Protein AF-A0A519CM28-F1 (afdb_monomer_lite)

Foldseek 3Di:
DPFDWDWDWDADPPQQWIKIKIWTPDDDPPDHTDIDIDTDPPDGAPDDWDWDADPQRKTWTWGQDPVVRDIDIDIDADQQCPQPDGPVQAPQSNFHPARDQQCNQNAGCRPVGPSHAQPSNAADCAAPPHHRAHQQCNLRHHPVQAPCSNAADPADDPGHRAHQQCNQRWHDPPVVDNPTAPPSNDQQARDQQQPLPFGQGDGPCVDCDPVHVPPDHGAPCSNDSQFRDQACPQSAGCGPSDPDGHALQRHAADPADPAHHRAHQQQRLRFHAFDPGSDPDTDDQVNQGAPDSNFSQARHQQCPLPAGCRPDPPRDRHAPPSNQSQARDQQPPQSAGQHTGPPDDPPRRVPGDHAPCRNAADAAQPPGGRAHQPCNLRDHPVQAPCSNFSQARDDQPPPSAGCRPVGDRHDPPSDDDPD

Structure (mmCIF, N/CA/C/O backbone):
data_AF-A0A519CM28-F1
#
_entry.id   AF-A0A519CM28-F1
#
loop_
_atom_site.group_PDB
_atom_site.id
_atom_site.type_symbol
_atom_site.label_atom_id
_atom_site.label_alt_id
_atom_site.label_comp_id
_atom_site.label_asym_id
_atom_site.label_entity_id
_atom_site.label_seq_id
_atom_site.pdbx_PDB_ins_code
_atom_site.Cartn_x
_atom_site.Cartn_y
_atom_site.Cartn_z
_atom_site.occupancy
_atom_site.B_iso_or_equiv
_atom_site.auth_seq_id
_atom_site.auth_comp_id
_atom_site.auth_asym_id
_atom_site.auth_atom_id
_atom_site.pdbx_PDB_model_num
ATOM 1 N N . GLU A 1 1 ? -38.975 4.989 37.866 1.00 41.09 1 GLU A N 1
ATOM 2 C CA . GLU A 1 1 ? -40.031 5.074 38.896 1.00 41.09 1 GLU A CA 1
ATOM 3 C C . GLU A 1 1 ? -40.814 3.779 38.844 1.00 41.09 1 GLU A C 1
ATOM 5 O O . GLU A 1 1 ? -41.139 3.351 37.743 1.00 41.09 1 GLU A O 1
ATOM 10 N N . LEU A 1 2 ? -41.037 3.129 39.986 1.00 51.06 2 LEU A N 1
ATOM 11 C CA . LEU A 1 2 ? -41.948 1.986 40.064 1.00 51.06 2 LEU A CA 1
ATOM 12 C C . LEU A 1 2 ? -43.342 2.479 39.654 1.00 51.06 2 LEU A C 1
ATOM 14 O O . LEU A 1 2 ? -43.827 3.467 40.204 1.00 51.06 2 LEU A O 1
ATOM 18 N N . ASP A 1 3 ? -43.931 1.855 38.636 1.00 62.19 3 ASP A N 1
ATOM 19 C CA . ASP A 1 3 ? -45.248 2.231 38.125 1.00 62.19 3 ASP A CA 1
ATOM 20 C C . ASP A 1 3 ? -46.304 1.746 39.127 1.00 62.19 3 ASP A C 1
ATOM 22 O O . ASP A 1 3 ? -46.400 0.559 39.437 1.00 62.19 3 ASP A O 1
ATOM 26 N N . ASP A 1 4 ? -47.071 2.674 39.684 1.00 75.06 4 ASP A N 1
ATOM 27 C CA . ASP A 1 4 ? -48.129 2.382 40.641 1.00 75.06 4 ASP A CA 1
ATOM 28 C C . ASP A 1 4 ? -49.391 1.937 39.884 1.00 75.06 4 ASP A C 1
ATOM 30 O O . ASP A 1 4 ? -49.889 2.673 39.032 1.00 75.06 4 ASP A O 1
ATOM 34 N N . HIS A 1 5 ? -49.983 0.788 40.223 1.00 79.81 5 HIS A N 1
ATOM 35 C CA . HIS A 1 5 ?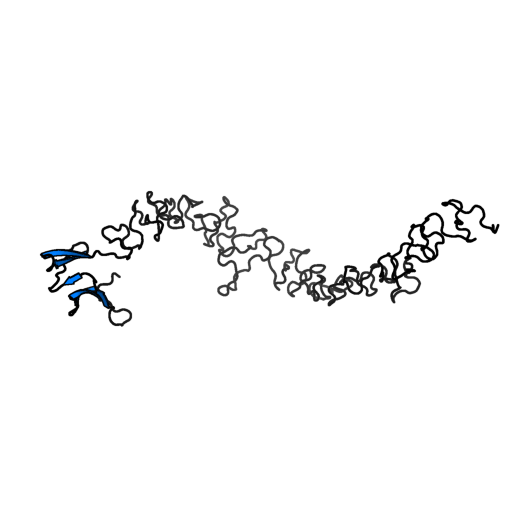 -51.199 0.285 39.560 1.00 79.81 5 HIS A CA 1
ATOM 36 C C . HIS A 1 5 ? -52.388 0.149 40.519 1.00 79.81 5 HIS A C 1
ATOM 38 O O . HIS A 1 5 ? -52.236 -0.111 41.713 1.00 79.81 5 HIS A O 1
ATOM 44 N N . TYR A 1 6 ? -53.601 0.322 39.991 1.00 84.25 6 TYR A N 1
ATOM 45 C CA . TYR A 1 6 ? -54.824 -0.213 40.583 1.00 84.25 6 TYR A CA 1
ATOM 46 C C . TYR A 1 6 ? -55.097 -1.589 39.987 1.00 84.25 6 TYR A C 1
ATOM 48 O O . TYR A 1 6 ? -55.244 -1.717 38.772 1.00 84.25 6 TYR A O 1
ATOM 56 N N . VAL A 1 7 ? -55.226 -2.596 40.846 1.00 80.75 7 VAL A N 1
ATOM 57 C CA . VAL A 1 7 ? -55.595 -3.955 40.445 1.00 80.75 7 VAL A CA 1
ATOM 58 C C . VAL A 1 7 ? -57.065 -4.202 40.775 1.00 80.75 7 VAL A C 1
ATOM 60 O O . VAL A 1 7 ? -57.519 -3.920 41.885 1.00 80.75 7 VAL A O 1
ATOM 63 N N . LEU A 1 8 ? -57.813 -4.734 39.809 1.00 83.38 8 LEU A N 1
ATOM 64 C CA . LEU A 1 8 ? -59.204 -5.151 39.964 1.00 83.38 8 LEU A CA 1
ATOM 65 C C . LEU A 1 8 ? -59.402 -6.556 39.391 1.00 83.38 8 LEU A C 1
ATOM 67 O O . LEU A 1 8 ? -59.179 -6.800 38.205 1.00 83.38 8 LEU A O 1
ATOM 71 N N . LEU A 1 9 ? -59.913 -7.463 40.217 1.00 80.19 9 LEU A N 1
ATOM 72 C CA . LEU A 1 9 ? -60.304 -8.806 39.800 1.00 80.19 9 LEU A CA 1
ATOM 73 C C . LEU A 1 9 ? -61.807 -8.845 39.523 1.00 80.19 9 LEU A C 1
ATOM 75 O O . LEU A 1 9 ? -62.615 -8.469 40.372 1.00 80.19 9 LEU A O 1
ATOM 79 N N . THR A 1 10 ? -62.188 -9.304 38.336 1.00 82.19 10 THR A N 1
ATOM 80 C CA . THR A 1 10 ? -63.593 -9.453 37.929 1.00 82.19 10 THR A CA 1
ATOM 81 C C . THR A 1 10 ? -63.840 -10.842 37.364 1.00 82.19 10 THR A C 1
ATOM 83 O O . THR A 1 10 ? -62.896 -11.499 36.945 1.00 82.19 10 THR A O 1
ATOM 86 N N . SER A 1 11 ? -65.095 -11.280 37.285 1.00 80.50 11 SER A N 1
ATOM 87 C CA . SER A 1 11 ? -65.467 -12.469 36.516 1.00 80.50 11 SER A CA 1
ATOM 88 C C . SER A 1 11 ? -66.302 -12.098 35.296 1.00 80.50 11 SER A C 1
ATOM 90 O O . SER A 1 11 ? -67.126 -11.178 35.347 1.00 80.50 11 SER A O 1
ATOM 92 N N . GLU A 1 12 ? -66.086 -12.791 34.179 1.00 79.75 12 GLU A N 1
ATOM 93 C CA . GLU A 1 12 ? -66.896 -12.579 32.980 1.00 79.75 12 GLU A CA 1
ATOM 94 C C . GLU A 1 12 ? -68.328 -13.118 33.203 1.00 79.75 12 GLU A C 1
ATOM 96 O O . GLU A 1 12 ? -68.486 -14.289 33.550 1.00 79.75 12 GLU A O 1
ATOM 101 N N . PRO A 1 13 ? -69.398 -12.329 32.960 1.00 76.06 13 PRO A N 1
ATOM 102 C CA . PRO A 1 13 ? -70.767 -12.712 33.333 1.00 76.06 13 PRO A CA 1
ATOM 103 C C . PRO A 1 13 ? -71.309 -13.988 32.674 1.00 76.06 13 PRO A C 1
ATOM 105 O O . PRO A 1 13 ? -72.281 -14.563 33.160 1.00 76.06 13 PRO A O 1
ATOM 108 N N . THR A 1 14 ? -70.755 -14.391 31.529 1.00 81.88 14 THR A N 1
ATOM 109 C CA . THR A 1 14 ? -71.229 -15.546 30.751 1.00 81.88 14 THR A CA 1
ATOM 110 C C . THR A 1 14 ? -70.421 -16.811 30.996 1.00 81.88 14 THR A C 1
ATOM 112 O O . THR A 1 14 ? -70.994 -17.897 30.992 1.00 81.88 14 THR A O 1
ATOM 115 N N . SER A 1 15 ? -69.106 -16.686 31.177 1.00 81.94 15 SER A N 1
ATOM 116 C CA . SER A 1 15 ? -68.185 -17.818 31.336 1.00 81.94 15 SER A CA 1
ATOM 117 C C . SER A 1 15 ? -67.760 -18.043 32.792 1.00 81.94 15 SER A C 1
ATOM 119 O O . SER A 1 15 ? -67.231 -19.104 33.110 1.00 81.94 15 SER A O 1
ATOM 121 N N . ASN A 1 16 ? -68.007 -17.067 33.676 1.00 82.12 16 ASN A N 1
ATOM 122 C CA . ASN A 1 16 ? -67.491 -16.982 35.044 1.00 82.12 16 ASN A CA 1
ATOM 123 C C . ASN A 1 16 ? -65.958 -17.021 35.147 1.00 82.12 16 ASN A C 1
ATOM 125 O O . ASN A 1 16 ? -65.443 -17.199 36.250 1.00 82.12 16 ASN A O 1
ATOM 129 N N . LEU A 1 17 ? -65.225 -16.851 34.043 1.00 84.19 17 LEU A N 1
ATOM 130 C CA . LEU A 1 17 ? -63.765 -16.866 34.061 1.00 84.19 17 LEU A CA 1
ATOM 131 C C . LEU A 1 17 ? -63.223 -15.685 34.861 1.00 84.19 17 LEU A C 1
ATOM 133 O O . LEU A 1 17 ? -63.723 -14.565 34.735 1.00 84.19 17 LEU A O 1
ATOM 137 N N . LEU A 1 18 ? -62.204 -15.946 35.677 1.00 83.31 18 LEU A N 1
ATOM 138 C CA . LEU A 1 18 ? -61.506 -14.918 36.438 1.00 83.31 18 LEU A CA 1
ATOM 139 C C . LEU A 1 18 ? -60.660 -14.052 35.496 1.00 83.31 18 LEU A C 1
ATOM 141 O O . LEU A 1 18 ? -59.829 -14.559 34.746 1.00 83.31 18 LEU A O 1
ATOM 145 N N . THR A 1 19 ? -60.829 -12.737 35.578 1.00 85.31 19 THR A N 1
ATOM 146 C CA . THR A 1 19 ? -60.072 -11.741 34.818 1.00 85.31 19 THR A CA 1
ATOM 147 C C . THR A 1 19 ? -59.323 -10.815 35.771 1.00 85.31 19 THR A C 1
ATOM 149 O O . THR A 1 19 ? -59.924 -10.145 36.614 1.00 85.31 19 THR A O 1
ATOM 152 N N . TRP A 1 20 ? -58.005 -10.749 35.604 1.00 86.69 20 TRP A N 1
ATOM 153 C CA . TRP A 1 20 ? -57.130 -9.735 36.176 1.00 86.69 20 TRP A CA 1
ATOM 154 C C . TRP A 1 20 ? -57.198 -8.463 35.349 1.00 86.69 20 TRP A C 1
ATOM 156 O O . TRP A 1 20 ? -56.973 -8.516 34.144 1.00 86.69 20 TRP A O 1
ATOM 166 N N . ASN A 1 21 ? -57.455 -7.323 35.982 1.00 86.69 21 ASN A N 1
ATOM 167 C CA . ASN A 1 21 ? -57.373 -6.015 35.348 1.00 86.69 21 ASN A CA 1
ATOM 168 C C . ASN A 1 21 ? -56.374 -5.146 36.109 1.00 86.69 21 ASN A C 1
ATOM 170 O O . ASN A 1 21 ? -56.475 -5.030 37.329 1.00 86.69 21 ASN A O 1
ATOM 174 N N . SER A 1 22 ? -55.445 -4.517 35.393 1.00 86.25 22 SER A N 1
ATOM 175 C CA . SER A 1 22 ? -54.510 -3.541 35.955 1.00 86.25 22 SER A CA 1
ATOM 176 C C . SER A 1 22 ? -54.647 -2.213 35.228 1.00 86.25 22 SER A C 1
ATOM 178 O O . SER A 1 22 ? -54.724 -2.179 33.998 1.00 86.25 22 SER A O 1
ATOM 180 N N . LEU A 1 23 ? -54.676 -1.126 35.990 1.00 86.62 23 LEU A N 1
ATOM 181 C CA . LEU A 1 23 ? -54.732 0.246 35.498 1.00 86.62 23 LEU A CA 1
ATOM 182 C C . LEU A 1 23 ? -53.586 1.038 36.124 1.00 86.62 23 LEU A C 1
ATOM 184 O O . LEU A 1 23 ? -53.573 1.211 37.344 1.00 86.62 23 LEU A O 1
ATOM 188 N N . SER A 1 24 ? -52.674 1.566 35.307 1.00 83.00 24 SER A N 1
ATOM 189 C CA . SER A 1 24 ? -51.611 2.441 35.819 1.00 83.00 24 SER A CA 1
ATOM 190 C C . SER A 1 24 ? -52.220 3.708 36.432 1.00 83.00 24 SER A C 1
ATOM 192 O O . SER A 1 24 ? -53.206 4.262 35.937 1.00 83.00 24 SER A O 1
ATOM 194 N N . LYS A 1 25 ? -51.642 4.189 37.533 1.00 83.00 25 LYS A N 1
ATOM 195 C CA . LYS A 1 25 ? -51.991 5.486 38.129 1.00 83.00 25 LYS A CA 1
ATOM 196 C C . LYS A 1 25 ? -51.383 6.649 37.348 1.00 83.00 25 LYS A C 1
ATOM 198 O O . LYS A 1 25 ? -51.817 7.789 37.527 1.00 83.00 25 LYS A O 1
ATOM 203 N N . HIS A 1 26 ? -50.410 6.376 36.483 1.00 78.44 26 HIS A N 1
ATOM 204 C CA . HIS A 1 26 ? -49.680 7.380 35.731 1.00 78.44 26 HIS A CA 1
ATOM 205 C C . HIS A 1 26 ? -50.209 7.497 34.297 1.00 78.44 26 HIS A C 1
ATOM 207 O O . HIS A 1 26 ? -50.505 6.521 33.607 1.00 78.44 26 HIS A O 1
ATOM 213 N N . GLN A 1 27 ? -50.350 8.738 33.832 1.00 73.06 27 GLN A N 1
ATOM 214 C CA . GLN A 1 27 ? -50.647 9.019 32.431 1.00 73.06 27 GLN A CA 1
ATOM 215 C C . GLN A 1 27 ? -49.345 9.040 31.637 1.00 73.06 27 GLN A C 1
ATOM 217 O O . GLN A 1 27 ? -48.414 9.759 31.992 1.00 73.06 27 GLN A O 1
ATOM 222 N N . ILE A 1 28 ? -49.305 8.320 30.519 1.00 65.81 28 ILE A N 1
ATOM 223 C CA . ILE A 1 28 ? -48.181 8.383 29.585 1.00 65.81 28 ILE A CA 1
ATOM 224 C C . ILE A 1 28 ? -48.510 9.448 28.533 1.00 65.81 28 ILE A C 1
ATOM 226 O O . ILE A 1 28 ? -49.507 9.339 27.820 1.00 65.81 28 ILE A O 1
ATOM 230 N N . ASN A 1 29 ? -47.695 10.504 28.440 1.00 72.06 29 ASN A N 1
ATOM 231 C CA . ASN A 1 29 ? -47.790 11.550 27.407 1.00 72.06 29 ASN A CA 1
ATOM 232 C C . ASN A 1 29 ? -49.176 12.223 27.273 1.00 72.06 29 ASN A C 1
ATOM 234 O O . ASN A 1 29 ? -49.627 12.537 26.170 1.00 72.06 29 ASN A O 1
ATOM 238 N N . GLY A 1 30 ? -49.881 12.430 28.392 1.00 73.25 30 GLY A N 1
ATOM 239 C CA . GLY A 1 30 ? -51.209 13.060 28.406 1.00 73.25 30 GLY A CA 1
ATOM 240 C C . GLY A 1 30 ? -52.331 12.211 27.791 1.00 73.25 30 GLY A C 1
ATOM 241 O O . GLY A 1 30 ? -53.418 12.732 27.541 1.00 73.25 30 GLY A O 1
ATOM 242 N N . GLN A 1 31 ? -52.081 10.924 27.533 1.00 75.25 31 GLN A N 1
ATOM 243 C CA . GLN A 1 31 ? -53.095 9.954 27.118 1.00 75.25 31 GLN A CA 1
ATOM 244 C C . GLN A 1 31 ? -53.777 9.308 28.332 1.00 75.25 31 GLN A C 1
ATOM 246 O O . GLN A 1 31 ? -53.344 9.459 29.478 1.00 75.25 31 GLN A O 1
ATOM 251 N N . ALA A 1 32 ? -54.879 8.595 28.076 1.00 75.50 32 ALA A N 1
ATOM 252 C CA . ALA A 1 32 ? -55.534 7.782 29.096 1.00 75.50 32 ALA A CA 1
ATOM 253 C C . ALA A 1 32 ? -54.534 6.790 29.709 1.00 75.50 32 ALA A C 1
ATOM 255 O O . ALA A 1 32 ? -53.673 6.261 29.005 1.00 75.50 32 ALA A O 1
ATOM 256 N N . ALA A 1 33 ? -54.652 6.559 31.017 1.00 79.50 33 ALA A N 1
ATOM 257 C CA . ALA A 1 33 ? -53.784 5.623 31.711 1.00 79.50 33 ALA A CA 1
ATOM 258 C C . ALA A 1 33 ? -53.899 4.219 31.085 1.00 79.50 33 ALA A C 1
ATOM 260 O O . ALA A 1 33 ? -55.019 3.778 30.798 1.00 79.50 33 ALA A O 1
ATOM 261 N N . PRO A 1 34 ? -52.771 3.531 30.838 1.00 80.88 34 PRO A N 1
ATOM 262 C CA . PRO A 1 34 ? -52.784 2.209 30.234 1.00 80.88 34 PRO A CA 1
ATOM 263 C C . PRO A 1 34 ? -53.547 1.213 31.115 1.00 80.88 34 PRO A C 1
ATOM 265 O O . PRO A 1 34 ? -53.342 1.138 32.327 1.00 80.88 34 PRO A O 1
ATOM 268 N N . TRP A 1 35 ? -54.439 0.459 30.471 1.00 85.44 35 TRP A N 1
ATOM 269 C CA . TRP A 1 35 ? -55.249 -0.603 31.063 1.00 85.44 35 TRP A CA 1
ATOM 270 C C . TRP A 1 35 ? -54.865 -1.935 30.421 1.00 85.44 35 TRP A C 1
ATOM 272 O O . TRP A 1 35 ? -54.827 -2.040 29.193 1.00 85.44 35 TRP A O 1
ATOM 282 N N . MET A 1 36 ? -54.646 -2.963 31.235 1.00 83.75 36 MET A N 1
ATOM 283 C CA . MET A 1 36 ? -54.408 -4.335 30.786 1.00 83.75 36 MET A CA 1
ATOM 284 C C . MET A 1 36 ? -55.392 -5.297 31.450 1.00 83.75 36 MET A C 1
ATOM 286 O O . MET A 1 36 ? -55.682 -5.167 32.638 1.00 83.75 36 MET A O 1
ATOM 290 N N . SER A 1 37 ? -55.877 -6.279 30.688 1.00 87.38 37 SER A N 1
ATOM 291 C CA . SER A 1 37 ? -56.728 -7.360 31.191 1.00 87.38 37 SER A CA 1
ATOM 292 C C . SER A 1 37 ? -56.157 -8.716 30.790 1.00 87.38 37 SER A C 1
ATOM 294 O O . SER A 1 37 ? -55.820 -8.917 29.626 1.00 87.38 37 SER A O 1
ATOM 296 N N . MET A 1 38 ? -56.104 -9.661 31.724 1.00 85.31 38 MET A N 1
ATOM 297 C CA . MET A 1 38 ? -55.706 -11.049 31.490 1.00 85.31 38 MET A CA 1
ATOM 298 C C . MET A 1 38 ? -56.765 -11.978 32.076 1.00 85.31 38 MET A C 1
ATOM 300 O O . MET A 1 38 ? -57.150 -11.820 33.227 1.00 85.31 38 MET A O 1
ATOM 304 N N . THR A 1 39 ? -57.253 -12.939 31.294 1.00 85.62 39 THR A N 1
ATOM 305 C CA . THR A 1 39 ? -58.264 -13.906 31.754 1.00 85.62 39 THR A CA 1
ATOM 306 C C . THR A 1 39 ? -57.608 -15.258 31.996 1.00 85.62 39 THR A C 1
ATOM 308 O O . THR A 1 39 ? -56.910 -15.767 31.121 1.00 85.62 39 THR A O 1
ATOM 311 N N . PHE A 1 40 ? -57.835 -15.838 33.170 1.00 80.25 40 PHE A N 1
ATOM 312 C CA . PHE A 1 40 ? -57.360 -17.171 33.521 1.00 80.25 40 PHE A CA 1
ATOM 313 C C . PHE A 1 40 ? -58.299 -18.207 32.897 1.00 80.25 40 PHE A C 1
ATOM 315 O O . PHE A 1 40 ? -59.471 -18.270 33.255 1.00 80.25 40 PHE A O 1
ATOM 322 N N . GLY A 1 41 ? -57.797 -18.999 31.946 1.00 76.56 41 GLY A N 1
ATOM 323 C CA . GLY A 1 41 ? -58.627 -19.897 31.130 1.00 76.56 41 GLY A CA 1
ATOM 324 C C . GLY A 1 41 ? -59.302 -21.039 31.897 1.00 76.56 41 GLY A C 1
ATOM 325 O O . GLY A 1 41 ? -60.397 -21.447 31.521 1.00 76.56 41 GLY A O 1
ATOM 326 N N . ASP A 1 42 ? -58.687 -21.504 32.986 1.00 76.56 42 ASP A N 1
ATOM 327 C CA . ASP A 1 42 ? -59.145 -22.683 33.737 1.00 76.56 42 ASP A CA 1
ATOM 328 C C . ASP A 1 42 ? -59.745 -22.338 35.112 1.00 76.56 42 ASP A C 1
ATOM 330 O O . ASP A 1 42 ? -60.182 -23.226 35.841 1.00 76.56 42 ASP A O 1
ATOM 334 N N . ILE A 1 43 ? -59.785 -21.052 35.484 1.00 76.56 43 ILE A N 1
ATOM 335 C CA . ILE A 1 43 ? -60.263 -20.605 36.799 1.00 76.56 43 ILE A CA 1
ATOM 336 C C . ILE A 1 43 ? -61.598 -19.890 36.624 1.00 76.56 43 ILE A C 1
ATOM 338 O O . ILE A 1 43 ? -61.667 -18.819 36.019 1.00 76.56 43 ILE A O 1
ATOM 342 N N . SER A 1 44 ? -62.658 -20.461 37.200 1.00 77.19 44 SER A N 1
ATOM 343 C CA . SER A 1 44 ? -63.990 -19.852 37.216 1.00 77.19 44 SER A CA 1
ATOM 344 C C . SER A 1 44 ? -64.454 -19.555 38.639 1.00 77.19 44 SER A C 1
ATOM 346 O O . SER A 1 44 ? -64.207 -20.335 39.555 1.00 77.19 44 SER A O 1
ATOM 348 N N . THR A 1 45 ? -65.134 -18.426 38.839 1.00 74.25 45 THR A N 1
ATOM 349 C CA . THR A 1 45 ? -65.699 -18.044 40.139 1.00 74.25 45 THR A CA 1
ATOM 350 C C . THR A 1 45 ? -67.157 -17.607 40.012 1.00 74.25 45 THR A C 1
ATOM 352 O O . THR A 1 45 ? -67.516 -16.785 39.169 1.00 74.25 45 THR A O 1
ATOM 355 N N . GLY A 1 46 ? -68.015 -18.149 40.879 1.00 72.12 46 GLY A N 1
ATOM 356 C CA . GLY A 1 46 ? -69.411 -17.717 41.028 1.00 72.12 46 GLY A CA 1
ATOM 357 C C . GLY A 1 46 ? -69.639 -16.732 42.180 1.00 72.12 46 GLY A C 1
ATOM 358 O O . GLY A 1 46 ? -70.764 -16.274 42.368 1.00 72.12 46 GLY A O 1
ATOM 359 N N . ASN A 1 47 ? -68.599 -16.433 42.965 1.00 72.19 47 ASN A N 1
ATOM 360 C CA . ASN A 1 47 ? -68.670 -15.633 44.189 1.00 72.19 47 ASN A CA 1
ATOM 361 C C . ASN A 1 47 ? -67.609 -14.520 44.193 1.00 72.19 47 ASN A C 1
ATOM 363 O O . ASN A 1 47 ? -66.706 -14.488 43.358 1.00 72.19 47 ASN A O 1
ATOM 367 N N . TYR A 1 48 ? -67.714 -13.606 45.161 1.00 72.44 48 TYR A N 1
ATOM 368 C CA . TYR A 1 48 ? -66.675 -12.606 45.411 1.00 72.44 48 TYR A CA 1
ATOM 369 C C . TYR A 1 48 ? -65.354 -13.288 45.782 1.00 72.44 48 TYR A C 1
ATOM 371 O O . TYR A 1 48 ? -65.341 -14.177 46.633 1.00 72.44 48 TYR A O 1
ATOM 379 N N . ILE A 1 49 ? -64.267 -12.851 45.149 1.00 75.44 49 ILE A N 1
ATOM 380 C CA . ILE A 1 49 ? -62.901 -13.239 45.503 1.00 75.44 49 ILE A CA 1
ATOM 381 C C . ILE A 1 49 ? -62.331 -12.134 46.381 1.00 75.44 49 ILE A C 1
ATOM 383 O O . ILE A 1 49 ? -62.390 -10.962 46.008 1.00 75.44 49 ILE A O 1
ATOM 387 N N . ASP A 1 50 ? -61.801 -12.524 47.533 1.00 77.44 50 ASP A N 1
ATOM 388 C CA . ASP A 1 50 ? -61.023 -11.640 48.392 1.00 77.44 50 ASP A CA 1
ATOM 389 C C . ASP A 1 50 ? -59.533 -11.867 48.127 1.00 77.44 50 ASP A C 1
ATOM 391 O O . ASP A 1 50 ? -59.105 -13.005 47.895 1.00 77.44 50 ASP A O 1
ATOM 395 N N . ALA A 1 51 ? -58.769 -10.781 48.124 1.00 80.94 51 ALA A N 1
ATOM 396 C CA . ALA A 1 51 ? -57.333 -10.798 47.892 1.00 80.94 51 ALA A CA 1
ATOM 397 C C . ALA A 1 51 ? -56.635 -10.255 49.133 1.00 80.94 51 ALA A C 1
ATOM 399 O O . ALA A 1 51 ? -56.881 -9.116 49.529 1.00 80.94 51 ALA A O 1
ATOM 400 N N . ASP A 1 52 ? -55.760 -11.064 49.720 1.00 86.75 52 ASP A N 1
ATOM 401 C CA . ASP A 1 52 ? -54.857 -10.616 50.775 1.00 86.75 52 ASP A CA 1
ATOM 402 C C . ASP A 1 52 ? -53.476 -10.359 50.171 1.00 86.75 52 ASP A C 1
ATOM 404 O O . ASP A 1 52 ? -53.059 -11.062 49.247 1.00 86.75 52 ASP A O 1
ATOM 408 N N . ILE A 1 53 ? -52.778 -9.340 50.663 1.00 86.06 53 ILE A N 1
ATOM 409 C CA . ILE A 1 53 ? -51.417 -9.019 50.224 1.00 86.06 53 ILE A CA 1
ATOM 410 C C . ILE A 1 53 ? -50.517 -9.133 51.442 1.00 86.06 53 ILE A C 1
ATOM 412 O O . ILE A 1 53 ? -50.715 -8.431 52.437 1.00 86.06 53 ILE A O 1
ATOM 416 N N . ASP A 1 54 ? -49.540 -10.033 51.372 1.00 87.12 54 ASP A N 1
ATOM 417 C CA . ASP A 1 54 ? -48.598 -10.220 52.469 1.00 87.12 54 ASP A CA 1
ATOM 418 C C . ASP A 1 54 ? -47.527 -9.112 52.516 1.00 87.12 54 ASP A C 1
ATOM 420 O O . ASP A 1 54 ? -47.468 -8.212 51.676 1.00 87.12 54 ASP A O 1
ATOM 424 N N . SER A 1 55 ? -46.656 -9.160 53.528 1.00 87.75 55 SER A N 1
ATOM 425 C CA . SER A 1 55 ? -45.565 -8.187 53.684 1.00 87.75 55 SER A CA 1
ATOM 426 C C . SER A 1 55 ? -44.545 -8.204 52.544 1.00 87.75 55 SER A C 1
ATOM 428 O O . SER A 1 55 ? -43.765 -7.262 52.438 1.00 87.75 55 SER A O 1
ATOM 430 N N . ASN A 1 56 ? -44.533 -9.264 51.733 1.00 82.00 56 ASN A N 1
ATOM 431 C CA . ASN A 1 56 ? -43.615 -9.455 50.616 1.00 82.00 56 ASN A CA 1
ATOM 432 C C . ASN A 1 56 ? -44.261 -9.047 49.280 1.00 82.00 56 ASN A C 1
ATOM 434 O O . ASN A 1 56 ? -43.655 -9.235 48.233 1.00 82.00 56 ASN A O 1
ATOM 438 N N . GLY A 1 57 ? -45.488 -8.512 49.298 1.00 81.62 57 GLY A N 1
ATOM 439 C CA . GLY A 1 57 ? -46.206 -8.110 48.089 1.00 81.62 57 GLY A CA 1
ATOM 440 C C . GLY A 1 57 ? -46.846 -9.269 47.321 1.00 81.62 57 GLY A C 1
ATOM 441 O O . GLY A 1 57 ? -47.405 -9.036 46.250 1.00 81.62 57 GLY A O 1
ATOM 442 N N . THR A 1 58 ? -46.821 -10.497 47.854 1.00 87.06 58 THR A N 1
ATOM 443 C CA . THR A 1 58 ? -47.504 -11.641 47.234 1.00 87.06 58 THR A CA 1
ATOM 444 C C . THR A 1 58 ? -49.007 -11.423 47.316 1.00 87.06 58 THR A C 1
ATOM 446 O O . THR A 1 58 ? -49.550 -11.233 48.408 1.00 87.06 58 THR A O 1
ATOM 449 N N . VAL A 1 59 ? -49.700 -11.510 46.182 1.00 86.94 59 VAL A N 1
ATOM 450 C CA . VAL A 1 59 ? -51.166 -11.468 46.155 1.00 86.94 59 VAL A CA 1
ATOM 451 C C . VAL A 1 59 ? -51.696 -12.883 46.349 1.00 86.94 59 VAL A C 1
ATOM 453 O O . VAL A 1 59 ? -51.419 -13.782 45.552 1.00 86.94 59 VAL A O 1
ATOM 456 N N . ILE A 1 60 ? -52.462 -13.088 47.415 1.00 88.31 60 ILE A N 1
ATOM 457 C CA . ILE A 1 60 ? -53.006 -14.382 47.820 1.00 88.31 60 ILE A CA 1
ATOM 458 C C . ILE A 1 60 ? -54.522 -14.361 47.640 1.00 88.31 60 ILE A C 1
ATOM 460 O O . ILE A 1 60 ? -55.231 -13.548 48.230 1.00 88.31 60 ILE A O 1
ATOM 464 N N . LEU A 1 61 ? -55.022 -15.301 46.846 1.00 85.00 61 LEU A N 1
ATOM 465 C CA . LEU A 1 61 ? -56.431 -15.452 46.511 1.00 85.00 61 LEU A CA 1
ATOM 466 C C . LEU A 1 61 ? -56.910 -16.809 47.009 1.00 85.00 61 LEU A C 1
ATOM 468 O O . LEU A 1 61 ? -56.336 -17.840 46.662 1.00 85.00 61 LEU A O 1
ATOM 472 N N . SER A 1 62 ? -57.973 -16.807 47.811 1.00 84.31 62 SER A N 1
ATOM 473 C CA . SER A 1 62 ? -58.637 -18.035 48.261 1.00 84.31 62 SER A CA 1
ATOM 474 C C . SER A 1 62 ? -59.951 -18.200 47.510 1.00 84.31 62 SER A C 1
ATOM 476 O O . SER A 1 62 ? -60.833 -17.344 47.600 1.00 84.31 62 SER A O 1
ATOM 478 N N . ILE A 1 63 ? -60.087 -19.294 46.769 1.00 79.94 63 ILE A N 1
ATOM 479 C CA . ILE A 1 63 ? -61.239 -19.577 45.913 1.00 79.94 63 ILE A CA 1
ATOM 480 C C . ILE A 1 63 ? -61.914 -20.842 46.434 1.00 79.94 63 ILE A C 1
ATOM 482 O O . ILE A 1 63 ? -61.262 -21.839 46.711 1.00 79.94 63 ILE A O 1
ATOM 486 N N . TRP A 1 64 ? -63.234 -20.801 46.595 1.00 77.44 64 TRP A N 1
ATOM 487 C CA . TRP A 1 64 ? -64.007 -21.990 46.942 1.00 77.44 64 TRP A CA 1
ATOM 488 C C . TRP A 1 64 ? -64.415 -22.729 45.668 1.00 77.44 64 TRP A C 1
ATOM 490 O O . TRP A 1 64 ? -65.249 -22.217 44.910 1.00 77.44 64 TRP A O 1
ATOM 500 N N . ASP A 1 65 ? -63.888 -23.934 45.454 1.00 74.69 65 ASP A N 1
ATOM 501 C CA . ASP A 1 65 ? -64.316 -24.790 44.352 1.00 74.69 65 ASP A CA 1
ATOM 502 C C . ASP A 1 65 ? -65.617 -25.509 44.734 1.00 74.69 65 ASP A C 1
ATOM 504 O O . ASP A 1 65 ? -65.692 -26.376 45.608 1.00 74.69 65 ASP A O 1
ATOM 508 N N . THR A 1 66 ? -66.697 -25.133 44.054 1.00 72.25 66 THR A N 1
ATOM 509 C CA . THR A 1 66 ? -68.028 -25.711 44.283 1.00 72.25 66 THR A CA 1
ATOM 510 C C . THR A 1 66 ? -68.224 -27.107 43.689 1.00 72.25 66 THR A C 1
ATOM 512 O O . THR A 1 66 ? -69.160 -27.796 44.096 1.00 72.25 66 THR A O 1
ATOM 515 N N . ILE A 1 67 ? -67.388 -27.523 42.735 1.00 75.88 67 ILE A N 1
ATOM 516 C CA . ILE A 1 67 ? -67.457 -28.845 42.098 1.00 75.88 67 ILE A CA 1
ATOM 517 C C . ILE A 1 67 ? -66.821 -29.881 43.026 1.00 75.88 67 ILE A C 1
ATOM 519 O O . ILE A 1 67 ? -67.399 -30.947 43.259 1.00 75.88 67 ILE A O 1
ATOM 523 N N . ASN A 1 68 ? -65.668 -29.532 43.590 1.00 79.44 68 ASN A N 1
ATOM 524 C CA . ASN A 1 68 ? -64.825 -30.441 44.364 1.00 79.44 68 ASN A CA 1
ATOM 525 C C . ASN A 1 68 ? -65.061 -30.288 45.876 1.00 79.44 68 ASN A C 1
ATOM 527 O O . ASN A 1 68 ? -64.785 -31.210 46.647 1.00 79.44 68 ASN A O 1
ATOM 531 N N . ASN A 1 69 ? -65.673 -29.169 46.283 1.00 82.50 69 ASN A N 1
ATOM 532 C CA . ASN A 1 69 ? -65.972 -28.798 47.664 1.00 82.50 69 ASN A CA 1
ATOM 533 C C . ASN A 1 69 ? -64.708 -28.662 48.534 1.00 82.50 69 ASN A C 1
ATOM 535 O O . ASN A 1 69 ? -64.667 -29.127 49.679 1.00 82.50 69 ASN A O 1
ATOM 539 N N . ASP A 1 70 ? -63.691 -28.008 47.984 1.00 83.19 70 ASP A N 1
ATOM 540 C CA . ASP A 1 70 ? -62.443 -27.622 48.635 1.00 83.19 70 ASP A CA 1
ATOM 541 C C . ASP A 1 70 ? -62.105 -26.140 48.375 1.00 83.19 70 ASP A C 1
ATOM 543 O O . ASP A 1 70 ? -62.903 -25.371 47.831 1.00 83.19 70 ASP A O 1
ATOM 547 N N . VAL A 1 71 ? -60.962 -25.708 48.913 1.00 82.81 71 VAL A N 1
ATOM 548 C CA . VAL A 1 71 ? -60.456 -24.339 48.784 1.00 82.81 71 VAL A CA 1
ATOM 549 C C . VAL A 1 71 ? -59.174 -24.388 47.972 1.00 82.81 71 VAL A C 1
ATOM 551 O O . VAL A 1 71 ? -58.185 -24.969 48.423 1.00 82.81 71 VAL A O 1
ATOM 554 N N . ASP A 1 72 ? -59.188 -23.718 46.828 1.00 81.44 72 ASP A N 1
ATOM 555 C CA . ASP A 1 72 ? -58.013 -23.467 46.011 1.00 81.44 72 ASP A CA 1
ATOM 556 C C . ASP A 1 72 ? -57.330 -22.174 46.448 1.00 81.44 72 ASP A C 1
ATOM 558 O O . ASP A 1 72 ? -57.976 -21.179 46.793 1.00 81.44 72 ASP A O 1
ATOM 562 N N . LEU A 1 73 ? -56.000 -22.182 46.416 1.00 85.56 73 LEU A N 1
ATOM 563 C CA . LEU A 1 73 ? -55.185 -21.015 46.716 1.00 85.56 73 LEU A CA 1
ATOM 564 C C . LEU A 1 73 ? -54.388 -20.623 45.475 1.00 85.56 73 LEU A C 1
ATOM 566 O O . LEU A 1 73 ? -53.509 -21.369 45.043 1.00 85.56 73 LEU A O 1
ATOM 570 N N . LEU A 1 74 ? -54.656 -19.436 44.941 1.00 84.19 74 LEU A N 1
ATOM 571 C CA . LEU A 1 74 ? -53.848 -18.836 43.887 1.00 84.19 74 LEU A CA 1
ATOM 572 C C . LEU A 1 74 ? -52.925 -17.791 44.517 1.00 84.19 74 LEU A C 1
ATOM 574 O O . LEU A 1 74 ? -53.385 -16.867 45.185 1.00 84.19 74 LEU A O 1
ATOM 578 N N . ARG A 1 75 ? -51.616 -17.955 44.321 1.00 86.75 75 ARG A N 1
ATOM 579 C CA . ARG A 1 75 ? -50.597 -16.993 44.746 1.00 86.75 75 ARG A CA 1
ATOM 580 C C . ARG A 1 75 ? -49.953 -16.381 43.519 1.00 86.75 75 ARG A C 1
ATOM 582 O O . ARG A 1 75 ? -49.535 -17.113 42.625 1.00 86.75 75 ARG A O 1
ATOM 589 N N . LEU A 1 76 ? -49.884 -15.061 43.497 1.00 85.50 76 LEU A N 1
ATOM 590 C CA . LEU A 1 76 ? -49.221 -14.300 42.452 1.00 85.50 76 LEU A CA 1
ATOM 591 C C . LEU A 1 76 ? -48.026 -13.612 43.093 1.00 85.50 76 LEU A C 1
ATOM 593 O O . LEU A 1 76 ? -48.187 -12.822 44.027 1.00 85.50 76 LEU A O 1
ATOM 597 N N . TYR A 1 77 ? -46.846 -13.978 42.618 1.00 88.69 77 TYR A N 1
ATOM 598 C CA . TYR A 1 77 ? -45.584 -13.458 43.109 1.00 88.69 77 TYR A CA 1
ATOM 599 C C . TYR A 1 77 ? -45.136 -12.287 42.228 1.00 88.69 77 TYR A C 1
ATOM 601 O O . TYR A 1 77 ? -45.397 -12.326 41.022 1.00 88.69 77 TYR A O 1
ATOM 609 N N . PRO A 1 78 ? -44.518 -11.248 42.811 1.00 87.69 78 PRO A N 1
ATOM 610 C CA . PRO A 1 78 ? -43.861 -10.218 42.023 1.00 87.69 78 PRO A CA 1
ATOM 611 C C . PRO A 1 78 ? -42.648 -10.814 41.291 1.00 87.69 78 PRO A C 1
ATOM 613 O O . PRO A 1 78 ? -41.980 -11.706 41.811 1.00 87.69 78 PRO A O 1
ATOM 616 N N . ASP A 1 79 ? -42.452 -10.349 40.065 1.00 89.88 79 ASP A N 1
ATOM 617 C CA . ASP A 1 79 ? -41.357 -10.691 39.155 1.00 89.88 79 ASP A CA 1
ATOM 618 C C . ASP A 1 79 ? -41.076 -9.400 38.375 1.00 89.88 79 ASP A C 1
ATOM 620 O O . ASP A 1 79 ? -41.839 -9.009 37.476 1.00 89.88 79 ASP A O 1
ATOM 624 N N . GLN A 1 80 ? -40.104 -8.631 38.864 1.00 89.12 80 GLN A N 1
ATOM 625 C CA . GLN A 1 80 ? -39.899 -7.248 38.444 1.00 89.12 80 GLN A CA 1
ATOM 626 C C . GLN A 1 80 ? -39.226 -7.137 37.065 1.00 89.12 80 GLN A C 1
ATOM 628 O O . GLN A 1 80 ? -39.549 -6.209 36.309 1.00 89.12 80 GLN A O 1
ATOM 633 N N . ASP A 1 81 ? -38.343 -8.062 36.704 1.00 90.56 81 ASP A N 1
ATOM 634 C CA . ASP A 1 81 ? -37.634 -8.064 35.420 1.00 90.56 81 ASP A CA 1
ATOM 635 C C . ASP A 1 81 ? -38.216 -9.034 34.378 1.00 90.56 81 ASP A C 1
ATOM 637 O O . ASP A 1 81 ? -37.960 -8.868 33.176 1.00 90.56 81 ASP A O 1
ATOM 641 N N . ARG A 1 82 ? -39.150 -9.891 34.803 1.00 90.94 82 ARG A N 1
ATOM 642 C CA . ARG A 1 82 ? -39.963 -10.794 33.979 1.00 90.94 82 ARG A CA 1
ATOM 643 C C . ARG A 1 82 ? -39.171 -11.960 33.414 1.00 90.94 82 ARG A C 1
ATOM 645 O O . ARG A 1 82 ? -39.409 -12.354 32.264 1.00 90.94 82 ARG A O 1
ATOM 652 N N . ASP A 1 83 ? -38.257 -12.512 34.198 1.00 90.62 83 ASP A N 1
ATOM 653 C CA . ASP A 1 83 ? -37.476 -13.685 33.815 1.00 90.62 83 ASP A CA 1
ATOM 654 C C . ASP A 1 83 ? -38.056 -15.027 34.299 1.00 90.62 83 ASP A C 1
ATOM 656 O O . ASP A 1 83 ? -37.533 -16.093 33.960 1.00 90.62 83 ASP A O 1
ATOM 660 N N . LEU A 1 84 ? -39.224 -14.975 34.956 1.00 91.12 84 LEU A N 1
ATOM 661 C CA . LEU A 1 84 ? -39.980 -16.096 35.523 1.00 91.12 84 LEU A CA 1
ATOM 662 C C . LEU A 1 84 ? -39.421 -16.652 36.837 1.00 91.12 84 LEU A C 1
ATOM 664 O O . LEU A 1 84 ? -39.988 -17.621 37.366 1.00 91.12 84 LEU A O 1
ATOM 668 N N . ILE A 1 85 ? -38.373 -16.046 37.389 1.00 93.44 85 ILE A N 1
ATOM 669 C CA . ILE A 1 85 ? -37.977 -16.217 38.778 1.00 93.44 85 ILE A CA 1
ATOM 670 C C . ILE A 1 85 ? -38.544 -15.034 39.557 1.00 93.44 85 ILE A C 1
ATOM 672 O O . ILE A 1 85 ? -38.396 -13.877 39.212 1.00 93.44 85 ILE A O 1
ATOM 676 N N . PHE A 1 86 ? -39.315 -15.332 40.594 1.00 92.62 86 PHE A N 1
ATOM 677 C CA . PHE A 1 86 ? -39.967 -14.283 41.366 1.00 92.62 86 PHE A CA 1
ATOM 678 C C . PHE A 1 86 ? -39.004 -13.684 42.390 1.00 92.62 86 PHE A C 1
ATOM 680 O O . PHE A 1 86 ? -38.236 -14.431 42.999 1.00 92.62 86 PHE A O 1
ATOM 687 N N . ASP A 1 87 ? -39.157 -12.389 42.684 1.00 90.81 87 ASP A N 1
ATOM 688 C CA . ASP A 1 87 ? -38.222 -11.565 43.470 1.00 90.81 87 ASP A CA 1
ATOM 689 C C . ASP A 1 87 ? -37.790 -12.188 44.816 1.00 90.81 87 ASP A C 1
ATOM 691 O O . ASP A 1 87 ? -36.729 -11.896 45.353 1.00 90.81 87 ASP A O 1
ATOM 695 N N . LEU A 1 88 ? -38.626 -13.047 45.415 1.00 89.81 88 LEU A N 1
ATOM 696 C CA . LEU A 1 88 ? -38.319 -13.727 46.682 1.00 89.81 88 LEU A CA 1
ATOM 697 C C . LEU A 1 88 ? -37.229 -14.809 46.556 1.00 89.81 88 LEU A C 1
ATOM 699 O O . LEU A 1 88 ? -36.613 -15.166 47.562 1.00 89.81 88 LEU A O 1
ATOM 703 N N . LEU A 1 89 ? -37.060 -15.393 45.371 1.00 91.56 89 LEU A N 1
ATOM 704 C CA . LEU A 1 89 ? -36.044 -16.405 45.061 1.00 91.56 89 LEU A CA 1
ATOM 705 C C . LEU A 1 89 ? -34.957 -15.884 44.124 1.00 91.56 89 LEU A C 1
ATOM 707 O O . LEU A 1 89 ? -34.062 -16.649 43.779 1.00 91.56 89 LEU A O 1
ATOM 711 N N . ASP A 1 90 ? -35.067 -14.629 43.718 1.00 94.06 90 ASP A N 1
ATOM 712 C CA . ASP A 1 90 ? -34.172 -13.989 42.781 1.00 94.06 90 ASP A CA 1
ATOM 713 C C . ASP A 1 90 ? -33.125 -13.169 43.543 1.00 94.06 90 ASP A C 1
ATOM 715 O O . ASP A 1 90 ? -33.461 -12.266 44.316 1.00 94.06 90 ASP A O 1
ATOM 719 N N . SER A 1 91 ? -31.848 -13.511 43.368 1.00 95.06 91 SER A N 1
ATOM 720 C CA . SER A 1 91 ? -30.742 -12.738 43.942 1.00 95.06 91 SER A CA 1
ATOM 721 C C . SER A 1 91 ? -30.517 -11.399 43.225 1.00 95.06 91 SER A C 1
ATOM 723 O O . SER A 1 91 ? -29.969 -10.477 43.829 1.00 95.06 91 SER A O 1
ATOM 725 N N . LEU A 1 92 ? -30.963 -11.272 41.973 1.00 95.31 92 LEU A N 1
ATOM 726 C CA . LEU A 1 92 ? -30.808 -10.116 41.091 1.00 95.31 92 LEU A CA 1
ATOM 727 C C . LEU A 1 92 ? -32.169 -9.689 40.485 1.00 95.31 92 LEU A C 1
ATOM 729 O O . LEU A 1 92 ? -32.268 -9.535 39.272 1.00 95.31 92 LEU A O 1
ATOM 733 N N . PRO A 1 93 ? -33.179 -9.329 41.311 1.00 93.81 93 PRO A N 1
ATOM 734 C CA . PRO A 1 93 ? -34.600 -9.171 40.929 1.00 93.81 93 PRO A CA 1
ATOM 735 C C . PRO A 1 93 ? -34.919 -8.025 39.949 1.00 93.81 93 PRO A C 1
ATOM 737 O O . PRO A 1 93 ? -36.071 -7.651 39.743 1.00 93.81 93 PRO A O 1
ATOM 740 N N . THR A 1 94 ? -33.905 -7.359 39.407 1.00 93.44 94 THR A N 1
ATOM 741 C CA . THR A 1 94 ? -34.067 -6.281 38.421 1.00 93.44 94 THR A CA 1
ATOM 742 C C . THR A 1 94 ? -33.316 -6.550 37.123 1.00 93.44 94 THR A C 1
ATOM 744 O O . THR A 1 94 ? -33.391 -5.728 36.202 1.00 93.44 94 THR A O 1
ATOM 747 N N . LEU A 1 95 ? -32.583 -7.660 37.050 1.00 94.06 95 LEU A N 1
ATOM 748 C CA . LEU A 1 95 ? -31.720 -8.020 35.945 1.00 94.06 95 LEU A CA 1
ATOM 749 C C . LEU A 1 95 ? -32.240 -9.299 35.294 1.00 94.06 95 LEU A C 1
ATOM 751 O O . LEU A 1 95 ? -31.831 -10.405 35.621 1.00 94.06 95 LEU A O 1
ATOM 755 N N . GLY A 1 96 ? -33.097 -9.117 34.292 1.00 94.50 96 GLY A N 1
ATOM 756 C CA . GLY A 1 96 ? -33.776 -10.250 33.683 1.00 94.50 96 GLY A CA 1
ATOM 757 C C . GLY A 1 96 ? -32.810 -11.302 33.141 1.00 94.50 96 GLY A C 1
ATOM 758 O O . GLY A 1 96 ? -31.835 -10.980 32.454 1.00 94.50 96 GLY A O 1
ATOM 759 N N . ASN A 1 97 ? -33.158 -12.565 33.381 1.00 93.12 97 ASN A N 1
ATOM 760 C CA . ASN A 1 97 ? -32.393 -13.758 33.043 1.00 93.12 97 ASN A CA 1
ATOM 761 C C . ASN A 1 97 ? -31.136 -13.927 33.916 1.00 93.12 97 ASN A C 1
ATOM 763 O O . ASN A 1 97 ? -30.228 -14.653 33.512 1.00 93.12 97 ASN A O 1
ATOM 767 N N . GLN A 1 98 ? -31.079 -13.290 35.087 1.00 95.56 98 GLN A N 1
ATOM 768 C CA . GLN A 1 98 ? -30.091 -13.525 36.138 1.00 95.56 98 GLN A CA 1
ATOM 769 C C . GLN A 1 98 ? -30.821 -13.690 37.468 1.00 95.56 98 GLN A C 1
ATOM 771 O O . GLN A 1 98 ? -31.422 -12.748 37.947 1.00 95.56 98 GLN A O 1
ATOM 776 N N . TRP A 1 99 ? -30.724 -14.868 38.085 1.00 94.44 99 TRP A N 1
ATOM 777 C CA . TRP A 1 99 ? -31.459 -15.174 39.322 1.00 94.44 99 TRP A CA 1
ATOM 778 C C . TRP A 1 99 ? -30.580 -15.641 40.484 1.00 94.44 99 TRP A C 1
ATOM 780 O O . TRP A 1 99 ? -31.074 -15.908 41.581 1.00 94.44 99 TRP A O 1
ATOM 790 N N . ASN A 1 100 ? -29.280 -15.815 40.243 1.00 95.31 100 ASN A N 1
ATOM 791 C CA . ASN A 1 100 ? -28.318 -16.283 41.232 1.00 95.31 100 ASN A CA 1
ATOM 792 C C . ASN A 1 100 ? -27.050 -15.435 41.155 1.00 95.31 100 ASN A C 1
ATOM 794 O O . ASN A 1 100 ? -26.588 -15.139 40.059 1.00 95.31 100 ASN A O 1
ATOM 798 N N . ASP A 1 101 ? -26.513 -15.108 42.320 1.00 95.81 101 ASP A N 1
ATOM 799 C CA . ASP A 1 101 ? -25.262 -14.381 42.532 1.00 95.81 101 ASP A CA 1
ATOM 800 C C . ASP A 1 101 ? -24.575 -15.113 43.693 1.00 95.81 101 ASP A C 1
ATOM 802 O O . ASP A 1 101 ? -25.002 -15.018 44.853 1.00 95.81 101 ASP A O 1
ATOM 806 N N . SER A 1 102 ? -23.648 -16.011 43.356 1.00 96.25 102 SER A N 1
ATOM 807 C CA . SER A 1 102 ? -23.109 -16.980 44.318 1.00 96.25 102 SER A CA 1
ATOM 808 C C . SER A 1 102 ? -22.098 -16.377 45.289 1.00 96.25 102 SER A C 1
ATOM 810 O O . SER A 1 102 ? -21.942 -16.904 46.400 1.00 96.25 102 SER A O 1
ATOM 812 N N . ASP A 1 103 ? -21.414 -15.304 44.906 1.00 96.56 103 ASP A N 1
ATOM 813 C CA . ASP A 1 103 ? -20.383 -14.653 45.715 1.00 96.56 103 ASP A CA 1
ATOM 814 C C . ASP A 1 103 ? -20.738 -13.226 46.166 1.00 96.56 103 ASP A C 1
ATOM 816 O O . ASP A 1 103 ? -20.082 -12.704 47.077 1.00 96.56 103 ASP A O 1
ATOM 820 N N . GLY A 1 104 ? -21.850 -12.675 45.684 1.00 95.19 104 GLY A N 1
ATOM 821 C CA . GLY A 1 104 ? -22.475 -11.452 46.174 1.00 95.19 104 GLY A CA 1
ATOM 822 C C . GLY A 1 104 ? -21.897 -10.176 45.572 1.00 95.19 104 GLY A C 1
ATOM 823 O O . GLY A 1 104 ? -21.915 -9.140 46.251 1.00 95.19 104 GLY A O 1
ATOM 824 N N . ASP A 1 105 ? -21.333 -10.240 44.368 1.00 94.75 105 ASP A N 1
ATOM 825 C CA . ASP A 1 105 ? -20.683 -9.108 43.706 1.00 94.75 105 ASP A CA 1
ATOM 826 C C . ASP A 1 105 ? -21.591 -8.321 42.744 1.00 94.75 105 ASP A C 1
ATOM 828 O O . ASP A 1 105 ? -21.219 -7.239 42.277 1.00 94.75 105 ASP A O 1
ATOM 832 N N . ASN A 1 106 ? -22.850 -8.750 42.624 1.00 93.88 106 ASN A N 1
ATOM 833 C CA . ASN A 1 106 ? -23.900 -8.212 41.759 1.00 93.88 106 ASN A CA 1
ATOM 834 C C . ASN A 1 106 ? -23.751 -8.535 40.263 1.00 93.88 106 ASN A C 1
ATOM 836 O O . ASN A 1 106 ? -24.496 -7.966 39.455 1.00 93.88 106 ASN A O 1
ATOM 840 N N . TYR A 1 107 ? -22.855 -9.446 39.888 1.00 96.12 107 TYR A N 1
ATOM 841 C CA . TYR A 1 107 ? -22.886 -10.125 38.599 1.00 96.12 107 TYR A CA 1
ATOM 842 C C . TYR A 1 107 ? -23.606 -11.469 38.745 1.00 96.12 107 TYR A C 1
ATOM 844 O O . TYR A 1 107 ? -23.629 -12.091 39.802 1.00 96.12 107 TYR A O 1
ATOM 852 N N . GLY A 1 108 ? -24.322 -11.877 37.697 1.00 96.31 108 GLY A N 1
ATOM 853 C CA . GLY A 1 108 ? -25.194 -13.046 37.784 1.00 96.31 108 GLY A CA 1
ATOM 854 C C . GLY A 1 108 ? -24.554 -14.314 37.228 1.00 96.31 108 GLY A C 1
ATOM 855 O O . GLY A 1 108 ? -23.975 -14.309 36.147 1.00 96.31 108 GLY A O 1
ATOM 856 N N . ASP A 1 109 ? -24.723 -15.450 37.898 1.00 96.75 109 ASP A N 1
ATOM 857 C CA . ASP A 1 109 ? -24.070 -16.710 37.512 1.00 96.75 109 ASP A CA 1
ATOM 858 C C . ASP A 1 109 ? -24.598 -17.321 36.195 1.00 96.75 109 ASP A C 1
ATOM 860 O O . ASP A 1 109 ? -24.038 -18.296 35.674 1.00 96.75 109 ASP A O 1
ATOM 864 N N . ASN A 1 110 ? -25.732 -16.844 35.666 1.00 94.62 110 ASN A N 1
ATOM 865 C CA . ASN A 1 110 ? -26.296 -17.398 34.440 1.00 94.62 110 ASN A CA 1
ATOM 866 C C . ASN A 1 110 ? -25.526 -16.875 33.223 1.00 94.62 110 ASN A C 1
ATOM 868 O O . ASN A 1 110 ? -25.753 -15.767 32.751 1.00 94.62 110 ASN A O 1
ATOM 872 N N . ASN A 1 111 ? -24.680 -17.717 32.632 1.00 95.38 111 ASN A N 1
ATOM 873 C CA . ASN A 1 111 ? -23.865 -17.370 31.460 1.00 95.38 111 ASN A CA 1
ATOM 874 C C . ASN A 1 111 ? -24.648 -17.025 30.174 1.00 95.38 111 ASN A C 1
ATOM 876 O O . ASN A 1 111 ? -24.051 -16.616 29.180 1.00 95.38 111 ASN A O 1
ATOM 880 N N . LEU A 1 112 ? -25.969 -17.227 30.156 1.00 93.75 112 LEU A N 1
ATOM 881 C CA . LEU A 1 112 ? -26.849 -16.797 29.064 1.00 93.75 112 LEU A CA 1
ATOM 882 C C . LEU A 1 112 ? -27.567 -15.475 29.363 1.00 93.75 112 LEU A C 1
ATOM 884 O O . LEU A 1 112 ? -28.296 -14.970 28.505 1.00 93.75 112 LEU A O 1
ATOM 888 N N . GLY A 1 113 ? -27.429 -14.949 30.577 1.00 92.38 113 GLY A N 1
ATOM 889 C CA . GLY A 1 113 ? -27.990 -13.672 30.984 1.00 92.38 113 GLY A CA 1
ATOM 890 C C . GLY A 1 113 ? -27.049 -12.497 30.696 1.00 92.38 113 GLY A C 1
ATOM 891 O O . GLY A 1 113 ? -25.863 -12.680 30.410 1.00 92.38 113 GLY A O 1
ATOM 892 N N . PRO A 1 114 ? -27.578 -11.265 30.732 1.00 93.56 114 PRO A N 1
ATOM 893 C CA . PRO A 1 114 ? -26.758 -10.057 30.702 1.00 93.56 114 PRO A CA 1
ATOM 894 C C . PRO A 1 114 ? -25.866 -9.984 31.944 1.00 93.56 114 PRO A C 1
ATOM 896 O O . PRO A 1 114 ? -26.230 -10.532 32.981 1.00 93.56 114 PRO A O 1
ATOM 899 N N . SER A 1 115 ? -24.726 -9.292 31.843 1.00 93.75 115 SER A N 1
ATOM 900 C CA . SER A 1 115 ? -23.808 -9.079 32.976 1.00 93.75 115 SER A CA 1
ATOM 901 C C . SER A 1 115 ? -23.503 -10.369 33.742 1.00 93.75 115 SER A C 1
ATOM 903 O O . SER A 1 115 ? -23.556 -10.397 34.970 1.00 93.75 115 SER A O 1
ATOM 905 N N . PHE A 1 116 ? -23.279 -11.459 32.998 1.00 96.06 116 PHE A N 1
ATOM 906 C CA . PHE A 1 116 ? -22.966 -12.732 33.619 1.00 96.06 116 PHE A CA 1
ATOM 907 C C . PHE A 1 116 ? -21.588 -12.670 34.272 1.00 96.06 116 PHE A C 1
ATOM 909 O O . PHE A 1 116 ? -20.667 -12.067 33.721 1.00 96.06 116 PHE A O 1
ATOM 916 N N . ASP A 1 117 ? -21.466 -13.315 35.418 1.00 97.31 117 ASP A N 1
ATOM 917 C CA . ASP A 1 117 ? -20.226 -13.414 36.160 1.00 97.31 117 ASP A CA 1
ATOM 918 C C . ASP A 1 117 ? -19.295 -14.456 35.515 1.00 97.31 117 ASP A C 1
ATOM 920 O O . ASP A 1 117 ? -19.637 -15.638 35.357 1.00 97.31 117 ASP A O 1
ATOM 924 N N . SER A 1 118 ? -18.109 -14.009 35.106 1.00 96.94 118 SER A N 1
ATOM 925 C CA . SER A 1 118 ? -17.040 -14.869 34.596 1.00 96.94 118 SER A CA 1
ATOM 926 C C . SER A 1 118 ? -16.341 -15.649 35.715 1.00 96.94 118 SER A C 1
ATOM 928 O O . SER A 1 118 ? -15.754 -16.706 35.450 1.00 96.94 118 SER A O 1
ATOM 930 N N . CYS A 1 119 ? -16.451 -15.188 36.961 1.00 96.50 119 CYS A N 1
ATOM 931 C CA . CYS A 1 119 ? -15.875 -15.770 38.160 1.00 96.50 119 CYS A CA 1
ATOM 932 C C . CYS A 1 119 ? -16.912 -16.052 39.280 1.00 96.50 119 CYS A C 1
ATOM 934 O O . CYS A 1 119 ? -16.646 -15.638 40.401 1.00 96.50 119 CYS A O 1
ATOM 936 N N . PRO A 1 120 ? -17.924 -16.942 39.084 1.00 96.00 120 PRO A N 1
ATOM 937 C CA . PRO A 1 120 ? -19.081 -17.183 39.992 1.00 96.00 120 PRO A CA 1
ATOM 938 C C . PRO A 1 120 ? -18.820 -17.588 41.456 1.00 96.00 120 PRO A C 1
ATOM 940 O O . PRO A 1 120 ? -19.708 -18.061 42.163 1.00 96.00 120 PRO A O 1
ATOM 943 N N . THR A 1 121 ? -17.569 -17.637 41.894 1.00 95.94 121 THR A N 1
ATOM 944 C CA . THR A 1 121 ? -17.184 -18.028 43.257 1.00 95.94 121 THR A CA 1
ATOM 945 C C . THR A 1 121 ? -16.169 -17.068 43.874 1.00 95.94 121 THR A C 1
ATOM 947 O O . THR A 1 121 ? -15.681 -17.332 44.979 1.00 95.94 121 THR A O 1
ATOM 950 N N . VAL A 1 122 ? -15.795 -16.012 43.152 1.00 95.50 122 VAL A N 1
ATOM 951 C CA . VAL A 1 122 ? -14.757 -15.050 43.506 1.00 95.50 122 VAL A CA 1
ATOM 952 C C . VAL A 1 122 ? -15.270 -13.648 43.198 1.00 95.50 122 VAL A C 1
ATOM 954 O O . VAL A 1 122 ? -14.954 -13.102 42.154 1.00 95.50 122 VAL A O 1
ATOM 957 N N . SER A 1 123 ? -15.923 -13.045 44.191 1.00 95.81 123 SER A N 1
ATOM 958 C CA . SER A 1 123 ? -16.403 -11.667 44.105 1.00 95.81 123 SER A CA 1
ATOM 959 C C . SER A 1 123 ? -15.305 -10.709 43.644 1.00 95.81 123 SER A C 1
ATOM 961 O O . SER A 1 123 ? -14.223 -10.656 44.257 1.00 95.81 123 SER A O 1
ATOM 963 N N . GLY A 1 124 ? -15.601 -9.912 42.619 1.00 95.81 124 GLY A N 1
ATOM 964 C CA . GLY A 1 124 ? -14.660 -8.916 42.130 1.00 95.81 124 GLY A CA 1
ATOM 965 C C . GLY A 1 124 ? -15.290 -7.764 41.339 1.00 95.81 124 GLY A C 1
ATOM 966 O O . GLY A 1 124 ? -16.442 -7.837 40.922 1.00 95.81 124 GLY A O 1
ATOM 967 N N . PRO A 1 125 ? -14.575 -6.630 41.199 1.00 95.62 125 PRO A N 1
ATOM 968 C CA . PRO A 1 125 ? -15.148 -5.421 40.617 1.00 95.62 125 PRO A CA 1
ATOM 969 C C . PRO A 1 125 ? -15.003 -5.326 39.093 1.00 95.62 125 PRO A C 1
ATOM 971 O O . PRO A 1 125 ? -15.524 -4.363 38.524 1.00 95.62 125 PRO A O 1
ATOM 974 N N . SER A 1 126 ? -14.333 -6.280 38.433 1.00 96.81 126 SER A N 1
ATOM 975 C CA . SER A 1 126 ? -14.079 -6.198 36.993 1.00 96.81 126 SER A CA 1
ATOM 976 C C . SER A 1 126 ? -15.386 -6.057 36.203 1.00 96.81 126 SER A C 1
ATOM 978 O O . SER A 1 126 ? -16.429 -6.622 36.550 1.00 96.81 126 SER A O 1
ATOM 980 N N . SER A 1 127 ? -15.347 -5.254 35.142 1.00 95.12 127 SER A N 1
ATOM 981 C CA . SER A 1 127 ? -16.535 -4.813 34.399 1.00 95.12 127 SER A CA 1
ATOM 982 C C . SER A 1 127 ? -16.376 -4.850 32.875 1.00 95.12 127 SER A C 1
ATOM 984 O O . SER A 1 127 ? -17.379 -4.798 32.157 1.00 95.12 127 SER A O 1
ATOM 986 N N . PHE A 1 128 ? -15.151 -5.000 32.363 1.00 93.25 128 PHE A N 1
ATOM 987 C CA . PHE A 1 128 ? -14.855 -5.127 30.938 1.00 93.25 128 PHE A CA 1
ATOM 988 C C . PHE A 1 128 ? -14.470 -6.560 30.580 1.00 93.25 128 PHE A C 1
ATOM 990 O O . PHE A 1 128 ? -13.586 -7.137 31.201 1.00 93.25 128 PHE A O 1
ATOM 997 N N . PHE A 1 129 ? -15.100 -7.102 29.529 1.00 88.88 129 PHE A N 1
ATOM 998 C CA . PHE A 1 129 ? -14.867 -8.432 28.933 1.00 88.88 129 PHE A CA 1
ATOM 999 C C . PHE A 1 129 ? -15.083 -9.639 29.870 1.00 88.88 129 PHE A C 1
ATOM 1001 O O . PHE A 1 129 ? -15.916 -10.494 29.566 1.00 88.88 129 PHE A O 1
ATOM 1008 N N . GLU A 1 130 ? -14.374 -9.698 30.996 1.00 94.69 130 GLU A N 1
ATOM 1009 C CA . GLU A 1 130 ? -14.528 -10.650 32.093 1.00 94.69 130 GLU A CA 1
ATOM 1010 C C . GLU A 1 130 ? -15.102 -9.927 33.315 1.00 94.69 130 GLU A C 1
ATOM 1012 O O . GLU A 1 130 ? -14.366 -9.302 34.070 1.00 94.69 130 GLU A O 1
ATOM 1017 N N . MET A 1 131 ? -16.422 -9.979 33.498 1.00 95.94 131 MET A N 1
ATOM 1018 C CA . MET A 1 131 ? -17.120 -9.315 34.608 1.00 95.94 131 MET A CA 1
ATOM 1019 C C . MET A 1 131 ? -17.125 -10.184 35.875 1.00 95.94 131 MET A C 1
ATOM 1021 O O . MET A 1 131 ? -17.129 -11.406 35.747 1.00 95.94 131 MET A O 1
ATOM 1025 N N . GLY A 1 132 ? -17.153 -9.564 37.059 1.00 96.00 132 GLY A N 1
ATOM 1026 C CA . GLY A 1 132 ? -17.266 -10.255 38.360 1.00 96.00 132 GLY A CA 1
ATOM 1027 C C . GLY A 1 132 ? -15.991 -10.953 38.845 1.00 96.00 132 GLY A C 1
ATOM 1028 O O . GLY A 1 132 ? -15.987 -11.775 39.748 1.00 96.00 132 GLY A O 1
ATOM 1029 N N . CYS A 1 133 ? -14.849 -10.622 38.251 1.00 97.06 133 CYS A N 1
ATOM 1030 C CA . CYS A 1 133 ? -13.551 -11.186 38.591 1.00 97.06 133 CYS A CA 1
ATOM 1031 C C . CYS A 1 133 ? -12.692 -10.191 39.387 1.00 97.06 133 CYS A C 1
ATOM 1033 O O . CYS A 1 133 ? -12.956 -8.987 39.447 1.00 97.06 133 CYS A O 1
ATOM 1035 N N . SER A 1 134 ? -11.637 -10.711 40.025 1.00 96.50 134 SER A N 1
ATOM 1036 C CA . SER A 1 134 ? -10.648 -9.882 40.725 1.00 96.50 134 SER A CA 1
ATOM 1037 C C . SER A 1 134 ? -10.012 -8.869 39.772 1.00 96.50 134 SER A C 1
ATOM 1039 O O . SER A 1 134 ? -9.637 -9.227 38.660 1.00 96.50 134 SER A O 1
ATOM 1041 N N . ASP A 1 135 ? -9.920 -7.631 40.239 1.00 96.62 135 ASP A N 1
ATOM 1042 C CA . ASP A 1 135 ? -9.388 -6.463 39.537 1.00 96.62 135 ASP A CA 1
ATOM 1043 C C . ASP A 1 135 ? -8.731 -5.592 40.622 1.00 96.62 135 ASP A C 1
ATOM 1045 O O . ASP A 1 135 ? -9.399 -5.027 41.503 1.00 96.62 135 ASP A O 1
ATOM 1049 N N . TYR A 1 136 ? -7.402 -5.658 40.674 1.00 96.56 136 TYR A N 1
ATOM 1050 C CA . TYR A 1 136 ? -6.595 -5.177 41.789 1.00 96.56 136 TYR A CA 1
ATOM 1051 C C . TYR A 1 136 ? -6.488 -3.652 41.837 1.00 96.56 136 TYR A C 1
ATOM 1053 O O . TYR A 1 136 ? -6.485 -3.077 42.936 1.00 96.56 136 TYR A O 1
ATOM 1061 N N . ASP A 1 137 ? -6.399 -2.993 40.686 1.00 96.31 137 ASP A N 1
ATOM 1062 C CA . ASP A 1 137 ? -6.282 -1.540 40.585 1.00 96.31 137 ASP A CA 1
ATOM 1063 C C . ASP A 1 137 ? -7.620 -0.831 40.304 1.00 96.31 137 ASP A C 1
ATOM 1065 O O . ASP A 1 137 ? -7.719 0.385 40.504 1.00 96.31 137 ASP A O 1
ATOM 1069 N N . SER A 1 138 ? -8.677 -1.604 40.037 1.00 95.50 138 SER A N 1
ATOM 1070 C CA . SER A 1 138 ? -10.061 -1.161 39.863 1.00 95.50 138 SER A CA 1
ATOM 1071 C C . SER A 1 138 ? -10.282 -0.293 38.627 1.00 95.50 138 SER A C 1
ATOM 1073 O O . SER A 1 138 ? -11.068 0.664 38.676 1.00 95.50 138 SER A O 1
ATOM 1075 N N . ASP A 1 139 ? -9.589 -0.603 37.535 1.00 95.88 139 ASP A N 1
ATOM 1076 C CA . ASP A 1 139 ? -9.763 0.057 36.241 1.00 95.88 139 ASP A CA 1
ATOM 1077 C C . ASP A 1 139 ? -10.868 -0.577 35.370 1.00 95.88 139 ASP A C 1
ATOM 1079 O O . ASP A 1 139 ? -11.342 0.025 34.400 1.00 95.88 139 ASP A O 1
ATOM 1083 N N . GLY A 1 140 ? -11.370 -1.740 35.796 1.00 95.62 140 GLY A N 1
ATOM 1084 C CA . GLY A 1 140 ? -12.452 -2.486 35.178 1.00 95.62 140 GLY A CA 1
ATOM 1085 C C . GLY A 1 140 ? -11.997 -3.725 34.410 1.00 95.62 140 GLY A C 1
ATOM 1086 O O . GLY A 1 140 ? -12.864 -4.541 34.075 1.00 95.62 140 GLY A O 1
ATOM 1087 N 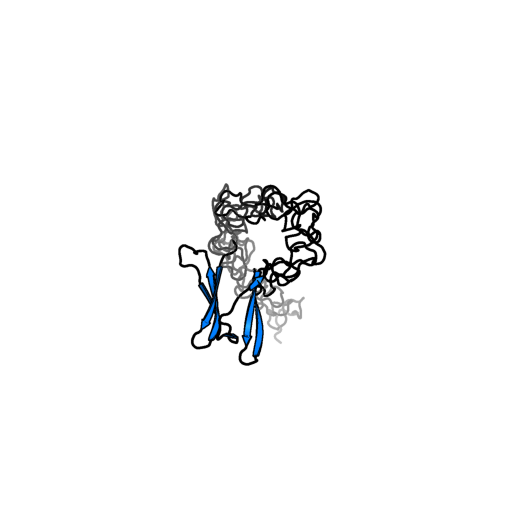N . TYR A 1 141 ? -10.709 -3.904 34.132 1.00 96.75 141 TYR A N 1
ATOM 1088 C CA . TYR A 1 141 ? -10.164 -5.135 33.562 1.00 96.75 141 TYR A CA 1
ATOM 1089 C C . TYR A 1 141 ? -9.878 -6.153 34.671 1.00 96.75 141 TYR A C 1
ATOM 1091 O O . TYR A 1 141 ? -9.458 -5.810 35.766 1.00 96.75 141 TYR A O 1
ATOM 1099 N N . SER A 1 142 ? -10.152 -7.438 34.429 1.00 96.62 142 SER A N 1
ATOM 1100 C CA . SER A 1 142 ? -9.794 -8.464 35.418 1.00 96.62 142 SER A CA 1
ATOM 1101 C C . SER A 1 142 ? -8.273 -8.654 35.449 1.00 96.62 142 SER A C 1
ATOM 1103 O O . SER A 1 142 ? -7.637 -8.620 34.399 1.00 96.62 142 SER A O 1
ATOM 1105 N N . ASP A 1 143 ? -7.694 -9.009 36.601 1.00 95.69 143 ASP A N 1
ATOM 1106 C CA . ASP A 1 143 ? -6.256 -9.330 36.756 1.00 95.69 143 ASP A CA 1
ATOM 1107 C C . ASP A 1 143 ? -5.768 -10.425 35.775 1.00 95.69 143 ASP A C 1
ATOM 1109 O O . ASP A 1 143 ? -4.574 -10.672 35.603 1.00 95.69 143 ASP A O 1
ATOM 1113 N N . SER A 1 144 ? -6.713 -11.180 35.211 1.00 94.81 144 SER A N 1
ATOM 1114 C CA . SER A 1 144 ? -6.518 -12.290 34.283 1.00 94.81 144 SER A CA 1
ATOM 1115 C C . SER A 1 144 ? -6.287 -11.820 32.837 1.00 94.81 144 SER A C 1
ATOM 1117 O O . SER A 1 144 ? -5.568 -12.492 32.089 1.00 94.81 144 SER A O 1
ATOM 1119 N N . VAL A 1 145 ? -6.853 -10.666 32.469 1.00 95.44 145 VAL A N 1
ATOM 1120 C CA . VAL A 1 145 ? -6.732 -10.044 31.138 1.00 95.44 145 VAL A CA 1
ATOM 1121 C C . VAL A 1 145 ? -5.928 -8.747 31.149 1.00 95.44 145 VAL A C 1
ATOM 1123 O O . VAL A 1 145 ? -5.398 -8.367 30.110 1.00 95.44 145 VAL A O 1
ATOM 1126 N N . ASP A 1 146 ? -5.826 -8.092 32.302 1.00 96.00 146 ASP A N 1
ATOM 1127 C CA . ASP A 1 146 ? -5.094 -6.849 32.487 1.00 96.00 146 ASP A CA 1
ATOM 1128 C C . ASP A 1 146 ? -3.576 -7.086 32.445 1.00 96.00 146 ASP A C 1
ATOM 1130 O O . ASP A 1 146 ? -2.986 -7.788 33.276 1.00 96.00 146 ASP A O 1
ATOM 1134 N N . GLU A 1 147 ? -2.921 -6.488 31.452 1.00 95.50 147 GLU A N 1
ATOM 1135 C CA . GLU A 1 147 ? -1.470 -6.558 31.288 1.00 95.50 147 GLU A CA 1
ATOM 1136 C C . GLU A 1 147 ? -0.718 -5.617 32.243 1.00 95.50 147 GLU A C 1
ATOM 1138 O O . GLU A 1 147 ? 0.486 -5.799 32.463 1.00 95.50 147 GLU A O 1
ATOM 1143 N N . CYS A 1 148 ? -1.421 -4.651 32.833 1.00 94.62 148 CYS A N 1
ATOM 1144 C CA . CYS A 1 148 ? -0.940 -3.643 33.767 1.00 94.62 148 CYS A CA 1
ATOM 1145 C C . CYS A 1 148 ? -1.687 -3.680 35.115 1.00 94.62 148 CYS A C 1
ATOM 1147 O O . CYS A 1 148 ? -1.848 -2.642 35.734 1.00 94.62 148 CYS A O 1
ATOM 1149 N N . SER A 1 149 ? -1.977 -4.885 35.629 1.00 95.12 149 SER A N 1
ATOM 1150 C CA . SER A 1 149 ? -2.727 -5.193 36.876 1.00 95.12 149 SER A CA 1
ATOM 1151 C C . SER A 1 149 ? -2.429 -4.407 38.170 1.00 95.12 149 SER A C 1
ATOM 1153 O O . SER A 1 149 ? -3.087 -4.627 39.185 1.00 95.12 149 SER A O 1
ATOM 1155 N N . ASP A 1 150 ? -1.393 -3.567 38.227 1.00 94.12 150 ASP A N 1
ATOM 1156 C CA . ASP A 1 150 ? -1.083 -2.702 39.370 1.00 94.12 150 ASP A CA 1
ATOM 1157 C C . ASP A 1 150 ? -1.131 -1.196 39.052 1.00 94.12 150 ASP A C 1
ATOM 1159 O O . ASP A 1 150 ? -0.716 -0.373 39.885 1.00 94.12 150 ASP A O 1
ATOM 1163 N N . GLN A 1 151 ? -1.654 -0.825 37.883 1.00 94.19 151 GLN A N 1
ATOM 1164 C CA . GLN A 1 151 ? -1.655 0.520 37.337 1.00 94.19 151 GLN A CA 1
ATOM 1165 C C . GLN A 1 151 ? -2.891 0.786 36.470 1.00 94.19 151 GLN A C 1
ATOM 1167 O O . GLN A 1 151 ? -2.901 0.465 35.290 1.00 94.19 151 GLN A O 1
ATOM 1172 N N . VAL A 1 152 ? -3.817 1.568 37.035 1.00 95.19 152 VAL A N 1
ATOM 1173 C CA . VAL A 1 152 ? -5.080 1.943 36.384 1.00 95.19 152 VAL A CA 1
ATOM 1174 C C . VAL A 1 152 ? -4.882 2.411 34.944 1.00 95.19 152 VAL A C 1
ATOM 1176 O O . VAL A 1 152 ? -4.187 3.415 34.714 1.00 95.19 152 VAL A O 1
ATOM 1179 N N . GLY A 1 153 ? -5.567 1.751 34.013 1.00 95.06 153 GLY A N 1
ATOM 1180 C CA . GLY A 1 153 ? -5.493 2.029 32.592 1.00 95.06 153 GLY A CA 1
ATOM 1181 C C . GLY A 1 153 ? -6.829 1.949 31.861 1.00 95.06 153 GLY A C 1
ATOM 1182 O O . GLY A 1 153 ? -7.889 1.698 32.427 1.00 95.06 153 GLY A O 1
ATOM 1183 N N . THR A 1 154 ? -6.794 2.265 30.568 1.00 94.50 154 THR A N 1
ATOM 1184 C CA . THR A 1 154 ? -7.974 2.199 29.688 1.00 94.50 154 THR A CA 1
ATOM 1185 C C . THR A 1 154 ? -7.662 1.668 28.294 1.00 94.50 154 THR A C 1
ATOM 1187 O O . THR A 1 154 ? -8.591 1.521 27.495 1.00 94.50 154 THR A O 1
ATOM 1190 N N . SER A 1 155 ? -6.398 1.355 27.995 1.00 94.31 155 SER A N 1
ATOM 1191 C CA . SER A 1 155 ? -5.999 0.817 26.696 1.00 94.31 155 SER A CA 1
ATOM 1192 C C . SER A 1 155 ? -6.675 -0.527 26.420 1.00 94.31 155 SER A C 1
ATOM 1194 O O . SER A 1 155 ? -6.981 -1.305 27.330 1.00 94.31 155 SER A O 1
ATOM 1196 N N . TRP A 1 156 ? -6.928 -0.803 25.142 1.00 92.06 156 TRP A N 1
ATOM 1197 C CA . TRP A 1 156 ? -7.663 -1.994 24.709 1.00 92.06 156 TRP A CA 1
ATOM 1198 C C . TRP A 1 156 ? -7.222 -2.570 23.356 1.00 92.06 156 TRP A C 1
ATOM 1200 O O . TRP A 1 156 ? -7.672 -3.663 22.999 1.00 92.06 156 TRP A O 1
ATOM 1210 N N . ILE A 1 157 ? -6.365 -1.874 22.599 1.00 90.56 157 ILE A N 1
ATOM 1211 C CA . ILE A 1 157 ? -5.924 -2.296 21.259 1.00 90.56 157 ILE A CA 1
ATOM 1212 C C . ILE A 1 157 ? -4.702 -3.220 21.320 1.00 90.56 157 ILE A C 1
ATOM 1214 O O . ILE A 1 157 ? -4.695 -4.266 20.668 1.00 90.56 157 ILE A O 1
ATOM 1218 N N . ASP A 1 158 ? -3.667 -2.839 22.067 1.00 91.19 158 ASP A N 1
ATOM 1219 C CA . ASP A 1 158 ? -2.376 -3.532 22.130 1.00 91.19 158 ASP A CA 1
ATOM 1220 C C . ASP A 1 158 ? -2.155 -4.254 23.462 1.00 91.19 158 ASP A C 1
ATOM 1222 O O . ASP A 1 158 ? -1.990 -5.472 23.453 1.00 91.19 158 ASP A O 1
ATOM 1226 N N . ARG A 1 159 ? -2.178 -3.517 24.580 1.00 93.50 159 ARG A N 1
ATOM 1227 C CA . ARG A 1 159 ? -2.151 -4.040 25.948 1.00 93.50 159 ARG A CA 1
ATOM 1228 C C . ARG A 1 159 ? -3.441 -3.639 26.637 1.00 93.50 159 ARG A C 1
ATOM 1230 O O . ARG A 1 159 ? -3.811 -2.474 26.568 1.00 93.50 159 ARG A O 1
ATOM 1237 N N . GLN A 1 160 ? -4.145 -4.563 27.272 1.00 95.06 160 GLN A N 1
ATOM 1238 C CA . GLN A 1 160 ? -5.408 -4.249 27.954 1.00 95.06 160 GLN A CA 1
ATOM 1239 C C . GLN A 1 160 ? -5.145 -3.771 29.386 1.00 95.06 160 GLN A C 1
ATOM 1241 O O . GLN A 1 160 ? -4.252 -4.316 30.027 1.00 95.06 160 GLN A O 1
ATOM 1246 N N . GLY A 1 161 ? -5.891 -2.762 29.855 1.00 94.62 161 GLY A N 1
ATOM 1247 C CA . GLY A 1 161 ? -5.782 -2.234 31.230 1.00 94.62 161 GLY A CA 1
ATOM 1248 C C . GLY A 1 161 ? -4.527 -1.394 31.503 1.00 94.62 161 GLY A C 1
ATOM 1249 O O . GLY A 1 161 ? -4.214 -1.038 32.628 1.00 94.62 161 GLY A O 1
ATOM 1250 N N . CYS A 1 162 ? -3.785 -1.007 30.464 1.00 95.75 162 CYS A N 1
ATOM 1251 C CA . CYS A 1 162 ? -2.617 -0.141 30.609 1.00 95.75 162 CYS A CA 1
ATOM 1252 C C . CYS A 1 162 ? -2.976 1.342 30.431 1.00 95.75 162 CYS A C 1
ATOM 1254 O O . CYS A 1 162 ? -4.029 1.705 29.895 1.00 95.75 162 CYS A O 1
ATOM 1256 N N . ILE A 1 163 ? -2.096 2.229 30.913 1.00 95.25 163 ILE A N 1
ATOM 1257 C CA . ILE A 1 163 ? -2.279 3.676 30.742 1.00 95.25 163 ILE A CA 1
ATOM 1258 C C . ILE A 1 163 ? -2.429 4.014 29.259 1.00 95.25 163 ILE A C 1
ATOM 1260 O O . ILE A 1 163 ? -1.619 3.589 28.444 1.00 95.25 163 ILE A O 1
ATOM 1264 N N . ASP A 1 164 ? -3.447 4.817 28.979 1.00 93.81 164 ASP A N 1
ATOM 1265 C CA . ASP A 1 164 ? -3.788 5.407 27.689 1.00 93.81 164 ASP A CA 1
ATOM 1266 C C . ASP A 1 164 ? -4.280 6.828 27.994 1.00 93.81 164 ASP A C 1
ATOM 1268 O O . ASP A 1 164 ? -5.415 7.046 28.436 1.00 93.81 164 ASP A O 1
ATOM 1272 N N . VAL A 1 165 ? -3.360 7.795 27.946 1.00 92.94 165 VAL A N 1
ATOM 1273 C CA . VAL A 1 165 ? -3.618 9.151 28.463 1.00 92.94 165 VAL A CA 1
ATOM 1274 C C . VAL A 1 165 ? -4.615 9.915 27.598 1.00 92.94 165 VAL A C 1
ATOM 1276 O O . VAL A 1 165 ? -5.383 10.737 28.123 1.00 92.94 165 VAL A O 1
ATOM 1279 N N . ASP A 1 166 ? -4.605 9.679 26.294 1.00 89.19 166 ASP A N 1
ATOM 1280 C CA . ASP A 1 166 ? -5.420 10.411 25.334 1.00 89.19 166 ASP A CA 1
ATOM 1281 C C . ASP A 1 166 ? -6.655 9.641 24.838 1.00 89.19 166 ASP A C 1
ATOM 1283 O O . ASP A 1 166 ? -7.528 10.248 24.210 1.00 89.19 166 ASP A O 1
ATOM 1287 N N . GLN A 1 167 ? -6.816 8.397 25.297 1.00 91.06 167 GLN A N 1
ATOM 1288 C CA . GLN A 1 167 ? -7.979 7.530 25.111 1.00 91.06 167 GLN A CA 1
ATOM 1289 C C . GLN A 1 167 ? -8.205 7.124 23.655 1.00 91.06 167 GLN A C 1
ATOM 1291 O O . GLN A 1 167 ? -9.354 6.999 23.209 1.00 91.06 167 GLN A O 1
ATOM 1296 N N . ASP A 1 168 ? -7.125 6.912 22.906 1.00 87.25 168 ASP A N 1
ATOM 1297 C CA . ASP A 1 168 ? -7.195 6.374 21.549 1.00 87.25 168 ASP A CA 1
ATOM 1298 C C . ASP A 1 168 ? -7.233 4.836 21.504 1.00 87.25 168 ASP A C 1
ATOM 1300 O O . ASP A 1 168 ? -7.536 4.240 20.465 1.00 87.25 168 ASP A O 1
ATOM 1304 N N . GLY A 1 169 ? -7.036 4.191 22.655 1.00 90.38 169 GLY A N 1
ATOM 1305 C CA . GLY A 1 169 ? -7.084 2.750 22.841 1.00 90.38 169 GLY A CA 1
ATOM 1306 C C . GLY A 1 169 ? -5.730 2.052 22.796 1.00 90.38 169 GLY A C 1
ATOM 1307 O O . GLY A 1 169 ? -5.676 0.876 23.174 1.00 90.38 169 GLY A O 1
ATOM 1308 N N . TRP A 1 170 ? -4.660 2.717 22.361 1.00 91.75 170 TRP A N 1
ATOM 1309 C CA . TRP A 1 170 ? -3.295 2.207 22.452 1.00 91.75 170 TRP A CA 1
ATOM 1310 C C . TRP A 1 170 ? -2.694 2.540 23.820 1.00 91.75 170 TRP A C 1
ATOM 1312 O O . TRP A 1 170 ? -2.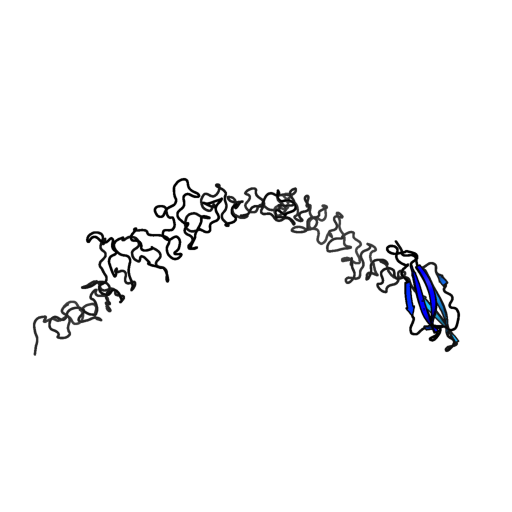937 3.594 24.393 1.00 91.75 170 TRP A O 1
ATOM 1322 N N . SER A 1 171 ? -1.906 1.624 24.379 1.00 94.12 171 SER A N 1
ATOM 1323 C CA . SER A 1 171 ? -1.205 1.875 25.637 1.00 94.12 171 SER A CA 1
ATOM 1324 C C . SER A 1 171 ? -0.011 2.805 25.426 1.00 94.12 171 SER A C 1
ATOM 1326 O O . SER A 1 171 ? 0.763 2.588 24.497 1.00 94.12 171 SER A O 1
ATOM 1328 N N . ASP A 1 172 ? 0.196 3.787 26.303 1.00 93.69 172 ASP A N 1
ATOM 1329 C CA . ASP A 1 172 ? 1.310 4.739 26.227 1.00 93.69 172 ASP A CA 1
ATOM 1330 C C . ASP A 1 172 ? 2.670 4.021 26.106 1.00 93.69 172 ASP A C 1
ATOM 1332 O O . ASP A 1 172 ? 2.981 3.069 26.843 1.00 93.69 172 ASP A O 1
ATOM 1336 N N . ASN A 1 173 ? 3.546 4.541 25.243 1.00 91.88 173 ASN A N 1
ATOM 1337 C CA . ASN A 1 173 ? 4.957 4.167 25.234 1.00 91.88 173 ASN A CA 1
ATOM 1338 C C . ASN A 1 173 ? 5.684 4.765 26.454 1.00 91.88 173 ASN A C 1
ATOM 1340 O O . ASN A 1 173 ? 6.248 5.860 26.424 1.00 91.88 173 ASN A O 1
ATOM 1344 N N . ASP A 1 174 ? 5.707 4.010 27.550 1.00 86.00 174 ASP A N 1
ATOM 1345 C CA . ASP A 1 174 ? 6.346 4.385 28.818 1.00 86.00 174 ASP A CA 1
ATOM 1346 C C . ASP A 1 174 ? 7.855 4.046 28.890 1.00 86.00 174 ASP A C 1
ATOM 1348 O O . ASP A 1 174 ? 8.497 4.167 29.941 1.00 86.00 174 ASP A O 1
ATOM 1352 N N . GLY A 1 175 ? 8.439 3.590 27.777 1.00 86.50 175 GLY A N 1
ATOM 1353 C CA . GLY A 1 175 ? 9.821 3.118 27.671 1.00 86.50 175 GLY A CA 1
ATOM 1354 C C . GLY A 1 175 ? 10.068 1.699 28.202 1.00 86.50 175 GLY A C 1
ATOM 1355 O O . GLY A 1 175 ? 11.122 1.124 27.912 1.00 86.50 175 GLY A O 1
ATOM 1356 N N . SER A 1 176 ? 9.128 1.109 28.947 1.00 86.81 176 SER A N 1
ATOM 1357 C CA . SER A 1 176 ? 9.122 -0.324 29.268 1.00 86.81 176 SER A CA 1
ATOM 1358 C C . SER A 1 176 ? 8.473 -1.133 28.141 1.00 86.81 176 SER A C 1
ATOM 1360 O O . SER A 1 176 ? 8.937 -2.233 27.821 1.00 86.81 176 SER A O 1
ATOM 1362 N N . TYR A 1 177 ? 7.490 -0.532 27.467 1.00 89.94 177 TYR A N 1
ATOM 1363 C CA . TYR A 1 177 ? 6.830 -1.056 26.281 1.00 89.94 177 TYR A CA 1
ATOM 1364 C C . TYR A 1 177 ? 6.959 -0.076 25.107 1.00 89.94 177 TYR A C 1
ATOM 1366 O O . TYR A 1 177 ? 6.168 0.839 24.929 1.00 89.94 177 TYR A O 1
ATOM 1374 N N . TYR A 1 178 ? 7.983 -0.287 24.280 1.00 88.38 178 TYR A N 1
ATOM 1375 C CA . TYR A 1 178 ? 8.323 0.592 23.152 1.00 88.38 178 TYR A CA 1
ATOM 1376 C C . TYR A 1 178 ? 7.393 0.459 21.935 1.00 88.38 178 TYR A C 1
ATOM 1378 O O . TYR A 1 178 ? 7.573 1.182 20.964 1.00 88.38 178 TYR A O 1
ATOM 1386 N N . LEU A 1 179 ? 6.470 -0.506 21.952 1.00 88.44 179 LEU A N 1
ATOM 1387 C CA . LEU A 1 179 ? 5.521 -0.761 20.861 1.00 88.44 179 LEU A CA 1
ATOM 1388 C C . LEU A 1 179 ? 4.171 -0.056 21.062 1.00 88.44 179 LEU A C 1
ATOM 1390 O O . LEU A 1 179 ? 3.302 -0.197 20.199 1.00 88.44 179 LEU A O 1
ATOM 1394 N N . GLY A 1 180 ? 4.013 0.630 22.197 1.00 89.69 180 GLY A N 1
ATOM 1395 C CA . GLY A 1 180 ? 2.830 1.408 22.535 1.00 89.69 180 GLY A CA 1
ATOM 1396 C C . GLY A 1 180 ? 2.780 2.731 21.782 1.00 89.69 180 GLY A C 1
ATOM 1397 O O . GLY A 1 180 ? 3.603 2.991 20.903 1.00 89.69 180 GLY A O 1
ATOM 1398 N N . ASP A 1 181 ? 1.829 3.565 22.167 1.00 91.19 181 ASP A N 1
ATOM 1399 C CA . ASP A 1 181 ? 1.578 4.878 21.603 1.00 91.19 181 ASP A CA 1
ATOM 1400 C C . ASP A 1 181 ? 2.788 5.819 21.775 1.00 91.19 181 ASP A C 1
ATOM 1402 O O . ASP A 1 181 ? 3.137 6.247 22.882 1.00 91.19 181 ASP A O 1
ATOM 1406 N N . GLU A 1 182 ? 3.442 6.146 20.657 1.00 90.69 182 GLU A N 1
ATOM 1407 C CA . GLU A 1 182 ? 4.548 7.110 20.587 1.00 90.69 182 GLU A CA 1
ATOM 1408 C C . GLU A 1 182 ? 4.083 8.563 20.809 1.00 90.69 182 GLU A C 1
ATOM 1410 O O . GLU A 1 182 ? 4.867 9.435 21.201 1.00 90.69 182 GLU A O 1
ATOM 1415 N N . PHE A 1 183 ? 2.789 8.816 20.637 1.00 88.06 183 PHE A N 1
ATOM 1416 C CA . PHE A 1 183 ? 2.125 10.106 20.695 1.00 88.06 183 PHE A CA 1
ATOM 1417 C C . PHE A 1 183 ? 1.069 10.206 21.812 1.00 88.06 183 PHE A C 1
ATOM 1419 O O . PHE A 1 183 ? 0.112 10.936 21.613 1.00 88.06 183 PHE A O 1
ATOM 1426 N N . SER A 1 184 ? 1.336 9.659 23.009 1.00 88.81 184 SER A N 1
ATOM 1427 C CA . SER A 1 184 ? 0.539 9.656 24.280 1.00 88.81 184 SER A CA 1
ATOM 1428 C C . SER A 1 184 ? -0.349 10.858 24.690 1.00 88.81 184 SER A C 1
ATOM 1430 O O . SER A 1 184 ? -0.999 10.847 25.733 1.00 88.81 184 SER A O 1
ATOM 1432 N N . THR A 1 185 ? -0.315 11.989 23.989 1.00 87.00 185 THR A N 1
ATOM 1433 C CA . THR A 1 185 ? -1.189 13.149 24.244 1.00 87.00 185 THR A CA 1
ATOM 1434 C C . THR A 1 185 ? -1.975 13.589 23.007 1.00 87.00 185 THR A C 1
ATOM 1436 O O . THR A 1 185 ? -2.650 14.626 23.037 1.00 87.00 185 THR A O 1
ATOM 1439 N N . ASN A 1 186 ? -1.856 12.849 21.911 1.00 82.19 186 ASN A N 1
ATOM 1440 C CA . ASN A 1 186 ? -2.455 13.112 20.622 1.00 82.19 186 ASN A CA 1
ATOM 1441 C C . ASN A 1 186 ? -3.164 11.859 20.102 1.00 82.19 186 ASN A C 1
ATOM 1443 O O . ASN A 1 186 ? -2.690 11.218 19.173 1.00 82.19 186 ASN A O 1
ATOM 1447 N N . TRP A 1 187 ? -4.394 11.682 20.572 1.00 82.75 187 TRP A N 1
ATOM 1448 C CA . TRP A 1 187 ? -5.288 10.555 20.287 1.00 82.75 187 TRP A CA 1
ATOM 1449 C C . TRP A 1 187 ? -5.590 10.246 18.802 1.00 82.75 187 TRP A C 1
ATOM 1451 O O . TRP A 1 187 ? -6.393 9.375 18.467 1.00 82.75 187 TRP A O 1
ATOM 1461 N N . LY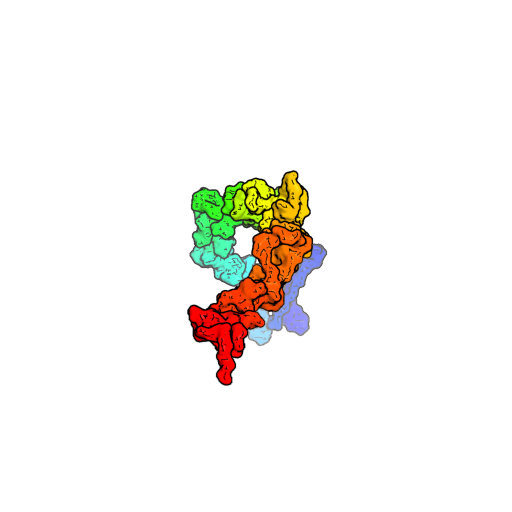S A 1 188 ? -5.040 11.031 17.871 1.00 79.50 188 LYS A N 1
ATOM 1462 C CA . LYS A 1 188 ? -5.172 10.846 16.418 1.00 79.50 188 LYS A CA 1
ATOM 1463 C C . LYS A 1 188 ? -4.000 10.085 15.806 1.00 79.50 188 LYS A C 1
ATOM 1465 O O . LYS A 1 188 ? -4.107 9.616 14.671 1.00 79.50 188 LYS A O 1
ATOM 1470 N N . GLN A 1 189 ? -2.879 10.011 16.506 1.00 82.12 189 GLN A N 1
ATOM 1471 C CA . GLN A 1 189 ? -1.658 9.360 16.059 1.00 82.12 189 GLN A CA 1
ATOM 1472 C C . GLN A 1 189 ? -1.216 8.423 17.165 1.00 82.12 189 GLN A C 1
ATOM 1474 O O . GLN A 1 189 ? -1.287 8.815 18.314 1.00 82.12 189 GLN A O 1
ATOM 1479 N N . SER A 1 190 ? -0.724 7.239 16.805 1.00 86.56 190 SER A N 1
ATOM 1480 C CA . SER A 1 190 ? -0.089 6.371 17.797 1.00 86.56 190 SER A CA 1
ATOM 1481 C C . SER A 1 190 ? 1.241 5.768 17.378 1.00 86.56 190 SER A C 1
ATOM 1483 O O . SER A 1 190 ? 2.009 5.297 18.214 1.00 86.56 190 SER A O 1
ATOM 1485 N N . LYS A 1 191 ? 1.565 5.820 16.082 1.00 87.81 191 LYS A N 1
ATOM 1486 C CA . LYS A 1 191 ? 2.814 5.291 15.529 1.00 87.81 191 LYS A CA 1
ATOM 1487 C C . LYS A 1 191 ? 3.388 6.210 14.470 1.00 87.81 191 LYS A C 1
ATOM 1489 O O . LYS A 1 191 ? 2.624 6.874 13.773 1.00 87.81 191 LYS A O 1
ATOM 1494 N N . ASP A 1 192 ? 4.709 6.205 14.395 1.00 88.75 192 ASP A N 1
ATOM 1495 C CA . ASP A 1 192 ? 5.551 6.789 13.354 1.00 88.75 192 ASP A CA 1
ATOM 1496 C C . ASP A 1 192 ? 6.528 5.680 12.931 1.00 88.75 192 ASP A C 1
ATOM 1498 O O . ASP A 1 192 ? 7.507 5.376 13.622 1.00 88.75 192 ASP A O 1
ATOM 1502 N N . THR A 1 193 ? 6.164 4.945 11.877 1.00 90.50 193 THR A N 1
ATOM 1503 C CA . THR A 1 193 ? 6.828 3.674 11.549 1.00 90.50 193 THR A CA 1
ATOM 1504 C C . THR A 1 193 ? 8.227 3.867 10.963 1.00 90.50 193 THR A C 1
ATOM 1506 O O . THR A 1 193 ? 9.083 2.989 11.139 1.00 90.50 193 THR A O 1
ATOM 1509 N N . ASP A 1 194 ? 8.491 4.987 10.297 1.00 90.62 194 ASP A N 1
ATOM 1510 C CA . ASP A 1 194 ? 9.787 5.278 9.687 1.00 90.62 194 ASP A CA 1
ATOM 1511 C C . ASP A 1 194 ? 10.606 6.360 10.412 1.00 90.62 194 ASP A C 1
ATOM 1513 O O . ASP A 1 194 ? 11.776 6.583 10.070 1.00 90.62 194 ASP A O 1
ATOM 1517 N N . ASN A 1 195 ? 10.060 6.898 11.505 1.00 90.38 195 ASN A N 1
ATOM 1518 C CA . ASN A 1 195 ? 10.690 7.844 12.417 1.00 90.38 195 ASN A CA 1
ATOM 1519 C C . ASN A 1 195 ? 11.057 9.179 11.758 1.00 90.38 195 ASN A C 1
ATOM 1521 O O . ASN A 1 195 ? 12.091 9.781 12.097 1.00 90.38 195 ASN A O 1
ATOM 1525 N N . ASP A 1 196 ? 10.236 9.650 10.823 1.00 87.81 196 ASP A N 1
ATOM 1526 C CA . ASP A 1 196 ? 10.406 10.947 10.168 1.00 87.81 196 ASP A CA 1
ATOM 1527 C C . ASP A 1 196 ? 9.748 12.117 10.935 1.00 87.81 196 ASP A C 1
ATOM 1529 O O . ASP A 1 196 ? 10.038 13.295 10.676 1.00 87.81 196 ASP A O 1
ATOM 1533 N N . GLY A 1 197 ? 8.957 11.795 11.964 1.00 86.44 197 GLY A N 1
ATOM 1534 C CA . GLY A 1 197 ? 8.246 12.730 12.827 1.00 86.44 197 GLY A CA 1
ATOM 1535 C C . GLY A 1 197 ? 6.789 12.982 12.433 1.00 86.44 197 GLY A C 1
ATOM 1536 O O . GLY A 1 197 ? 6.132 13.796 13.099 1.00 86.44 197 GLY A O 1
ATOM 1537 N N . TYR A 1 198 ? 6.274 12.327 11.392 1.00 86.12 198 TYR A N 1
ATOM 1538 C CA . TYR A 1 198 ? 4.875 12.348 10.985 1.00 86.12 198 TYR A CA 1
ATOM 1539 C C . TYR A 1 198 ? 4.229 11.001 11.321 1.00 86.12 198 TYR A C 1
ATOM 1541 O O . TYR A 1 198 ? 4.631 9.952 10.858 1.00 86.12 198 TYR A O 1
ATOM 1549 N N . GLY A 1 199 ? 3.194 11.012 12.164 1.00 86.25 199 GLY A N 1
ATOM 1550 C CA . GLY A 1 199 ? 2.539 9.764 12.556 1.00 86.25 199 GLY A CA 1
ATOM 1551 C C . GLY A 1 199 ? 1.641 9.182 11.457 1.00 86.25 199 GLY A C 1
ATOM 1552 O O . GLY A 1 199 ? 0.800 9.904 10.910 1.00 86.25 199 GLY A O 1
ATOM 1553 N N . ASP A 1 200 ? 1.729 7.867 11.254 1.00 84.31 200 ASP A N 1
ATOM 1554 C CA . ASP A 1 200 ? 1.018 7.010 10.286 1.00 84.31 200 ASP A CA 1
ATOM 1555 C C . ASP A 1 200 ? -0.522 7.075 10.353 1.00 84.31 200 ASP A C 1
ATOM 1557 O O . ASP A 1 200 ? -1.202 6.599 9.452 1.00 84.31 200 ASP A O 1
ATOM 1561 N N . ASN A 1 201 ? -1.066 7.644 11.435 1.00 74.06 201 ASN A N 1
ATOM 1562 C CA . ASN A 1 201 ? -2.477 7.682 11.830 1.00 74.06 201 ASN A CA 1
ATOM 1563 C C . ASN A 1 201 ? -3.107 6.299 12.169 1.00 74.06 201 ASN A C 1
ATOM 1565 O O . ASN A 1 201 ? -3.378 5.463 11.321 1.00 74.06 201 ASN A O 1
ATOM 1569 N N . TYR A 1 202 ? -3.383 6.042 13.457 1.00 69.69 202 TYR A N 1
ATOM 1570 C CA . TYR A 1 202 ? -3.917 4.747 13.941 1.00 69.69 202 TYR A CA 1
ATOM 1571 C C . TYR A 1 202 ? -5.007 4.863 15.025 1.00 69.69 202 TYR A C 1
ATOM 1573 O O . TYR A 1 202 ? -5.473 3.840 15.532 1.00 69.69 202 TYR A O 1
ATOM 1581 N N . GLY A 1 203 ? -5.449 6.082 15.357 1.00 62.00 203 GLY A N 1
ATOM 1582 C CA . GLY A 1 203 ? -6.527 6.303 16.325 1.00 62.00 203 GLY A CA 1
ATOM 1583 C C . GLY A 1 203 ? -7.937 6.009 15.765 1.00 62.00 203 GLY A C 1
ATOM 1584 O O . GLY A 1 203 ? -8.129 5.978 14.545 1.00 62.00 203 GLY A O 1
ATOM 1585 N N . PRO A 1 204 ? -8.969 5.855 16.619 1.00 58.53 204 PRO A N 1
ATOM 1586 C CA . PRO A 1 204 ? -10.362 5.628 16.211 1.00 58.53 204 PRO A CA 1
ATOM 1587 C C . PRO A 1 204 ? -10.949 6.723 15.299 1.00 58.53 204 PRO A C 1
ATOM 1589 O O . PRO A 1 204 ? -11.899 6.448 14.568 1.00 58.53 204 PRO A O 1
ATOM 1592 N N . ASP A 1 205 ? -10.347 7.922 15.283 1.00 55.97 205 ASP A N 1
ATOM 1593 C CA . ASP A 1 205 ? -10.587 8.978 14.286 1.00 55.97 205 ASP A CA 1
ATOM 1594 C C . ASP A 1 205 ? -9.280 9.424 13.589 1.00 55.97 205 ASP A C 1
ATOM 1596 O O . ASP A 1 205 ? -9.000 10.619 13.460 1.00 55.97 205 ASP A O 1
ATOM 1600 N N . CYS A 1 206 ? -8.475 8.471 13.105 1.00 57.75 206 CYS A N 1
ATOM 1601 C CA . CYS A 1 206 ? -7.195 8.681 12.403 1.00 57.75 206 CYS A CA 1
ATOM 1602 C C . CYS A 1 206 ? -7.254 9.584 11.148 1.00 57.75 206 CYS A C 1
ATOM 1604 O O . CYS A 1 206 ? -6.229 9.908 10.556 1.00 57.75 206 CYS A O 1
ATOM 1606 N N . CYS A 1 207 ? -8.437 10.027 10.719 1.00 62.34 207 CYS A N 1
ATOM 1607 C CA . CYS A 1 207 ? -8.620 10.806 9.498 1.00 62.34 207 CYS A CA 1
ATOM 1608 C C . CYS A 1 207 ? -9.130 12.222 9.780 1.00 62.34 207 CYS A C 1
ATOM 1610 O O . CYS A 1 207 ? -9.909 12.465 10.702 1.00 62.34 207 CYS A O 1
ATOM 1612 N N . SER A 1 208 ? -8.786 13.165 8.896 1.00 61.31 208 SER A N 1
ATOM 1613 C CA . SER A 1 208 ? -9.504 14.443 8.822 1.00 61.31 208 SER A CA 1
ATOM 1614 C C . SER A 1 208 ? -10.988 14.172 8.549 1.00 61.31 208 SER A C 1
ATOM 1616 O O . SER A 1 208 ? -11.390 13.749 7.466 1.00 61.31 208 SER A O 1
ATOM 1618 N N . THR A 1 209 ? -11.832 14.359 9.560 1.00 65.44 209 THR A N 1
ATOM 1619 C CA . THR A 1 209 ? -13.279 14.207 9.406 1.00 65.44 209 THR A CA 1
ATOM 1620 C C . THR A 1 209 ? -13.901 15.554 9.041 1.00 65.44 209 THR A C 1
ATOM 1622 O O . THR A 1 209 ? -13.351 16.621 9.308 1.00 65.44 209 THR A O 1
ATOM 1625 N N . TRP A 1 210 ? -15.115 15.534 8.492 1.00 68.12 210 TRP A N 1
ATOM 1626 C CA . TRP A 1 210 ? -15.939 16.738 8.309 1.00 68.12 210 TRP A CA 1
ATOM 1627 C C . TRP A 1 210 ? -16.176 17.562 9.593 1.00 68.12 210 TRP A C 1
ATOM 1629 O O . TRP A 1 210 ? -16.565 18.727 9.499 1.00 68.12 210 TRP A O 1
ATOM 1639 N N . LEU A 1 211 ? -15.964 16.968 10.774 1.00 68.50 211 LEU A N 1
ATOM 1640 C CA . LEU A 1 211 ? -16.090 17.625 12.074 1.00 68.50 211 LEU A CA 1
ATOM 1641 C C . LEU A 1 211 ? -14.814 18.393 12.439 1.00 68.50 211 LEU A C 1
ATOM 1643 O O . LEU A 1 211 ? -14.919 19.453 13.051 1.00 68.50 211 LEU A O 1
ATOM 1647 N N . GLU A 1 212 ? -13.641 17.920 12.003 1.00 64.75 212 GLU A N 1
ATOM 1648 C CA . GLU A 1 212 ? -12.345 18.576 12.215 1.00 64.75 212 GLU A CA 1
ATOM 1649 C C . GLU A 1 212 ? -11.471 18.580 10.946 1.00 64.75 212 GLU A C 1
ATOM 1651 O O . GLU A 1 212 ? -10.450 17.894 10.869 1.00 64.75 212 GLU A O 1
ATOM 1656 N N . PRO A 1 213 ? -11.812 19.416 9.950 1.00 67.38 213 PRO A N 1
ATOM 1657 C CA . PRO A 1 213 ? -11.051 19.521 8.704 1.00 67.38 213 PRO A CA 1
ATOM 1658 C C . PRO A 1 213 ? -9.647 20.125 8.884 1.00 67.38 213 PRO A C 1
ATOM 1660 O O . PRO A 1 213 ? -8.870 20.157 7.937 1.00 67.38 213 PRO A O 1
ATOM 1663 N N . SER A 1 214 ? -9.326 20.639 10.075 1.00 65.31 214 SER A N 1
ATOM 1664 C CA . SER A 1 214 ? -8.008 21.174 10.430 1.00 65.31 214 SER A CA 1
ATOM 1665 C C . SER A 1 214 ? -7.099 20.160 11.127 1.00 65.31 214 SER A C 1
ATOM 1667 O O . SER A 1 214 ? -6.029 20.551 11.589 1.00 65.31 214 SER A O 1
ATOM 1669 N N . ALA A 1 215 ? -7.525 18.900 11.271 1.00 67.94 215 ALA A N 1
ATOM 1670 C CA . ALA A 1 215 ? -6.643 17.850 11.765 1.00 67.94 215 ALA A CA 1
ATOM 1671 C C . ALA A 1 215 ? -5.433 17.719 10.817 1.00 67.94 215 ALA A C 1
ATOM 1673 O O . ALA A 1 215 ? -5.643 17.695 9.600 1.00 67.94 215 ALA A O 1
ATOM 1674 N N . PRO A 1 216 ? -4.190 17.677 11.336 1.00 66.44 216 PRO A N 1
ATOM 1675 C CA . PRO A 1 216 ? -3.031 17.395 10.499 1.00 66.44 216 PRO A CA 1
ATOM 1676 C C . PRO A 1 216 ? -3.242 16.042 9.814 1.00 66.44 216 PRO A C 1
ATOM 1678 O O . PRO A 1 216 ? -3.722 15.098 10.444 1.00 66.44 216 PRO A O 1
ATOM 1681 N N . LYS A 1 217 ? -2.953 15.975 8.510 1.00 75.62 217 LYS A N 1
ATOM 1682 C CA . LYS A 1 217 ? -2.942 14.699 7.793 1.00 75.62 217 LYS A CA 1
ATOM 1683 C C . LYS A 1 217 ? -1.848 13.833 8.426 1.00 75.62 217 LYS A C 1
ATOM 1685 O O . LYS A 1 217 ? -0.789 14.366 8.756 1.00 75.62 217 LYS A O 1
ATOM 1690 N N . GLY A 1 218 ? -2.138 12.552 8.645 1.00 80.00 218 GLY A N 1
ATOM 1691 C CA . GLY A 1 218 ? -1.087 11.603 9.000 1.00 80.00 218 GLY A CA 1
ATOM 1692 C C . GLY A 1 218 ? -0.113 11.423 7.843 1.00 80.00 218 GLY A C 1
ATOM 1693 O O . GLY A 1 218 ? -0.380 11.895 6.734 1.00 80.00 218 GLY A O 1
ATOM 1694 N N . ASP A 1 219 ? 0.981 10.739 8.128 1.00 88.31 219 ASP A N 1
ATOM 1695 C CA . ASP 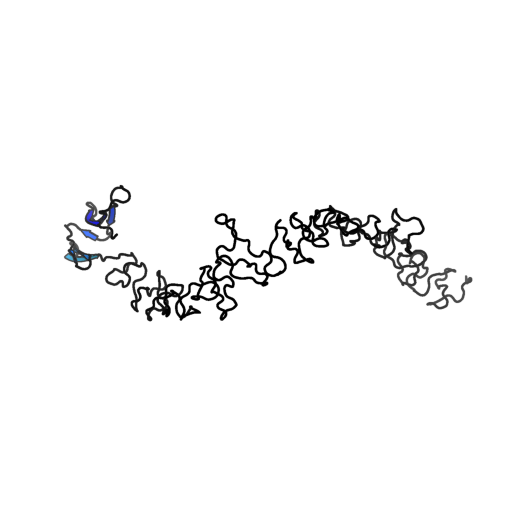A 1 219 ? 1.952 10.340 7.124 1.00 88.31 219 ASP A CA 1
ATOM 1696 C C . ASP A 1 219 ? 1.282 9.460 6.051 1.00 88.31 219 ASP A C 1
ATOM 1698 O O . ASP A 1 219 ? 0.659 8.436 6.349 1.00 88.31 219 ASP A O 1
ATOM 1702 N N . LEU A 1 220 ? 1.341 9.912 4.795 1.00 89.19 220 LEU A N 1
ATOM 1703 C CA . LEU A 1 220 ? 0.818 9.177 3.642 1.00 89.19 220 LEU A CA 1
ATOM 1704 C C . LEU A 1 220 ? 1.768 8.078 3.151 1.00 89.19 220 LEU A C 1
ATOM 1706 O O . LEU A 1 220 ? 1.325 7.177 2.434 1.00 89.19 220 LEU A O 1
ATOM 1710 N N . PHE A 1 221 ? 3.031 8.104 3.573 1.00 90.81 221 PHE A N 1
ATOM 1711 C CA . PHE A 1 221 ? 4.061 7.137 3.221 1.00 90.81 221 PHE A CA 1
ATOM 1712 C C . PHE A 1 221 ? 4.758 6.554 4.467 1.00 90.81 221 PHE A C 1
ATOM 1714 O O . PHE A 1 221 ? 5.976 6.666 4.548 1.00 90.81 221 PHE A O 1
ATOM 1721 N N . PRO A 1 222 ? 4.057 5.762 5.316 1.00 90.69 222 PRO A N 1
ATOM 1722 C CA . PRO A 1 222 ? 4.536 5.260 6.626 1.00 90.69 222 PRO A CA 1
ATOM 1723 C C . PRO A 1 222 ? 5.847 4.454 6.666 1.00 90.69 222 PRO A C 1
ATOM 1725 O O . PRO A 1 222 ? 6.230 3.901 7.694 1.00 90.69 222 PRO A O 1
ATOM 1728 N N . PHE A 1 223 ? 6.469 4.212 5.518 1.00 90.88 223 PHE A N 1
ATOM 1729 C CA . PHE A 1 223 ? 7.686 3.418 5.387 1.00 90.88 223 PHE A CA 1
ATOM 1730 C C . PHE A 1 223 ? 8.787 4.154 4.613 1.00 90.88 223 PHE A C 1
ATOM 1732 O O . PHE A 1 223 ? 9.841 3.557 4.357 1.00 90.88 223 PHE A O 1
ATOM 1739 N N . ASN A 1 224 ? 8.541 5.390 4.175 1.00 91.38 224 ASN A N 1
ATOM 1740 C CA . ASN A 1 224 ? 9.508 6.209 3.466 1.00 91.38 224 ASN A CA 1
ATOM 1741 C C . ASN A 1 224 ? 9.794 7.483 4.273 1.00 91.38 224 ASN A C 1
ATOM 1743 O O . ASN A 1 224 ? 9.160 8.501 4.021 1.00 91.38 224 ASN A O 1
ATOM 1747 N N . PRO A 1 225 ? 10.876 7.516 5.071 1.00 92.62 225 PRO A N 1
ATOM 1748 C CA . PRO A 1 225 ? 11.140 8.633 5.979 1.00 92.62 225 PRO A CA 1
ATOM 1749 C C . PRO A 1 225 ? 11.557 9.932 5.273 1.00 92.62 225 PRO A C 1
ATOM 1751 O O . PRO A 1 225 ? 12.015 10.894 5.892 1.00 92.62 225 PRO A O 1
ATOM 1754 N N . SER A 1 226 ? 11.552 9.926 3.940 1.00 93.31 226 SER A N 1
ATOM 1755 C CA . SER A 1 226 ? 11.804 11.099 3.112 1.00 93.31 226 SER A CA 1
ATOM 1756 C C . SER A 1 226 ? 10.522 11.693 2.534 1.00 93.31 226 SER A C 1
ATOM 1758 O O . SER A 1 226 ? 10.632 12.734 1.886 1.00 93.31 226 SER A O 1
ATOM 1760 N N . GLN A 1 227 ? 9.361 11.066 2.749 1.00 93.50 227 GLN A N 1
ATOM 1761 C CA . GLN A 1 227 ? 8.064 11.436 2.192 1.00 93.50 227 GLN A CA 1
ATOM 1762 C C . GLN A 1 227 ? 6.965 11.302 3.238 1.00 93.50 227 GLN A C 1
ATOM 1764 O O . GLN A 1 227 ? 6.888 10.278 3.885 1.00 93.50 227 GLN A O 1
ATOM 1769 N N . TYR A 1 228 ? 6.078 12.292 3.336 1.00 90.06 228 TYR A N 1
ATOM 1770 C CA . TYR A 1 228 ? 4.913 12.205 4.226 1.00 90.06 228 TYR A CA 1
ATOM 1771 C C . TYR A 1 228 ? 3.632 12.838 3.677 1.00 90.06 228 TYR A C 1
ATOM 1773 O O . TYR A 1 228 ? 2.563 12.755 4.290 1.00 90.06 228 TYR A O 1
ATOM 1781 N N . GLN A 1 229 ? 3.712 13.507 2.527 1.00 90.62 229 GLN A N 1
ATOM 1782 C CA . GLN A 1 229 ? 2.596 14.225 1.917 1.00 90.62 229 GLN A CA 1
ATOM 1783 C C . GLN A 1 229 ? 2.549 14.010 0.404 1.00 90.62 229 GLN A C 1
ATOM 1785 O O . GLN A 1 229 ? 3.575 13.797 -0.231 1.00 90.62 229 GLN A O 1
ATOM 1790 N N . ASP A 1 230 ? 1.336 14.090 -0.128 1.00 92.69 230 ASP A N 1
ATOM 1791 C CA . ASP A 1 230 ? 0.972 13.941 -1.536 1.00 92.69 230 ASP A CA 1
ATOM 1792 C C . ASP A 1 230 ? -0.189 14.925 -1.774 1.00 92.69 230 ASP A C 1
ATOM 1794 O O . ASP A 1 230 ? -1.272 14.819 -1.163 1.00 92.69 230 ASP A O 1
ATOM 1798 N N . TYR A 1 231 ? 0.084 15.993 -2.521 1.00 92.62 231 TYR A N 1
ATOM 1799 C CA . TYR A 1 231 ? -0.827 17.123 -2.654 1.00 92.62 231 TYR A CA 1
ATOM 1800 C C . TYR A 1 231 ? -1.935 16.853 -3.667 1.00 92.62 231 TYR A C 1
ATOM 1802 O O . TYR A 1 231 ? -3.095 17.212 -3.411 1.00 92.62 231 TYR A O 1
ATOM 1810 N N . ASP A 1 232 ? -1.587 16.273 -4.810 1.00 93.56 232 ASP A N 1
ATOM 1811 C CA . ASP A 1 232 ? -2.501 16.026 -5.922 1.00 93.56 232 ASP A CA 1
ATOM 1812 C C . ASP A 1 232 ? -3.115 14.616 -5.910 1.00 93.56 232 ASP A C 1
ATOM 1814 O O . ASP A 1 232 ? -4.124 14.384 -6.588 1.00 93.56 232 ASP A O 1
ATOM 1818 N N . GLY A 1 233 ? -2.633 13.740 -5.029 1.00 94.06 233 GLY A N 1
ATOM 1819 C CA . GLY A 1 233 ? -3.194 12.426 -4.747 1.00 94.06 233 GLY A CA 1
ATOM 1820 C C . GLY A 1 233 ? -2.806 11.379 -5.783 1.00 94.06 233 GLY A C 1
ATOM 1821 O O . GLY A 1 233 ? -3.622 10.492 -6.069 1.00 94.06 233 GLY A O 1
ATOM 1822 N N . ASP A 1 234 ? -1.641 11.521 -6.406 1.00 94.00 234 ASP A N 1
ATOM 1823 C CA . ASP A 1 234 ? -1.175 10.643 -7.474 1.00 94.00 234 ASP A CA 1
ATOM 1824 C C . ASP A 1 234 ? -0.367 9.428 -6.981 1.00 94.00 234 ASP A C 1
ATOM 1826 O O . ASP A 1 234 ? -0.188 8.447 -7.714 1.00 94.00 234 ASP A O 1
ATOM 1830 N N . GLY A 1 235 ? -0.016 9.424 -5.692 1.00 92.38 235 GLY A N 1
ATOM 1831 C CA . GLY A 1 235 ? 0.709 8.351 -5.027 1.00 92.38 235 GLY A CA 1
ATOM 1832 C C . GLY A 1 235 ? 2.228 8.521 -5.016 1.00 92.38 235 GLY A C 1
ATOM 1833 O O . GLY A 1 235 ? 2.911 7.622 -4.516 1.00 92.38 235 GLY A O 1
ATOM 1834 N N . TRP A 1 236 ? 2.758 9.635 -5.517 1.00 93.69 236 TRP A N 1
ATOM 1835 C CA . TRP A 1 236 ? 4.144 10.052 -5.345 1.00 93.69 236 TRP A CA 1
ATOM 1836 C C . TRP A 1 236 ? 4.243 11.133 -4.268 1.00 93.69 236 TRP A C 1
ATOM 1838 O O . TRP A 1 236 ? 3.326 11.911 -4.039 1.00 93.69 236 TRP A O 1
ATOM 1848 N N . GLY A 1 237 ? 5.340 11.125 -3.513 1.00 94.38 237 GLY A N 1
ATOM 1849 C CA . GLY A 1 237 ? 5.478 12.030 -2.376 1.00 94.38 237 GLY A CA 1
ATOM 1850 C C . GLY A 1 237 ? 6.099 13.375 -2.765 1.00 94.38 237 GLY A C 1
ATOM 1851 O O . GLY A 1 237 ? 7.139 13.411 -3.421 1.00 94.38 237 GLY A O 1
ATOM 1852 N N . ASP A 1 238 ? 5.530 14.483 -2.289 1.00 92.62 238 ASP A N 1
ATOM 1853 C CA . ASP A 1 238 ? 5.920 15.848 -2.686 1.00 92.62 238 ASP A CA 1
ATOM 1854 C C . ASP A 1 238 ? 7.256 16.332 -2.090 1.00 92.62 238 ASP A C 1
ATOM 1856 O O . ASP A 1 238 ? 7.728 17.436 -2.384 1.00 92.62 238 ASP A O 1
ATOM 1860 N N . ASN A 1 239 ? 7.810 15.622 -1.106 1.00 91.12 239 ASN A N 1
ATOM 1861 C CA . ASN A 1 239 ? 8.877 16.165 -0.280 1.00 91.12 239 ASN A CA 1
ATOM 1862 C C . ASN A 1 239 ? 10.228 16.181 -1.008 1.00 91.12 239 ASN A C 1
ATOM 1864 O O . ASN A 1 239 ? 10.804 15.146 -1.333 1.00 91.12 239 ASN A O 1
ATOM 1868 N N . ASP A 1 240 ? 10.822 17.375 -1.111 1.00 87.00 240 ASP A N 1
ATOM 1869 C CA . ASP A 1 240 ? 12.167 17.599 -1.675 1.00 87.00 240 ASP A CA 1
ATOM 1870 C C . ASP A 1 240 ? 13.305 16.836 -0.950 1.00 87.00 240 ASP A C 1
ATOM 1872 O O . ASP A 1 240 ? 14.458 16.856 -1.396 1.00 87.00 240 ASP A O 1
ATOM 1876 N N . SER A 1 241 ? 13.031 16.209 0.202 1.00 85.38 241 SER A N 1
ATOM 1877 C CA . SER A 1 241 ? 13.976 15.334 0.909 1.00 85.38 241 SER A CA 1
ATOM 1878 C C . SER A 1 241 ? 14.297 14.054 0.142 1.00 85.38 241 SER A C 1
ATOM 1880 O O . SER A 1 241 ? 15.379 13.504 0.364 1.00 85.38 241 SER A O 1
ATOM 1882 N N . ASP A 1 242 ? 13.422 13.616 -0.767 1.00 84.94 242 ASP A N 1
ATOM 1883 C CA . ASP A 1 242 ? 13.647 12.461 -1.635 1.00 84.94 242 ASP A CA 1
ATOM 1884 C C . ASP A 1 242 ? 13.942 12.896 -3.084 1.00 84.94 242 ASP A C 1
ATOM 1886 O O . ASP A 1 242 ? 13.042 13.017 -3.915 1.00 84.94 242 ASP A O 1
ATOM 1890 N N . PRO A 1 243 ? 15.216 13.114 -3.444 1.00 81.50 243 PRO A N 1
ATOM 1891 C CA . PRO A 1 243 ? 15.573 13.495 -4.805 1.00 81.50 243 PRO A CA 1
ATOM 1892 C C . PRO A 1 243 ? 15.524 12.324 -5.800 1.00 81.50 243 PRO A C 1
ATOM 1894 O O . PRO A 1 243 ? 15.901 12.523 -6.955 1.00 81.50 243 PRO A O 1
ATOM 1897 N N . ILE A 1 244 ? 15.188 11.104 -5.359 1.00 84.06 244 ILE A N 1
ATOM 1898 C CA . ILE A 1 244 ? 15.240 9.891 -6.187 1.00 84.06 244 ILE A CA 1
ATOM 1899 C C . ILE A 1 244 ? 13.835 9.392 -6.506 1.00 84.06 244 ILE A C 1
ATOM 1901 O O . ILE A 1 244 ? 13.572 9.093 -7.663 1.00 84.06 244 ILE A O 1
ATOM 1905 N N . SER A 1 245 ? 12.978 9.268 -5.494 1.00 86.88 245 SER A N 1
ATOM 1906 C CA . SER A 1 245 ? 11.626 8.707 -5.604 1.00 86.88 245 SER A CA 1
ATOM 1907 C C . SER A 1 245 ? 10.510 9.689 -5.248 1.00 86.88 245 SER A C 1
ATOM 1909 O O . SER A 1 245 ? 9.352 9.285 -5.207 1.00 86.88 245 SER A O 1
ATOM 1911 N N . GLY A 1 246 ? 10.837 10.959 -4.998 1.00 91.81 246 GLY A N 1
ATOM 1912 C CA . GLY A 1 246 ? 9.835 12.007 -4.840 1.00 91.81 246 GLY A CA 1
ATOM 1913 C C . GLY A 1 246 ? 9.149 12.361 -6.156 1.00 91.81 246 GLY A C 1
ATOM 1914 O O . GLY A 1 246 ? 9.700 12.148 -7.241 1.00 91.81 246 GLY A O 1
ATOM 1915 N N . ASP A 1 247 ? 7.961 12.932 -6.033 1.00 94.19 247 ASP A N 1
ATOM 1916 C CA . ASP A 1 247 ? 7.192 13.464 -7.140 1.00 94.19 247 ASP A CA 1
ATOM 1917 C C . ASP A 1 247 ? 7.959 14.606 -7.827 1.00 94.19 247 ASP A C 1
ATOM 1919 O O . ASP A 1 247 ? 8.439 15.564 -7.208 1.00 94.19 247 ASP A O 1
ATOM 1923 N N . ASN A 1 248 ? 8.114 14.491 -9.141 1.00 93.00 248 ASN A N 1
ATOM 1924 C CA . ASN A 1 248 ? 8.706 15.524 -9.969 1.00 93.00 248 ASN A CA 1
ATOM 1925 C C . ASN A 1 248 ? 7.685 16.569 -10.421 1.00 93.00 248 ASN A C 1
ATOM 1927 O O . ASN A 1 248 ? 8.114 17.649 -10.826 1.00 93.00 248 ASN A O 1
ATOM 1931 N N . CYS A 1 249 ? 6.385 16.315 -10.303 1.00 92.75 249 CYS A N 1
ATOM 1932 C CA . CYS A 1 249 ? 5.294 17.240 -10.575 1.00 92.75 249 CYS A CA 1
ATOM 1933 C C . CYS A 1 249 ? 4.319 17.412 -9.373 1.00 92.75 249 CYS A C 1
ATOM 1935 O O . CYS A 1 249 ? 3.120 17.312 -9.596 1.00 92.75 249 CYS A O 1
ATOM 1937 N N . PRO A 1 250 ? 4.770 17.893 -8.181 1.00 92.81 250 PRO A N 1
ATOM 1938 C CA . PRO A 1 250 ? 4.025 17.869 -6.892 1.00 92.81 250 PRO A CA 1
ATOM 1939 C C . PRO A 1 250 ? 2.667 18.584 -6.795 1.00 92.81 250 PRO A C 1
ATOM 1941 O O . PRO A 1 250 ? 2.120 18.772 -5.711 1.00 92.81 250 PRO A O 1
ATOM 1944 N N . TRP A 1 251 ? 2.185 19.182 -7.878 1.00 92.44 251 TRP A N 1
ATOM 1945 C CA . TRP A 1 251 ? 0.946 19.961 -7.898 1.00 92.44 251 TRP A CA 1
ATOM 1946 C C . TRP A 1 251 ? 0.028 19.563 -9.057 1.00 92.44 251 TRP A C 1
ATOM 1948 O O . TRP A 1 251 ? -1.047 20.157 -9.202 1.00 92.44 251 TRP A O 1
ATOM 1958 N N . ASP A 1 252 ? 0.470 18.637 -9.902 1.00 93.50 252 ASP A N 1
ATOM 1959 C CA . ASP A 1 252 ? -0.122 18.291 -11.183 1.00 93.50 252 ASP A CA 1
ATOM 1960 C C . ASP A 1 252 ? -0.141 16.768 -11.328 1.00 93.50 252 ASP A C 1
ATOM 1962 O O . ASP A 1 252 ? 0.804 16.190 -11.857 1.00 93.50 252 ASP A O 1
ATOM 1966 N N . TRP A 1 253 ? -1.279 16.179 -10.948 1.00 95.50 253 TRP A N 1
ATOM 1967 C CA . TRP A 1 253 ? -1.488 14.732 -10.921 1.00 95.50 253 TRP A CA 1
ATOM 1968 C C . TRP A 1 253 ? -0.914 14.023 -12.150 1.00 95.50 253 TRP A C 1
ATOM 1970 O O . TRP A 1 253 ? -1.270 14.358 -13.294 1.00 95.50 253 TRP A O 1
ATOM 1980 N N . GLY A 1 254 ? -0.102 13.000 -11.898 1.00 95.31 254 GLY A N 1
ATOM 1981 C CA . GLY A 1 254 ? 0.531 12.194 -12.920 1.00 95.31 254 GLY A CA 1
ATOM 1982 C C . GLY A 1 254 ? 0.524 10.700 -12.627 1.00 95.31 254 GLY A C 1
ATOM 1983 O O . GLY A 1 254 ? 0.021 10.213 -11.624 1.00 95.31 254 GLY A O 1
ATOM 1984 N N . SER A 1 255 ? 1.050 9.922 -13.564 1.00 95.94 255 SER A N 1
ATOM 1985 C CA . SER A 1 255 ? 1.210 8.475 -13.372 1.00 95.94 255 SER A CA 1
ATOM 1986 C C . SER A 1 255 ? 2.512 7.935 -13.937 1.00 95.94 255 SER A C 1
ATOM 1988 O O . SER A 1 255 ? 2.724 6.722 -13.908 1.00 95.94 255 SER A O 1
ATOM 1990 N N . SER A 1 256 ? 3.390 8.806 -14.437 1.00 96.31 256 SER A N 1
ATOM 1991 C CA . SER A 1 256 ? 4.694 8.402 -14.944 1.00 96.31 256 SER A CA 1
ATOM 1992 C C . SER A 1 256 ? 5.564 7.824 -13.825 1.00 96.31 256 SER A C 1
ATOM 1994 O O . SER A 1 256 ? 5.530 8.251 -12.669 1.00 96.31 256 SER A O 1
ATOM 1996 N N . TRP A 1 257 ? 6.349 6.811 -14.180 1.00 94.94 257 TRP A N 1
ATOM 1997 C CA . TRP A 1 257 ? 7.196 6.041 -13.259 1.00 94.94 257 TRP A CA 1
ATOM 1998 C C . TRP A 1 257 ? 8.514 5.582 -13.899 1.00 94.94 257 TRP A C 1
ATOM 2000 O O . TRP A 1 257 ? 9.332 4.940 -13.239 1.00 94.94 257 TRP A O 1
ATOM 2010 N N . ARG A 1 258 ? 8.731 5.860 -15.190 1.00 93.81 258 ARG A N 1
ATOM 2011 C CA . ARG A 1 258 ? 9.927 5.458 -15.945 1.00 93.81 258 ARG A CA 1
ATOM 2012 C C . ARG A 1 258 ? 10.990 6.552 -15.963 1.00 93.81 258 ARG A C 1
ATOM 2014 O O . ARG A 1 258 ? 12.180 6.236 -15.927 1.00 93.81 258 ARG A O 1
ATOM 2021 N N . ASP A 1 259 ? 10.560 7.807 -16.035 1.00 92.56 259 ASP A N 1
ATOM 2022 C CA . ASP A 1 259 ? 11.414 8.988 -16.119 1.00 92.56 259 ASP A CA 1
ATOM 2023 C C . ASP A 1 259 ? 11.178 9.944 -14.933 1.00 92.56 259 ASP A C 1
ATOM 2025 O O . ASP A 1 259 ? 11.740 9.723 -13.863 1.00 92.56 259 ASP A O 1
ATOM 2029 N N . ARG A 1 260 ? 10.378 11.001 -15.100 1.00 92.62 260 ARG A N 1
ATOM 2030 C CA . ARG A 1 260 ? 9.969 11.895 -14.020 1.00 92.62 260 ARG A CA 1
ATOM 2031 C C . ARG A 1 260 ? 8.812 11.235 -13.299 1.00 92.62 260 ARG A C 1
ATOM 2033 O O . ARG A 1 260 ? 7.805 10.964 -13.938 1.00 92.62 260 ARG A O 1
ATOM 2040 N N . PHE A 1 261 ? 8.930 10.960 -12.014 1.00 93.81 261 PHE A N 1
ATOM 2041 C CA . PHE A 1 261 ? 7.845 10.324 -11.271 1.00 93.81 261 PHE A CA 1
ATOM 2042 C C . PHE A 1 261 ? 6.726 11.328 -10.984 1.00 93.81 261 PHE A C 1
ATOM 2044 O O . PHE A 1 261 ? 7.021 12.507 -10.813 1.00 93.81 261 PHE A O 1
ATOM 2051 N N . GLY A 1 262 ? 5.473 10.872 -11.008 1.00 94.12 262 GLY A N 1
ATOM 2052 C CA . GLY A 1 262 ? 4.289 11.689 -10.692 1.00 94.12 262 GLY A CA 1
ATOM 2053 C C . GLY A 1 262 ? 3.946 12.793 -11.698 1.00 94.12 262 GLY A C 1
ATOM 2054 O O . GLY A 1 262 ? 3.157 13.690 -11.446 1.00 94.12 262 GLY A O 1
ATOM 2055 N N . CYS A 1 263 ? 4.493 12.729 -12.912 1.00 95.38 263 CYS A N 1
ATOM 2056 C CA . CYS A 1 263 ? 4.132 13.648 -13.988 1.00 95.38 263 CYS A CA 1
ATOM 2057 C C . CYS A 1 263 ? 3.072 13.045 -14.926 1.00 95.38 263 CYS A C 1
ATOM 2059 O O . CYS A 1 263 ? 2.840 11.832 -14.977 1.00 95.38 263 CYS A O 1
ATOM 2061 N N . LEU A 1 264 ? 2.387 13.916 -15.674 1.00 95.88 264 LEU A N 1
ATOM 2062 C CA . LEU A 1 264 ? 1.371 13.501 -16.642 1.00 95.88 264 LEU A CA 1
ATOM 2063 C C . LEU A 1 264 ? 1.950 12.486 -17.640 1.00 95.88 264 LEU A C 1
ATOM 2065 O O . LEU A 1 264 ? 2.943 12.776 -18.305 1.00 95.88 264 LEU A O 1
ATOM 2069 N N . ASP A 1 265 ? 1.276 11.347 -17.751 1.00 96.88 265 ASP A N 1
ATOM 2070 C CA . ASP A 1 265 ? 1.519 10.270 -18.708 1.00 96.88 265 ASP A CA 1
ATOM 2071 C C . ASP A 1 265 ? 0.168 9.947 -19.364 1.00 96.88 265 ASP A C 1
ATOM 2073 O O . ASP A 1 265 ? -0.773 9.481 -18.716 1.00 96.88 265 ASP A O 1
ATOM 2077 N N . SER A 1 266 ? 0.024 10.334 -20.629 1.00 96.06 266 SER A N 1
ATOM 2078 C CA . SER A 1 266 ? -1.272 10.361 -21.313 1.00 96.06 266 SER A CA 1
ATOM 2079 C C . SER A 1 266 ? -1.696 9.010 -21.880 1.00 96.06 266 SER A C 1
ATOM 2081 O O . SER A 1 266 ? -2.900 8.795 -22.070 1.00 96.06 266 SER A O 1
ATOM 2083 N N . ASP A 1 267 ? -0.752 8.112 -22.147 1.00 96.19 267 ASP A N 1
ATOM 2084 C CA . ASP A 1 267 ? -1.019 6.798 -22.732 1.00 96.19 267 ASP A CA 1
ATOM 2085 C C . ASP A 1 267 ? -0.702 5.622 -21.794 1.00 96.19 267 ASP A C 1
ATOM 2087 O O . ASP A 1 267 ? -1.168 4.503 -22.038 1.00 96.19 267 ASP A O 1
ATOM 2091 N N . GLY A 1 268 ? -0.060 5.897 -20.658 1.00 96.12 268 GLY A N 1
ATOM 2092 C CA . GLY A 1 268 ? 0.108 4.975 -19.546 1.00 96.12 268 GLY A CA 1
ATOM 2093 C C . GLY A 1 268 ? 1.276 4.008 -19.708 1.00 96.12 268 GLY A C 1
ATOM 2094 O O . GLY A 1 268 ? 1.253 2.938 -19.087 1.00 96.12 268 GLY A O 1
ATOM 2095 N N . ASP A 1 269 ? 2.266 4.320 -20.543 1.00 95.12 269 ASP A N 1
ATOM 2096 C CA . ASP A 1 269 ? 3.457 3.481 -20.707 1.00 95.12 269 ASP A CA 1
ATOM 2097 C C . ASP A 1 269 ? 4.554 3.726 -19.656 1.00 95.12 269 ASP A C 1
ATOM 2099 O O . ASP A 1 269 ? 5.546 2.982 -19.575 1.00 95.12 269 ASP A O 1
ATOM 2103 N N . GLY A 1 270 ? 4.339 4.723 -18.798 1.00 95.81 270 GLY A N 1
ATOM 2104 C CA . GLY A 1 270 ? 5.199 5.122 -17.701 1.00 95.81 270 GLY A CA 1
ATOM 2105 C C . GLY A 1 270 ? 6.147 6.276 -18.010 1.00 95.81 270 GLY A C 1
ATOM 2106 O O . GLY A 1 270 ? 6.778 6.751 -17.060 1.00 95.81 270 GLY A O 1
ATOM 2107 N N . ALA A 1 271 ? 6.296 6.713 -19.261 1.00 96.38 271 ALA A N 1
ATOM 2108 C CA . ALA A 1 271 ? 7.082 7.890 -19.620 1.00 96.38 271 ALA A CA 1
ATOM 2109 C C . ALA A 1 271 ? 6.226 9.167 -19.541 1.00 96.38 271 ALA A C 1
ATOM 2111 O O . ALA A 1 271 ? 5.061 9.195 -19.916 1.00 96.38 271 ALA A O 1
ATOM 2112 N N . SER A 1 272 ? 6.792 10.248 -19.005 1.00 96.19 272 SER A N 1
ATOM 2113 C CA . SER A 1 272 ? 6.059 11.505 -18.853 1.00 96.19 272 SER A CA 1
ATOM 2114 C C . SER A 1 272 ? 5.974 12.282 -20.169 1.00 96.19 272 SER A C 1
ATOM 2116 O O . SER A 1 272 ? 6.975 12.439 -20.878 1.00 96.19 272 SER A O 1
ATOM 2118 N N . ASN A 1 273 ? 4.809 12.878 -20.444 1.00 95.44 273 ASN A N 1
ATOM 2119 C CA . ASN A 1 273 ? 4.633 13.809 -21.557 1.00 95.44 273 ASN A CA 1
ATOM 2120 C C . ASN A 1 273 ? 5.673 14.950 -21.483 1.00 95.44 273 ASN A C 1
ATOM 2122 O O . ASN A 1 273 ? 6.000 15.433 -20.386 1.00 95.44 273 ASN A O 1
ATOM 2126 N N . PRO A 1 274 ? 6.134 15.479 -22.629 1.00 94.50 274 PRO A N 1
ATOM 2127 C CA . PRO A 1 274 ? 6.920 16.703 -22.681 1.00 94.50 274 PRO A CA 1
ATOM 2128 C C . PRO A 1 274 ? 6.234 17.856 -21.936 1.00 94.50 274 PRO A C 1
ATOM 2130 O O . PRO A 1 274 ? 5.089 18.218 -22.214 1.00 94.50 274 PRO A O 1
ATOM 2133 N N . SER A 1 275 ? 6.921 18.458 -20.963 1.00 91.81 275 SER A N 1
ATOM 2134 C CA . SER A 1 275 ? 6.373 19.590 -20.213 1.00 91.81 275 SER A CA 1
ATOM 2135 C C . SER A 1 275 ? 7.439 20.468 -19.553 1.00 91.81 275 SER A C 1
ATOM 2137 O O . SER A 1 275 ? 8.522 20.024 -19.181 1.00 91.81 275 SER A O 1
ATOM 2139 N N . ASP A 1 276 ? 7.096 21.739 -19.341 1.00 88.38 276 ASP A N 1
ATOM 2140 C CA . ASP A 1 276 ? 7.881 22.690 -18.534 1.00 88.38 276 ASP A CA 1
ATOM 2141 C C . ASP A 1 276 ? 7.612 22.560 -17.020 1.00 88.38 276 ASP A C 1
ATOM 2143 O O . ASP A 1 276 ? 8.152 23.321 -16.215 1.00 88.38 276 ASP A O 1
ATOM 2147 N N . ILE A 1 277 ? 6.731 21.641 -16.620 1.00 84.69 277 ILE A N 1
ATOM 2148 C CA . ILE A 1 277 ? 6.289 21.462 -15.233 1.00 84.69 277 ILE A CA 1
ATOM 2149 C C . ILE A 1 277 ? 7.338 20.639 -14.473 1.00 84.69 277 ILE A C 1
ATOM 2151 O O . ILE A 1 277 ? 8.021 19.795 -15.051 1.00 84.69 277 ILE A O 1
ATOM 2155 N N . GLY A 1 278 ? 7.528 20.924 -13.184 1.00 73.12 278 GLY A N 1
ATOM 2156 C CA . GLY A 1 278 ? 8.395 20.106 -12.330 1.00 73.12 278 GLY A CA 1
ATOM 2157 C C . GLY A 1 278 ? 9.905 20.313 -12.488 1.00 73.12 278 GLY A C 1
ATOM 2158 O O . GLY A 1 278 ? 10.708 19.779 -11.728 1.00 73.12 278 GLY A O 1
ATOM 2159 N N . THR A 1 279 ? 10.342 21.117 -13.460 1.00 74.94 279 THR A N 1
ATOM 2160 C CA . THR A 1 279 ? 11.768 21.318 -13.751 1.00 74.94 279 THR A CA 1
ATOM 2161 C C . THR A 1 279 ? 12.086 22.782 -14.076 1.00 74.94 279 T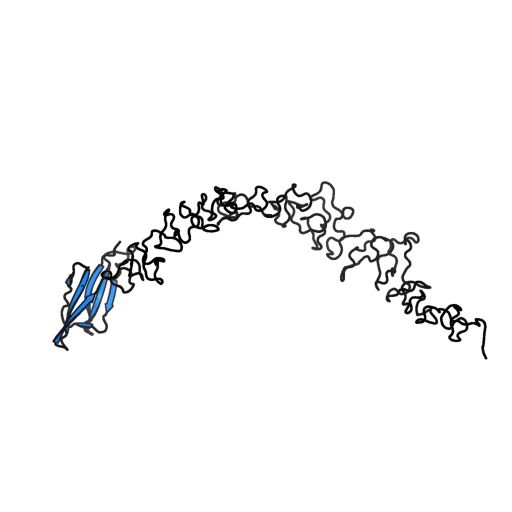HR A C 1
ATOM 2163 O O . THR A 1 279 ? 11.228 23.570 -14.455 1.00 74.94 279 THR A O 1
ATOM 2166 N N . PHE A 1 280 ? 13.352 23.192 -13.916 1.00 76.75 280 PHE A N 1
ATOM 2167 C CA . PHE A 1 280 ? 13.797 24.551 -14.282 1.00 76.75 280 PHE A CA 1
ATOM 2168 C C . PHE A 1 280 ? 13.943 24.758 -15.806 1.00 76.75 280 PHE A C 1
ATOM 2170 O O . PHE A 1 280 ? 14.046 25.888 -16.282 1.00 76.75 280 PHE A O 1
ATOM 2177 N N . LEU A 1 281 ? 14.013 23.670 -16.569 1.00 82.31 281 LEU A N 1
ATOM 2178 C CA . LEU A 1 281 ? 14.224 23.652 -18.014 1.00 82.31 281 LEU A CA 1
ATOM 2179 C C . LEU A 1 281 ? 13.215 22.678 -18.618 1.00 82.31 281 LEU A C 1
ATOM 2181 O O . LEU A 1 281 ? 13.129 21.578 -18.090 1.00 82.31 281 LEU A O 1
ATOM 2185 N N . GLU A 1 282 ? 12.607 23.019 -19.753 1.00 87.88 282 GLU A N 1
ATOM 2186 C CA . GLU A 1 282 ? 11.677 22.169 -20.521 1.00 87.88 282 GLU A CA 1
ATOM 2187 C C . GLU A 1 282 ? 12.094 20.693 -20.579 1.00 87.88 282 GLU A C 1
ATOM 2189 O O . GLU A 1 282 ? 13.203 20.374 -21.035 1.00 87.88 282 GLU A O 1
ATOM 2194 N N . TRP A 1 283 ? 11.227 19.800 -20.098 1.00 92.62 283 TRP A N 1
ATOM 2195 C CA . TRP A 1 283 ? 11.354 18.357 -20.276 1.00 92.62 283 TRP A CA 1
ATOM 2196 C C . TRP A 1 283 ? 10.813 18.001 -21.656 1.00 92.62 283 TRP A C 1
ATOM 2198 O O . TRP A 1 283 ? 9.627 18.154 -21.919 1.00 92.62 283 TRP A O 1
ATOM 2208 N N . ASN A 1 284 ? 11.695 17.591 -22.557 1.00 92.38 284 ASN A N 1
ATOM 2209 C CA . ASN A 1 284 ? 11.360 17.231 -23.930 1.00 92.38 284 ASN A CA 1
ATOM 2210 C C . ASN A 1 284 ? 12.068 15.927 -24.310 1.00 92.38 284 ASN A C 1
ATOM 2212 O O . ASN A 1 284 ? 12.876 15.415 -23.533 1.00 92.38 284 ASN A O 1
ATOM 2216 N N . GLU A 1 285 ? 11.798 15.426 -25.512 1.00 91.69 285 GLU A N 1
ATOM 2217 C CA . GLU A 1 285 ? 12.329 14.161 -26.047 1.00 91.69 285 GLU A CA 1
ATOM 2218 C C . GLU A 1 285 ? 13.853 14.046 -25.868 1.00 91.69 285 GLU A C 1
ATOM 2220 O O . GLU A 1 285 ? 14.368 13.070 -25.333 1.00 91.69 285 GLU A O 1
ATOM 2225 N N . SER A 1 286 ? 14.599 15.118 -26.176 1.00 89.81 286 SER A N 1
ATOM 2226 C CA . SER A 1 286 ? 16.070 15.138 -26.052 1.00 89.81 286 SER A CA 1
ATOM 2227 C C . SER A 1 286 ? 16.595 14.991 -24.617 1.00 89.81 286 SER A C 1
ATOM 2229 O O . SER A 1 286 ? 17.800 14.839 -24.396 1.00 89.81 286 SER A O 1
ATOM 2231 N N . ARG A 1 287 ? 15.704 15.097 -23.630 1.00 89.19 287 ARG A N 1
ATOM 2232 C CA . ARG A 1 287 ? 15.995 14.979 -22.201 1.00 89.19 287 ARG A CA 1
ATOM 2233 C C . ARG A 1 287 ? 15.320 13.768 -21.563 1.00 89.19 287 ARG A C 1
ATOM 2235 O O . ARG A 1 287 ? 15.542 13.564 -20.375 1.00 89.19 287 ARG A O 1
ATOM 2242 N N . GLY A 1 288 ? 14.600 12.966 -22.348 1.00 90.94 288 GLY A N 1
ATOM 2243 C CA . GLY A 1 288 ? 13.966 11.727 -21.911 1.00 90.94 288 GLY A CA 1
ATOM 2244 C C . GLY A 1 288 ? 12.462 11.819 -21.675 1.00 90.94 288 GLY A C 1
ATOM 2245 O O . GLY A 1 288 ? 11.935 10.910 -21.048 1.00 90.94 288 GLY A O 1
ATOM 2246 N N . ALA A 1 289 ? 11.792 12.887 -22.129 1.00 94.94 289 ALA A N 1
ATOM 2247 C CA . ALA A 1 289 ? 10.330 12.880 -22.200 1.00 94.94 289 ALA A CA 1
ATOM 2248 C C . ALA A 1 289 ? 9.854 11.858 -23.230 1.00 94.94 289 ALA A C 1
ATOM 2250 O O . ALA A 1 289 ? 10.588 11.553 -24.172 1.00 94.94 289 ALA A O 1
ATOM 2251 N N . ASP A 1 290 ? 8.617 11.415 -23.065 1.00 96.88 290 ASP A N 1
ATOM 2252 C CA . ASP A 1 290 ? 7.954 10.528 -24.003 1.00 96.88 290 ASP A CA 1
ATOM 2253 C C . ASP A 1 290 ? 7.958 11.107 -25.432 1.00 96.88 290 ASP A C 1
ATOM 2255 O O . ASP A 1 290 ? 7.501 12.231 -25.678 1.00 96.88 290 ASP A O 1
ATOM 2259 N N . ALA A 1 291 ? 8.519 10.333 -26.363 1.00 95.56 291 ALA A N 1
ATOM 2260 C CA . ALA A 1 291 ? 8.576 10.660 -27.781 1.00 95.56 291 ALA A CA 1
ATOM 2261 C C . ALA A 1 291 ? 7.247 10.419 -28.519 1.00 95.56 291 ALA A C 1
ATOM 2263 O O . ALA A 1 291 ? 7.019 11.034 -29.567 1.00 95.56 291 ALA A O 1
ATOM 2264 N N . TRP A 1 292 ? 6.338 9.605 -27.971 1.00 95.56 292 TRP A N 1
ATOM 2265 C CA . TRP A 1 292 ? 5.022 9.350 -28.551 1.00 95.56 292 TRP A CA 1
ATOM 2266 C C . TRP A 1 292 ? 3.900 9.390 -27.508 1.00 95.56 292 TRP A C 1
ATOM 2268 O O . TRP A 1 292 ? 3.244 8.390 -27.286 1.00 95.56 292 TRP A O 1
ATOM 2278 N N . GLU A 1 293 ? 3.530 10.600 -27.073 1.00 95.38 293 GLU A N 1
ATOM 2279 C CA . GLU A 1 293 ? 2.485 10.918 -26.064 1.00 95.38 293 GLU A CA 1
ATOM 2280 C C . GLU A 1 293 ? 1.106 10.210 -26.151 1.00 95.38 293 GLU A C 1
ATOM 2282 O O . GLU A 1 293 ? 0.223 10.460 -25.327 1.00 95.38 293 GLU A O 1
ATOM 2287 N N . ASN A 1 294 ? 0.813 9.482 -27.229 1.00 94.75 294 ASN A N 1
ATOM 2288 C CA . ASN A 1 294 ? -0.459 8.786 -27.435 1.00 94.75 294 ASN A CA 1
ATOM 2289 C C . ASN A 1 294 ? -0.272 7.337 -27.916 1.00 94.75 294 ASN A C 1
ATOM 2291 O O . ASN A 1 294 ? -1.240 6.730 -28.392 1.00 94.75 294 ASN A O 1
ATOM 2295 N N . ASP A 1 295 ? 0.948 6.816 -27.879 1.00 96.19 295 ASP A N 1
ATOM 2296 C CA . ASP A 1 295 ? 1.291 5.468 -28.294 1.00 96.19 295 ASP A CA 1
ATOM 2297 C C . ASP A 1 295 ? 2.010 4.742 -27.165 1.00 96.19 295 ASP A C 1
ATOM 2299 O O . ASP A 1 295 ? 3.232 4.676 -27.124 1.00 96.19 295 ASP A O 1
ATOM 2303 N N . SER A 1 296 ? 1.216 4.068 -26.330 1.00 96.50 296 SER A N 1
ATOM 2304 C CA . SER A 1 296 ? 1.692 3.392 -25.120 1.00 96.50 296 SER A CA 1
ATOM 2305 C C . SER A 1 296 ? 2.680 2.241 -25.367 1.00 96.50 296 SER A C 1
ATOM 2307 O O . SER A 1 296 ? 2.948 1.427 -24.478 1.00 96.50 296 SER A O 1
ATOM 2309 N N . THR A 1 297 ? 3.077 2.025 -26.617 1.00 96.50 297 THR A N 1
ATOM 2310 C CA . THR A 1 297 ? 4.053 1.022 -27.003 1.00 96.50 297 THR A CA 1
ATOM 2311 C C . THR A 1 297 ? 5.412 1.617 -27.347 1.00 96.50 297 THR A C 1
ATOM 2313 O O . THR A 1 297 ? 6.343 0.826 -27.492 1.00 96.50 297 THR A O 1
ATOM 2316 N N . GLN A 1 298 ? 5.565 2.943 -27.431 1.00 96.38 298 GLN A N 1
ATOM 2317 C CA . GLN A 1 298 ? 6.822 3.606 -27.779 1.00 96.38 298 GLN A CA 1
ATOM 2318 C C . GLN A 1 298 ? 7.053 4.872 -26.954 1.00 96.38 298 GLN A C 1
ATOM 2320 O O . GLN A 1 298 ? 6.215 5.753 -26.955 1.00 96.38 298 GLN A O 1
ATOM 2325 N N . TRP A 1 299 ? 8.245 5.004 -26.362 1.00 95.50 299 TRP A N 1
ATOM 2326 C CA . TRP A 1 299 ? 8.595 6.159 -25.518 1.00 95.50 299 TRP A CA 1
ATOM 2327 C C . TRP A 1 299 ? 9.989 6.757 -25.772 1.00 95.50 299 TRP A C 1
ATOM 2329 O O . TRP A 1 299 ? 10.277 7.853 -25.294 1.00 95.50 299 TRP A O 1
ATOM 2339 N N . VAL A 1 300 ? 10.881 6.070 -26.502 1.00 95.50 300 VAL A N 1
ATOM 2340 C CA . VAL A 1 300 ? 12.245 6.552 -26.822 1.00 95.50 300 VAL A CA 1
ATOM 2341 C C . VAL A 1 300 ? 12.564 6.342 -28.297 1.00 95.50 300 VAL A C 1
ATOM 2343 O O . VAL A 1 300 ? 12.285 5.271 -28.830 1.00 95.50 300 VAL A O 1
ATOM 2346 N N . ASP A 1 301 ? 13.181 7.355 -28.908 1.00 94.88 301 ASP A N 1
ATOM 2347 C CA . ASP A 1 301 ? 13.829 7.316 -30.224 1.00 94.88 301 ASP A CA 1
ATOM 2348 C C . ASP A 1 301 ? 15.315 7.671 -30.038 1.00 94.88 301 ASP A C 1
ATOM 2350 O O . ASP A 1 301 ? 15.674 8.849 -29.890 1.00 94.88 301 ASP A O 1
ATOM 2354 N N . THR A 1 302 ? 16.189 6.667 -29.931 1.00 94.25 302 THR A N 1
ATOM 2355 C CA . THR A 1 302 ? 17.596 6.917 -29.573 1.00 94.25 302 THR A CA 1
ATOM 2356 C C . THR A 1 302 ? 18.381 7.586 -30.706 1.00 94.25 302 THR A C 1
ATOM 2358 O O . THR A 1 302 ? 19.284 8.392 -30.434 1.00 94.25 302 THR A O 1
ATOM 2361 N N . ASP A 1 303 ? 18.076 7.280 -31.968 1.00 93.44 303 ASP A N 1
ATOM 2362 C CA . ASP A 1 303 ? 18.850 7.760 -33.116 1.00 93.44 303 ASP A CA 1
ATOM 2363 C C . ASP A 1 303 ? 18.151 8.834 -33.970 1.00 93.44 303 ASP A C 1
ATOM 2365 O O . ASP A 1 303 ? 18.818 9.511 -34.772 1.00 93.44 303 ASP A O 1
ATOM 2369 N N . GLY A 1 304 ? 16.871 9.089 -33.705 1.00 93.50 304 GLY A N 1
ATOM 2370 C CA . GLY A 1 304 ? 16.074 10.158 -34.289 1.00 93.50 304 GLY A CA 1
ATOM 2371 C C . GLY A 1 304 ? 15.547 9.843 -35.685 1.00 93.50 304 GLY A C 1
ATOM 2372 O O . GLY A 1 304 ? 15.365 10.781 -36.478 1.00 93.50 304 GLY A O 1
ATOM 2373 N N . ASP A 1 305 ? 15.379 8.569 -36.040 1.00 93.31 305 ASP A N 1
ATOM 2374 C CA . ASP A 1 305 ? 14.872 8.153 -37.347 1.00 93.31 305 ASP A CA 1
ATOM 2375 C C . ASP A 1 305 ? 13.337 8.030 -37.426 1.00 93.31 305 ASP A C 1
ATOM 2377 O O . ASP A 1 305 ? 12.781 7.886 -38.528 1.00 93.31 305 ASP A O 1
ATOM 2381 N N . GLY A 1 306 ? 12.652 8.207 -36.292 1.00 93.00 306 GLY A N 1
ATOM 2382 C CA . GLY A 1 306 ? 11.200 8.163 -36.161 1.00 93.00 306 GLY A CA 1
ATOM 2383 C C . GLY A 1 306 ? 10.621 6.765 -35.935 1.00 93.00 306 GLY A C 1
ATOM 2384 O O . GLY A 1 306 ? 9.396 6.611 -36.032 1.00 93.00 306 GLY A O 1
ATOM 2385 N N . PHE A 1 307 ? 11.457 5.764 -35.669 1.00 94.88 307 PHE A N 1
ATOM 2386 C CA . PHE A 1 307 ? 11.070 4.441 -35.189 1.00 94.88 307 PHE A CA 1
ATOM 2387 C C . PHE A 1 307 ? 11.382 4.339 -33.694 1.00 94.88 307 PHE A C 1
ATOM 2389 O O . PHE A 1 307 ? 12.309 4.965 -33.194 1.00 94.88 307 PHE A O 1
ATOM 2396 N N . GLY A 1 308 ? 10.532 3.635 -32.950 1.00 95.62 308 GLY A N 1
ATOM 2397 C CA . GLY A 1 308 ? 10.648 3.603 -31.496 1.00 95.62 308 GLY A CA 1
ATOM 2398 C C . GLY A 1 308 ? 11.464 2.411 -31.011 1.00 95.62 308 GLY A C 1
ATOM 2399 O O . GLY A 1 308 ? 11.260 1.285 -31.463 1.00 95.62 308 GLY A O 1
ATOM 2400 N N . ASP A 1 309 ? 12.354 2.636 -30.049 1.00 95.56 309 ASP A N 1
ATOM 2401 C CA . ASP A 1 309 ? 13.319 1.641 -29.564 1.00 95.56 309 ASP A CA 1
ATOM 2402 C C . ASP A 1 309 ? 12.665 0.379 -28.955 1.00 95.56 309 ASP A C 1
ATOM 2404 O O . ASP A 1 309 ? 13.327 -0.650 -28.758 1.00 95.56 309 ASP A O 1
ATOM 2408 N N . ASN A 1 310 ? 11.379 0.434 -28.579 1.00 95.31 310 ASN A N 1
ATOM 2409 C CA . ASN A 1 310 ? 10.702 -0.702 -27.967 1.00 95.31 310 ASN A CA 1
ATOM 2410 C C . ASN A 1 310 ? 10.273 -1.728 -29.025 1.00 95.31 310 ASN A C 1
ATOM 2412 O O . ASN A 1 310 ? 9.260 -1.582 -29.703 1.00 95.31 310 ASN A O 1
ATOM 2416 N N . SER A 1 311 ? 10.996 -2.843 -29.083 1.00 93.44 311 SER A N 1
ATOM 2417 C CA . SER A 1 311 ? 10.741 -3.972 -29.989 1.00 93.44 311 SER A CA 1
ATOM 2418 C C . SER A 1 311 ? 9.862 -5.082 -29.391 1.00 93.44 311 SER A C 1
ATOM 2420 O O . SER A 1 311 ? 9.849 -6.213 -29.884 1.00 93.44 311 SER A O 1
ATOM 2422 N N . SER A 1 312 ? 9.124 -4.798 -28.310 1.00 92.31 312 SER A N 1
ATOM 2423 C CA . SER A 1 312 ? 8.215 -5.775 -27.693 1.00 92.31 312 SER A CA 1
ATOM 2424 C C . SER A 1 312 ? 7.097 -6.242 -28.643 1.00 92.31 312 SER A C 1
ATOM 2426 O O . SER A 1 312 ? 6.694 -5.532 -29.564 1.00 92.31 312 SER A O 1
ATOM 2428 N N . GLU A 1 313 ? 6.569 -7.450 -28.418 1.00 90.31 313 GLU A N 1
ATOM 2429 C CA . GLU A 1 313 ? 5.478 -7.994 -29.236 1.00 90.31 313 GLU A CA 1
ATOM 2430 C C . GLU A 1 313 ? 4.249 -7.070 -29.203 1.00 90.31 313 GLU A C 1
ATOM 2432 O O . GLU A 1 313 ? 3.689 -6.794 -28.143 1.00 90.31 313 GLU A O 1
ATOM 2437 N N . GLY A 1 314 ? 3.803 -6.629 -30.381 1.00 89.06 314 GLY A N 1
ATOM 2438 C CA . GLY A 1 314 ? 2.660 -5.726 -30.524 1.00 89.06 314 GLY A CA 1
ATOM 2439 C C . GLY A 1 314 ? 3.007 -4.239 -30.463 1.00 89.06 314 GLY A C 1
ATOM 2440 O O . GLY A 1 314 ? 2.085 -3.430 -30.569 1.00 89.06 314 GLY A O 1
ATOM 2441 N N . ALA A 1 315 ? 4.290 -3.882 -30.339 1.00 93.88 315 ALA A N 1
ATOM 2442 C CA . ALA A 1 315 ? 4.728 -2.500 -30.445 1.00 93.88 315 ALA A CA 1
ATOM 2443 C C . ALA A 1 315 ? 4.481 -1.932 -31.848 1.00 93.88 315 ALA A C 1
ATOM 2445 O O . ALA A 1 315 ? 4.602 -2.626 -32.864 1.00 93.88 315 ALA A O 1
ATOM 2446 N N . THR A 1 316 ? 4.094 -0.665 -31.909 1.00 94.94 316 THR A N 1
ATOM 2447 C CA . THR A 1 316 ? 3.916 0.058 -33.165 1.00 94.94 316 THR A CA 1
ATOM 2448 C C . THR A 1 316 ? 5.277 0.541 -33.662 1.00 94.94 316 THR A C 1
ATOM 2450 O O . THR A 1 316 ? 6.097 1.021 -32.891 1.00 94.94 316 THR A O 1
ATOM 2453 N N . ASN A 1 317 ? 5.532 0.400 -34.964 1.00 93.06 317 ASN A N 1
ATOM 2454 C CA . ASN A 1 317 ? 6.726 0.937 -35.630 1.00 93.06 317 ASN A CA 1
ATOM 2455 C C . ASN A 1 317 ? 8.065 0.748 -34.862 1.00 93.06 317 ASN A C 1
ATOM 2457 O O . ASN A 1 317 ? 8.773 1.739 -34.659 1.00 93.06 317 ASN A O 1
ATOM 2461 N N . PRO A 1 318 ? 8.389 -0.480 -34.404 1.00 95.69 318 PRO A N 1
ATOM 2462 C CA . PRO A 1 318 ? 9.596 -0.729 -33.624 1.00 95.69 318 PRO A CA 1
ATOM 2463 C C . PRO A 1 318 ? 10.861 -0.517 -34.458 1.00 95.69 318 PRO A C 1
ATOM 2465 O O . PRO A 1 318 ? 10.883 -0.820 -35.652 1.00 95.69 318 PRO A O 1
ATOM 2468 N N . ASP A 1 319 ? 11.908 -0.042 -33.798 1.00 96.00 319 ASP A N 1
ATOM 2469 C CA . ASP A 1 319 ? 13.264 0.038 -34.315 1.00 96.00 319 ASP A CA 1
ATOM 2470 C C . ASP A 1 319 ? 14.071 -1.190 -33.864 1.00 96.00 319 ASP A C 1
ATOM 2472 O O . ASP A 1 319 ? 14.363 -1.387 -32.678 1.00 96.00 319 ASP A O 1
ATOM 2476 N N . TYR A 1 320 ? 14.430 -2.047 -34.817 1.00 95.38 320 TYR A N 1
ATOM 2477 C CA . TYR A 1 320 ? 15.297 -3.204 -34.583 1.00 95.38 320 TYR A CA 1
ATOM 2478 C C . TYR A 1 320 ? 16.789 -2.858 -34.622 1.00 95.38 320 TYR A C 1
ATOM 2480 O O . TYR A 1 320 ? 17.631 -3.663 -34.210 1.00 95.38 320 TYR A O 1
ATOM 2488 N N . PHE A 1 321 ? 17.126 -1.627 -35.005 1.00 95.62 321 PHE A N 1
ATOM 2489 C CA . PHE A 1 321 ? 18.472 -1.075 -35.012 1.00 95.62 321 PHE A CA 1
ATOM 2490 C C . PHE A 1 321 ? 18.570 0.280 -34.266 1.00 95.62 321 PHE A C 1
ATOM 2492 O O . PHE A 1 321 ? 19.131 1.209 -34.844 1.00 95.62 321 PHE A O 1
ATOM 2499 N N . PRO A 1 322 ? 18.261 0.360 -32.944 1.00 95.19 322 PRO A N 1
ATOM 2500 C CA . PRO A 1 322 ? 18.063 1.611 -32.168 1.00 95.19 322 PRO A CA 1
ATOM 2501 C C . PRO A 1 322 ? 19.209 2.636 -32.107 1.00 95.19 322 PRO A C 1
ATOM 2503 O O . PRO A 1 322 ? 19.171 3.601 -31.354 1.00 95.19 322 PRO A O 1
ATOM 2506 N N . ASN A 1 323 ? 20.343 2.371 -32.748 1.00 94.31 323 ASN A N 1
ATOM 2507 C CA . ASN A 1 323 ? 21.516 3.246 -32.731 1.00 94.31 323 ASN A CA 1
ATOM 2508 C C . ASN A 1 323 ? 21.959 3.641 -34.148 1.00 94.31 323 ASN A C 1
ATOM 2510 O O . ASN A 1 323 ? 23.064 4.174 -34.327 1.00 94.31 323 ASN A O 1
ATOM 2514 N N . TYR A 1 324 ? 21.160 3.321 -35.162 1.00 95.19 324 TYR A N 1
ATOM 2515 C CA . TYR A 1 324 ? 21.514 3.400 -36.565 1.00 95.19 324 TYR A CA 1
ATOM 2516 C C . TYR A 1 324 ? 20.416 4.063 -37.394 1.00 95.19 324 TYR A C 1
ATOM 2518 O O . TYR A 1 324 ? 19.767 3.397 -38.186 1.00 95.19 324 TYR A O 1
ATOM 2526 N N . ILE A 1 325 ? 20.420 5.401 -37.413 1.00 95.31 325 ILE A N 1
ATOM 2527 C CA . ILE A 1 325 ? 19.439 6.253 -38.121 1.00 95.31 325 ILE A CA 1
ATOM 2528 C C . ILE A 1 325 ? 19.123 5.868 -39.584 1.00 95.31 325 ILE A C 1
ATOM 2530 O O . ILE A 1 325 ? 18.203 6.380 -40.215 1.00 95.31 325 ILE A O 1
ATOM 2534 N N . ALA A 1 326 ? 19.981 5.066 -40.215 1.00 96.06 326 ALA A N 1
ATOM 2535 C CA . ALA A 1 326 ? 19.818 4.595 -41.577 1.00 96.06 326 ALA A CA 1
ATOM 2536 C C . ALA A 1 326 ? 18.863 3.399 -41.721 1.00 96.06 326 ALA A C 1
ATOM 2538 O O . ALA A 1 326 ? 18.423 3.172 -42.848 1.00 96.06 326 ALA A O 1
ATOM 2539 N N . ALA A 1 327 ? 18.579 2.627 -40.675 1.00 95.88 327 ALA A N 1
ATOM 2540 C CA . ALA A 1 327 ? 17.825 1.379 -40.740 1.00 95.88 327 ALA A CA 1
ATOM 2541 C C . ALA A 1 327 ? 17.001 1.177 -39.466 1.00 95.88 327 ALA A C 1
ATOM 2543 O O . ALA A 1 327 ? 17.492 1.514 -38.406 1.00 95.88 327 ALA A O 1
ATOM 2544 N N . ALA A 1 328 ? 15.823 0.563 -39.599 1.00 95.69 328 ALA A N 1
ATOM 2545 C CA . ALA A 1 328 ? 14.946 0.254 -38.464 1.00 95.69 328 ALA A CA 1
ATOM 2546 C C . ALA A 1 328 ? 14.149 -1.054 -38.618 1.00 95.69 328 ALA A C 1
ATOM 2548 O O . ALA A 1 328 ? 13.775 -1.671 -37.629 1.00 95.69 328 ALA A O 1
ATOM 2549 N N . ASP A 1 329 ? 13.886 -1.490 -39.854 1.00 94.25 329 ASP A N 1
ATOM 2550 C CA . ASP A 1 329 ? 13.018 -2.635 -40.166 1.00 94.25 329 ASP A CA 1
ATOM 2551 C C . ASP A 1 329 ? 13.824 -3.939 -40.265 1.00 94.25 329 ASP A C 1
ATOM 2553 O O . ASP A 1 329 ? 14.820 -3.966 -40.989 1.00 94.25 329 ASP A O 1
ATOM 2557 N N . ASP A 1 330 ? 13.373 -4.980 -39.565 1.00 94.19 330 ASP A N 1
ATOM 2558 C CA . ASP A 1 330 ? 13.912 -6.353 -39.536 1.00 94.19 330 ASP A CA 1
ATOM 2559 C C . ASP A 1 330 ? 12.718 -7.311 -39.366 1.00 94.19 330 ASP A C 1
ATOM 2561 O O . ASP A 1 330 ? 12.332 -7.684 -38.253 1.00 94.19 330 ASP A O 1
ATOM 2565 N N . GLY A 1 331 ? 12.016 -7.582 -40.467 1.00 92.38 331 GLY A N 1
ATOM 2566 C CA . GLY A 1 331 ? 10.716 -8.246 -40.455 1.00 92.38 331 GLY A CA 1
ATOM 2567 C C . GLY A 1 331 ? 10.774 -9.725 -40.081 1.00 92.38 331 GLY A C 1
ATOM 2568 O O . GLY A 1 331 ? 9.783 -10.275 -39.579 1.00 92.38 331 GLY A O 1
ATOM 2569 N N . ASP A 1 332 ? 11.911 -10.373 -40.314 1.00 93.19 332 ASP A N 1
ATOM 2570 C CA . ASP A 1 332 ? 12.136 -11.784 -40.020 1.00 93.19 332 ASP A CA 1
ATOM 2571 C C . ASP A 1 332 ? 13.103 -12.041 -38.852 1.00 93.19 332 ASP A C 1
ATOM 2573 O O . ASP A 1 332 ? 13.218 -13.191 -38.407 1.00 93.19 332 ASP A O 1
ATOM 2577 N N . PHE A 1 333 ? 13.649 -10.975 -38.259 1.00 93.94 333 PHE A N 1
ATOM 2578 C CA . PHE A 1 333 ? 14.467 -10.972 -37.045 1.00 93.94 333 PHE A CA 1
ATOM 2579 C C . PHE A 1 333 ? 15.804 -11.691 -37.208 1.00 93.94 333 PHE A C 1
ATOM 2581 O O . PHE A 1 333 ? 16.281 -12.373 -36.285 1.00 93.94 333 PHE A O 1
ATOM 2588 N N . ASP A 1 334 ? 16.395 -11.596 -38.389 1.00 94.31 334 ASP A N 1
ATOM 2589 C CA . ASP A 1 334 ? 17.667 -12.228 -38.704 1.00 94.31 334 ASP A CA 1
ATOM 2590 C C . ASP A 1 334 ? 18.885 -11.324 -38.416 1.00 94.31 334 ASP A C 1
ATOM 2592 O O . ASP A 1 334 ? 20.030 -11.794 -38.358 1.00 94.31 334 ASP A O 1
ATOM 2596 N N . GLY A 1 335 ? 18.627 -10.049 -38.099 1.00 93.50 335 GLY A N 1
ATOM 2597 C CA . GLY A 1 335 ? 19.625 -9.039 -37.770 1.00 93.50 335 GLY A CA 1
ATOM 2598 C C . GLY A 1 335 ? 20.160 -8.265 -38.977 1.00 93.50 335 GLY A C 1
ATOM 2599 O O . GLY A 1 335 ? 21.094 -7.466 -38.809 1.00 93.50 335 GLY A O 1
ATOM 2600 N N . TYR A 1 336 ? 19.600 -8.468 -40.169 1.00 95.19 336 TYR A N 1
ATOM 2601 C CA . TYR A 1 336 ? 19.849 -7.673 -41.361 1.00 95.19 336 TYR A CA 1
ATOM 2602 C C . TYR A 1 336 ? 18.658 -6.750 -41.648 1.00 95.19 336 TYR A C 1
ATOM 2604 O O . TYR A 1 336 ? 17.509 -7.159 -41.595 1.00 95.19 336 TYR A O 1
ATOM 2612 N N . PRO A 1 337 ? 18.900 -5.467 -41.961 1.00 96.00 337 PRO A N 1
ATOM 2613 C CA . PRO A 1 337 ? 17.803 -4.563 -42.258 1.00 96.00 337 PRO A CA 1
ATOM 2614 C C . PRO A 1 337 ? 17.155 -4.862 -43.611 1.00 96.00 337 PRO A C 1
ATOM 2616 O O . PRO A 1 337 ? 17.832 -4.845 -44.642 1.00 96.00 337 PRO A O 1
ATOM 2619 N N . ASP A 1 338 ? 15.831 -4.980 -43.643 1.00 94.69 338 ASP A N 1
ATOM 2620 C CA . ASP A 1 338 ? 15.061 -5.219 -44.876 1.00 94.69 338 ASP A CA 1
ATOM 2621 C C . ASP A 1 338 ? 15.150 -4.039 -45.848 1.00 94.69 338 ASP A C 1
ATOM 2623 O O . ASP A 1 338 ? 15.109 -4.164 -47.080 1.00 94.69 338 ASP A O 1
ATOM 2627 N N . LYS A 1 339 ? 15.230 -2.830 -45.284 1.00 94.81 339 LYS A N 1
ATOM 2628 C CA . LYS A 1 339 ? 15.249 -1.577 -46.038 1.00 94.81 339 LYS A CA 1
ATOM 2629 C C . LYS A 1 339 ? 15.940 -0.455 -45.272 1.00 94.81 339 LYS A C 1
ATOM 2631 O O . LYS A 1 339 ? 15.932 -0.390 -44.049 1.00 94.81 339 LYS A O 1
ATOM 2636 N N . TRP A 1 340 ? 16.463 0.504 -46.030 1.00 95.50 340 TRP A N 1
ATOM 2637 C CA . TRP A 1 340 ? 16.958 1.760 -45.474 1.00 95.50 340 TRP A CA 1
ATOM 2638 C C . TRP A 1 340 ? 15.807 2.724 -45.157 1.00 95.50 340 TRP A C 1
ATOM 2640 O O . TRP A 1 340 ? 14.846 2.834 -45.926 1.00 95.50 340 TRP A O 1
ATOM 2650 N N . THR A 1 341 ? 15.947 3.491 -44.078 1.00 95.00 341 THR A N 1
ATOM 2651 C CA . THR A 1 341 ? 15.065 4.609 -43.727 1.00 95.00 341 THR A CA 1
ATOM 2652 C C . THR A 1 341 ? 15.255 5.780 -44.700 1.00 95.00 341 THR A C 1
ATOM 2654 O O . THR A 1 341 ? 16.171 5.823 -45.534 1.00 95.00 341 THR A O 1
ATOM 2657 N N . THR A 1 342 ? 14.409 6.807 -44.585 1.00 94.38 342 THR A N 1
ATOM 2658 C CA . THR A 1 342 ? 14.540 8.030 -45.394 1.00 94.38 342 THR A CA 1
ATOM 2659 C C . THR A 1 342 ? 15.787 8.858 -45.075 1.00 94.38 342 THR A C 1
ATOM 2661 O O . THR A 1 342 ? 16.136 9.749 -45.854 1.00 94.38 342 THR A O 1
ATOM 2664 N N . PHE A 1 343 ? 16.462 8.582 -43.956 1.00 94.56 343 PHE A N 1
ATOM 2665 C CA . PHE A 1 343 ? 17.667 9.289 -43.523 1.00 94.56 343 PHE A CA 1
ATOM 2666 C C . PHE A 1 343 ? 18.954 8.710 -44.119 1.00 94.56 343 PHE A C 1
ATOM 2668 O O . PHE A 1 343 ? 20.019 9.334 -44.028 1.00 94.56 343 PHE A O 1
ATOM 2675 N N . TYR A 1 344 ? 18.887 7.554 -44.782 1.00 95.12 344 TYR A N 1
ATOM 2676 C CA . TYR A 1 344 ? 20.040 6.995 -45.472 1.00 95.12 344 TYR A CA 1
ATOM 2677 C C . TYR A 1 344 ? 20.491 7.878 -46.645 1.00 95.12 344 TYR A C 1
ATOM 2679 O O . TYR A 1 344 ? 19.730 8.221 -47.550 1.00 95.12 344 TYR A O 1
ATOM 2687 N N . ASN A 1 345 ? 21.776 8.233 -46.655 1.00 93.00 345 ASN A N 1
ATOM 2688 C CA . ASN A 1 345 ? 22.382 9.127 -47.646 1.00 93.00 345 ASN A CA 1
ATOM 2689 C C . ASN A 1 345 ? 23.460 8.449 -48.511 1.00 93.00 345 ASN A C 1
ATOM 2691 O O . ASN A 1 345 ? 24.191 9.128 -49.236 1.00 93.00 345 ASN A O 1
ATOM 2695 N N . GLY A 1 346 ? 23.588 7.122 -48.418 1.00 90.81 346 GLY A N 1
ATOM 2696 C CA . GLY A 1 346 ? 24.612 6.341 -49.114 1.00 90.81 346 GLY A CA 1
ATOM 2697 C C . GLY A 1 346 ? 25.916 6.150 -48.334 1.00 90.81 346 GLY A C 1
ATOM 2698 O O . GLY A 1 346 ? 26.735 5.325 -48.728 1.00 90.81 346 GLY A O 1
ATOM 2699 N N . THR A 1 347 ? 26.142 6.894 -47.245 1.00 91.12 347 THR A N 1
ATOM 2700 C CA . THR A 1 347 ? 27.403 6.842 -46.473 1.00 91.12 347 THR A CA 1
ATOM 2701 C C . THR A 1 347 ? 27.222 6.616 -44.973 1.00 91.12 347 THR A C 1
ATOM 2703 O O . THR A 1 347 ? 28.185 6.256 -44.302 1.00 91.12 347 THR A O 1
ATOM 2706 N N . ASN A 1 348 ? 26.009 6.784 -44.444 1.00 91.50 348 ASN A N 1
ATOM 2707 C CA . ASN A 1 348 ? 25.681 6.644 -43.022 1.00 91.50 348 ASN A CA 1
ATOM 2708 C C . ASN A 1 348 ? 25.114 5.270 -42.631 1.00 91.50 348 ASN A C 1
ATOM 2710 O O . ASN A 1 348 ? 24.659 5.123 -41.509 1.00 91.50 348 ASN A O 1
ATOM 2714 N N . GLY A 1 349 ? 25.188 4.258 -43.502 1.00 87.31 349 GLY A N 1
ATOM 2715 C CA . GLY A 1 349 ? 24.747 2.892 -43.171 1.00 87.31 349 GLY A CA 1
ATOM 2716 C C . GLY A 1 349 ? 25.604 2.180 -42.116 1.00 87.31 349 GLY A C 1
ATOM 2717 O O . GLY A 1 349 ? 25.326 1.042 -41.787 1.00 87.31 349 GLY A O 1
ATOM 2718 N N . ALA A 1 350 ? 26.677 2.808 -41.619 1.00 90.56 350 ALA A N 1
ATOM 2719 C CA . ALA A 1 350 ? 27.490 2.342 -40.487 1.00 90.56 350 ALA A CA 1
ATOM 2720 C C . ALA A 1 350 ? 28.014 0.886 -40.546 1.00 90.56 350 ALA A C 1
ATOM 2722 O O . ALA A 1 350 ? 28.414 0.336 -39.525 1.00 90.56 350 ALA A O 1
ATOM 2723 N N . GLY A 1 351 ? 28.096 0.288 -41.740 1.00 89.56 351 GLY A N 1
ATOM 2724 C CA . GLY A 1 351 ? 28.542 -1.096 -41.937 1.00 89.56 351 GLY A CA 1
ATOM 2725 C C . GLY A 1 351 ? 27.412 -2.122 -42.030 1.00 89.56 351 GLY A C 1
ATOM 2726 O O . GLY A 1 351 ? 27.704 -3.282 -42.302 1.00 89.56 351 GLY A O 1
ATOM 2727 N N . LEU A 1 352 ? 26.157 -1.698 -41.869 1.00 93.25 352 LEU A N 1
ATOM 2728 C CA . LEU A 1 352 ? 24.983 -2.515 -42.149 1.00 93.25 352 LEU A CA 1
ATOM 2729 C C . LEU A 1 352 ? 24.902 -2.841 -43.648 1.00 93.25 352 LEU A C 1
ATOM 2731 O O . LEU A 1 352 ? 25.330 -2.057 -44.508 1.00 93.25 352 LEU A O 1
ATOM 2735 N N . VAL A 1 353 ? 24.343 -4.006 -43.950 1.00 93.69 353 VAL A N 1
ATOM 2736 C CA . VAL A 1 353 ? 24.071 -4.500 -45.302 1.00 93.69 353 VAL A CA 1
ATOM 2737 C C . VAL A 1 353 ? 22.611 -4.916 -45.325 1.00 93.69 353 VAL A C 1
ATOM 2739 O O . VAL A 1 353 ? 22.171 -5.526 -44.362 1.00 93.69 353 VAL A O 1
ATOM 2742 N N . LEU A 1 354 ? 21.876 -4.557 -46.380 1.00 95.38 354 LEU A N 1
ATOM 2743 C CA . LEU A 1 354 ? 20.472 -4.950 -46.485 1.00 95.38 354 LEU A CA 1
ATOM 2744 C C . LEU A 1 354 ? 20.330 -6.463 -46.596 1.00 95.38 354 LEU A C 1
ATOM 2746 O O . LEU A 1 354 ? 21.163 -7.097 -47.256 1.00 95.38 354 LEU A O 1
ATOM 2750 N N . ASP A 1 355 ? 19.243 -6.974 -46.035 1.00 96.12 355 ASP A N 1
ATOM 2751 C CA . ASP A 1 355 ? 18.848 -8.361 -46.197 1.00 96.12 355 ASP A CA 1
ATOM 2752 C C . ASP A 1 355 ? 18.563 -8.679 -47.681 1.00 96.12 355 ASP A C 1
ATOM 2754 O O . ASP A 1 355 ? 17.903 -7.937 -48.423 1.00 96.12 355 ASP A O 1
ATOM 2758 N N . GLY A 1 356 ? 19.134 -9.789 -48.141 1.00 95.12 356 GLY A N 1
ATOM 2759 C CA . GLY A 1 356 ? 18.856 -10.406 -49.423 1.00 95.12 356 GLY A CA 1
ATOM 2760 C C . GLY A 1 356 ? 17.483 -11.065 -49.516 1.00 95.12 356 GLY A C 1
ATOM 2761 O O . GLY A 1 356 ? 16.973 -11.213 -50.634 1.00 95.12 356 GLY A O 1
ATOM 2762 N N . CYS A 1 357 ? 16.905 -11.458 -48.381 1.00 94.44 357 CYS A N 1
ATOM 2763 C CA . CYS A 1 357 ? 15.724 -12.297 -48.258 1.00 94.44 357 CYS A CA 1
ATOM 2764 C C . CYS A 1 357 ? 14.683 -11.777 -47.251 1.00 94.44 357 CYS A C 1
ATOM 2766 O O . CYS A 1 357 ? 14.005 -12.609 -46.676 1.00 94.44 357 CYS A O 1
ATOM 2768 N N . ALA A 1 358 ? 14.433 -10.460 -47.218 1.00 93.94 358 ALA A N 1
ATOM 2769 C CA . ALA A 1 358 ? 13.603 -9.677 -46.267 1.00 93.94 358 ALA A CA 1
ATOM 2770 C C . ALA A 1 358 ? 12.310 -10.262 -45.634 1.00 93.94 358 ALA A C 1
ATOM 2772 O O . ALA A 1 358 ? 11.743 -9.667 -44.728 1.00 93.94 358 ALA A O 1
ATOM 2773 N N . ASP A 1 359 ? 11.734 -11.346 -46.157 1.00 91.31 359 ASP A N 1
ATOM 2774 C CA . ASP A 1 359 ? 10.556 -12.013 -45.579 1.00 91.31 359 ASP A CA 1
ATOM 2775 C C . ASP A 1 359 ? 10.897 -13.414 -45.014 1.00 91.31 359 ASP A C 1
ATOM 2777 O O . ASP A 1 359 ? 9.991 -14.216 -44.735 1.00 91.31 359 ASP A O 1
ATOM 2781 N N . LEU A 1 360 ? 12.177 -13.789 -44.955 1.00 95.31 360 LEU A N 1
ATOM 2782 C CA . LEU A 1 360 ? 12.626 -15.152 -44.716 1.00 95.31 360 LEU A CA 1
ATOM 2783 C C . LEU A 1 360 ? 13.956 -15.192 -43.970 1.00 95.31 360 LEU A C 1
ATOM 2785 O O . LEU A 1 360 ? 15.016 -15.207 -44.590 1.00 95.31 360 LEU A O 1
ATOM 2789 N N . TRP A 1 361 ? 13.825 -15.441 -42.667 1.00 96.44 361 TRP A N 1
ATOM 2790 C CA . TRP A 1 361 ? 14.945 -15.559 -41.747 1.00 96.44 361 TRP A CA 1
ATOM 2791 C C . TRP A 1 361 ? 16.093 -16.395 -42.314 1.00 96.44 361 TRP A C 1
ATOM 2793 O O . TRP A 1 361 ? 15.895 -17.547 -42.741 1.00 96.44 361 TRP A O 1
ATOM 2803 N N . GLY A 1 362 ? 17.297 -15.836 -42.230 1.00 95.12 362 GLY A N 1
ATOM 2804 C CA . GLY A 1 362 ? 18.506 -16.465 -42.716 1.00 95.12 362 GLY A CA 1
ATOM 2805 C C . GLY A 1 362 ? 19.768 -16.067 -41.964 1.00 95.12 362 GLY A C 1
ATOM 2806 O O . GLY A 1 362 ? 19.781 -15.270 -41.037 1.00 95.12 362 GLY A O 1
ATOM 2807 N N . ASN A 1 363 ? 20.878 -16.692 -42.329 1.00 94.44 363 ASN A N 1
ATOM 2808 C CA . ASN A 1 363 ? 22.182 -16.415 -41.725 1.00 94.44 363 ASN A CA 1
ATOM 2809 C C . ASN A 1 363 ? 23.321 -16.494 -42.743 1.00 94.44 363 ASN A C 1
ATOM 2811 O O . ASN A 1 363 ? 24.492 -16.516 -42.344 1.00 94.44 363 ASN A O 1
ATOM 2815 N N . SER A 1 364 ? 22.990 -16.538 -44.039 1.00 96.38 364 SER A N 1
ATOM 2816 C CA . SER A 1 364 ? 23.973 -16.446 -45.108 1.00 96.38 364 SER A CA 1
ATOM 2817 C C . SER A 1 364 ? 24.749 -15.135 -44.992 1.00 96.38 364 SER A C 1
ATOM 2819 O O . SER A 1 364 ? 24.283 -14.124 -44.462 1.00 96.38 364 SER A O 1
ATOM 2821 N N . THR A 1 365 ? 25.958 -15.133 -45.537 1.00 95.06 365 THR A N 1
ATOM 2822 C CA . THR A 1 365 ? 26.786 -13.925 -45.672 1.00 95.06 365 THR A CA 1
ATOM 2823 C C . THR A 1 365 ? 27.108 -13.611 -47.128 1.00 95.06 365 THR A C 1
ATOM 2825 O O . THR A 1 365 ? 27.545 -12.501 -47.438 1.00 95.06 365 THR A O 1
ATOM 2828 N N . MET A 1 366 ? 26.892 -14.573 -48.028 1.00 92.38 366 MET A N 1
ATOM 2829 C CA . MET A 1 366 ? 27.241 -14.515 -49.437 1.00 92.38 366 MET A CA 1
ATOM 2830 C C . MET A 1 366 ? 26.204 -15.251 -50.307 1.00 92.38 366 MET A C 1
ATOM 2832 O O . MET A 1 366 ? 25.546 -16.186 -49.859 1.00 92.38 366 MET A O 1
ATOM 2836 N N . PRO A 1 367 ? 26.048 -14.839 -51.576 1.00 90.94 367 PRO A N 1
ATOM 2837 C CA . PRO A 1 367 ? 26.380 -13.503 -52.070 1.00 90.94 367 PRO A CA 1
ATOM 2838 C C . PRO A 1 367 ? 25.416 -12.433 -51.531 1.00 90.94 367 PRO A C 1
ATOM 2840 O O . PRO A 1 367 ? 25.712 -11.242 -51.631 1.00 90.94 367 PRO A O 1
ATOM 2843 N N . TYR A 1 368 ? 24.288 -12.856 -50.958 1.00 93.88 368 TYR A N 1
ATOM 2844 C CA . TYR A 1 368 ? 23.290 -12.012 -50.321 1.00 93.88 368 TYR A CA 1
ATOM 2845 C C . TYR A 1 368 ? 23.167 -12.427 -48.849 1.00 93.88 368 TYR A C 1
ATOM 2847 O O . TYR A 1 368 ? 22.847 -13.592 -48.608 1.00 93.88 368 TYR A O 1
ATOM 2855 N N . PRO A 1 369 ? 23.490 -11.544 -47.886 1.00 94.94 369 PRO A N 1
ATOM 2856 C CA . PRO A 1 369 ? 23.302 -11.825 -46.465 1.00 94.94 369 PRO A CA 1
ATOM 2857 C C . PRO A 1 369 ? 21.824 -11.941 -46.080 1.00 94.94 369 PRO A C 1
ATOM 2859 O O . PRO A 1 369 ? 21.004 -11.370 -46.789 1.00 94.94 369 PRO A O 1
ATOM 2862 N N . GLY A 1 370 ? 21.528 -12.651 -44.991 1.00 94.38 370 GLY A N 1
ATOM 2863 C CA . GLY A 1 370 ? 20.175 -12.775 -44.420 1.00 94.38 370 GLY A CA 1
ATOM 2864 C C . GLY A 1 370 ? 19.241 -13.773 -45.122 1.00 94.38 370 GLY A C 1
ATOM 2865 O O . GLY A 1 370 ? 18.071 -13.940 -44.817 1.00 94.38 370 GLY A O 1
ATOM 2866 N N . CYS A 1 371 ? 19.784 -14.568 -46.040 1.00 96.50 371 CYS A N 1
ATOM 2867 C CA . CYS A 1 371 ? 19.056 -15.664 -46.665 1.00 96.50 371 CYS A CA 1
ATOM 2868 C C . CYS A 1 371 ? 19.300 -17.003 -45.947 1.00 96.50 371 CYS A C 1
ATOM 2870 O O . CYS A 1 371 ? 20.323 -17.166 -45.269 1.00 96.50 371 CYS A O 1
ATOM 2872 N N . PRO A 1 372 ? 18.391 -17.990 -46.090 1.00 96.75 372 PRO A N 1
ATOM 2873 C CA . PRO A 1 372 ? 18.598 -19.327 -45.542 1.00 96.75 372 PRO A CA 1
ATOM 2874 C C . PRO A 1 372 ? 19.930 -19.930 -45.989 1.00 96.75 372 PRO A C 1
ATOM 2876 O O . PRO A 1 372 ? 20.244 -19.901 -47.180 1.00 96.75 372 PRO A O 1
ATOM 2879 N N . ASP A 1 373 ? 20.673 -20.459 -45.023 1.00 96.25 373 ASP A N 1
ATOM 2880 C CA . ASP A 1 373 ? 21.960 -21.142 -45.173 1.00 96.25 373 ASP A CA 1
ATOM 2881 C C . ASP A 1 373 ? 21.928 -22.366 -44.241 1.00 96.25 373 ASP A C 1
ATOM 2883 O O . ASP A 1 373 ? 22.151 -22.279 -43.026 1.00 96.25 373 ASP A O 1
ATOM 2887 N N . ALA A 1 374 ? 21.501 -23.504 -44.788 1.00 95.88 374 ALA A N 1
ATOM 2888 C CA . ALA A 1 374 ? 21.110 -24.665 -44.000 1.00 95.88 374 ALA A CA 1
ATOM 2889 C C . ALA A 1 374 ? 22.294 -25.420 -43.369 1.00 95.88 374 ALA A C 1
ATOM 2891 O O . ALA A 1 374 ? 22.095 -26.122 -42.366 1.00 95.88 374 ALA A O 1
ATOM 2892 N N . ASP A 1 375 ? 23.514 -25.270 -43.888 1.00 95.12 375 ASP A N 1
ATOM 2893 C CA . ASP A 1 375 ? 24.732 -25.872 -43.326 1.00 95.12 375 ASP A CA 1
ATOM 2894 C C . ASP A 1 375 ? 25.692 -24.859 -42.658 1.00 95.12 375 ASP A C 1
ATOM 2896 O O . ASP A 1 375 ? 26.609 -25.229 -41.894 1.00 95.12 375 ASP A O 1
ATOM 2900 N N . GLY A 1 376 ? 25.409 -23.568 -42.819 1.00 94.88 376 GLY A N 1
ATOM 2901 C CA . GLY A 1 376 ? 26.058 -22.453 -42.152 1.00 94.88 376 GLY A CA 1
ATOM 2902 C C . GLY A 1 376 ? 27.454 -22.153 -42.686 1.00 94.88 376 GLY A C 1
ATOM 2903 O O . GLY A 1 376 ? 28.319 -21.772 -41.879 1.00 94.88 376 GLY A O 1
ATOM 2904 N N . ASP A 1 377 ? 27.759 -22.468 -43.941 1.00 94.44 377 ASP A N 1
ATOM 2905 C CA . ASP A 1 377 ? 29.059 -22.182 -44.561 1.00 94.44 377 ASP A CA 1
ATOM 2906 C C . ASP A 1 377 ? 29.210 -20.731 -45.047 1.00 94.44 377 ASP A C 1
ATOM 2908 O O . ASP A 1 377 ? 30.328 -20.261 -45.295 1.00 94.44 377 ASP A O 1
ATOM 2912 N N . GLY A 1 378 ? 28.102 -19.990 -45.046 1.00 94.75 378 GLY A N 1
ATOM 2913 C CA . GLY A 1 378 ? 27.998 -18.601 -45.445 1.00 94.75 378 GLY A CA 1
ATOM 2914 C C . GLY A 1 378 ? 27.322 -18.390 -46.797 1.00 94.75 378 GLY A C 1
ATOM 2915 O O . GLY A 1 378 ? 27.030 -17.227 -47.095 1.00 94.75 378 GLY A O 1
ATOM 2916 N N . TRP A 1 379 ? 27.066 -19.424 -47.597 1.00 95.50 379 TRP A N 1
ATOM 2917 C CA . TRP A 1 379 ? 26.346 -19.339 -48.865 1.00 95.50 379 TRP A CA 1
ATOM 2918 C C . TRP A 1 379 ? 24.847 -19.558 -48.672 1.00 95.50 379 TRP A C 1
ATOM 2920 O O . TRP A 1 379 ? 24.399 -20.350 -47.858 1.00 95.50 379 TRP A O 1
ATOM 2930 N N . MET A 1 380 ? 24.034 -18.798 -49.406 1.00 96.69 380 MET A N 1
ATOM 2931 C CA . MET A 1 380 ? 22.586 -18.996 -49.362 1.00 96.69 380 MET A CA 1
ATOM 2932 C C . MET A 1 380 ? 22.176 -20.275 -50.110 1.00 96.69 380 MET A C 1
ATOM 2934 O O . MET A 1 380 ? 22.608 -20.480 -51.245 1.00 96.69 380 MET A O 1
ATOM 2938 N N . ASP A 1 381 ? 21.205 -21.020 -49.578 1.00 95.31 381 ASP A N 1
ATOM 2939 C CA . ASP A 1 381 ? 20.707 -22.293 -50.131 1.00 95.31 381 ASP A CA 1
ATOM 2940 C C . ASP A 1 381 ? 20.344 -22.223 -51.627 1.00 95.31 381 ASP A C 1
ATOM 2942 O O . ASP A 1 381 ? 20.414 -23.207 -52.357 1.00 95.31 381 ASP A O 1
ATOM 2946 N N . SER A 1 382 ? 19.870 -21.067 -52.110 1.00 94.75 382 SER A N 1
ATOM 2947 C CA . SER A 1 382 ? 19.432 -20.927 -53.510 1.00 94.75 382 SER A CA 1
ATOM 2948 C C . SER A 1 382 ? 20.573 -20.721 -54.514 1.00 94.75 382 SER A C 1
ATOM 2950 O O . SER A 1 382 ? 20.332 -20.788 -55.722 1.00 94.75 382 SER A O 1
ATOM 2952 N N . GLN A 1 383 ? 21.773 -20.400 -54.025 1.00 94.25 383 GLN A N 1
ATOM 2953 C CA . GLN A 1 383 ? 22.992 -20.197 -54.820 1.00 94.25 383 GLN A CA 1
ATOM 2954 C C . GLN A 1 383 ? 24.150 -21.067 -54.333 1.00 94.25 383 GLN A C 1
ATOM 2956 O O . GLN A 1 383 ? 25.294 -20.807 -54.692 1.00 94.25 383 GLN A O 1
ATOM 2961 N N . ASP A 1 384 ? 23.820 -22.066 -53.531 1.00 95.06 384 ASP A N 1
ATOM 2962 C CA . ASP A 1 384 ? 24.707 -23.107 -53.073 1.00 95.06 384 ASP A CA 1
ATOM 2963 C C . ASP A 1 384 ? 24.342 -24.385 -53.840 1.00 95.06 384 ASP A C 1
ATOM 2965 O O . ASP A 1 384 ? 23.191 -24.837 -53.819 1.00 95.06 384 ASP A O 1
ATOM 2969 N N . ASP A 1 385 ? 25.298 -24.932 -54.591 1.00 94.81 385 ASP A N 1
ATOM 2970 C CA . ASP A 1 385 ? 25.092 -26.184 -55.325 1.00 94.81 385 ASP A CA 1
ATOM 2971 C C . ASP A 1 385 ? 25.008 -27.399 -54.369 1.00 94.81 385 ASP A C 1
ATOM 2973 O O . ASP A 1 385 ? 24.435 -28.439 -54.727 1.00 94.81 385 ASP A O 1
ATOM 2977 N N . PHE A 1 386 ? 25.470 -27.243 -53.120 1.00 95.25 386 PHE A N 1
ATOM 2978 C CA . PHE A 1 386 ? 25.460 -28.235 -52.045 1.00 95.25 386 PHE A CA 1
ATOM 2979 C C . PHE A 1 386 ? 24.898 -27.701 -50.702 1.00 95.25 386 PHE A C 1
ATOM 2981 O O . PHE A 1 386 ? 25.569 -27.846 -49.686 1.00 95.25 386 PHE A O 1
ATOM 2988 N N . PRO A 1 387 ? 23.608 -27.297 -50.607 1.00 95.00 387 PRO A N 1
ATOM 2989 C CA . PRO A 1 387 ? 23.026 -26.594 -49.439 1.00 95.00 387 PRO A CA 1
ATOM 2990 C C . PRO A 1 387 ? 23.015 -27.326 -48.083 1.00 95.00 387 PRO A C 1
ATOM 2992 O O . PRO A 1 387 ? 22.369 -26.893 -47.134 1.00 95.00 387 PRO A O 1
ATOM 2995 N N . LEU A 1 388 ? 23.548 -28.544 -48.013 1.00 95.19 388 LEU A N 1
ATOM 2996 C CA . LEU A 1 388 ? 23.565 -29.374 -46.806 1.00 95.19 388 LEU A CA 1
ATOM 2997 C C . LEU A 1 388 ? 24.980 -29.861 -46.464 1.00 95.19 388 LEU A C 1
ATOM 2999 O O . LEU A 1 388 ? 25.129 -30.666 -45.536 1.00 95.19 388 LEU A O 1
ATOM 3003 N N . GLU A 1 389 ? 25.992 -29.444 -47.223 1.00 95.00 389 GLU A N 1
ATOM 3004 C CA . GLU A 1 389 ? 27.385 -29.832 -47.054 1.00 95.00 389 GLU A CA 1
ATOM 3005 C C . GLU A 1 389 ? 28.284 -28.598 -46.971 1.00 95.00 389 GLU A C 1
ATOM 3007 O O . GLU A 1 389 ? 28.867 -28.160 -47.951 1.00 95.00 389 GLU A O 1
ATOM 3012 N N . LYS A 1 390 ? 28.521 -28.174 -45.727 1.00 96.06 390 LYS A N 1
ATOM 3013 C CA . LYS A 1 390 ? 29.253 -26.966 -45.317 1.00 96.06 390 LYS A CA 1
ATOM 3014 C C . LYS A 1 390 ? 30.623 -26.721 -45.972 1.00 96.06 390 LYS A C 1
ATOM 3016 O O . LYS A 1 390 ? 31.296 -25.723 -45.715 1.00 96.06 390 LYS A O 1
ATOM 3021 N N . THR A 1 391 ? 31.184 -27.731 -46.614 1.00 95.19 391 THR A N 1
ATOM 3022 C CA . THR A 1 391 ? 32.532 -27.673 -47.173 1.00 95.19 391 THR A CA 1
ATOM 3023 C C . THR A 1 391 ? 32.554 -27.506 -48.686 1.00 95.19 391 THR A C 1
ATOM 3025 O O . THR A 1 391 ? 33.656 -27.426 -49.224 1.00 95.19 391 THR A O 1
ATOM 3028 N N . GLN A 1 392 ? 31.389 -27.450 -49.336 1.00 94.56 392 GLN A N 1
ATOM 3029 C CA . GLN A 1 392 ? 31.218 -27.309 -50.779 1.00 94.56 392 GLN A CA 1
ATOM 3030 C C . GLN A 1 392 ? 30.116 -26.293 -51.064 1.00 94.56 392 GLN A C 1
ATOM 3032 O O . GLN A 1 392 ? 29.084 -26.354 -50.418 1.00 94.56 392 GLN A O 1
ATOM 3037 N N . TRP A 1 393 ? 30.310 -25.420 -52.053 1.00 93.25 393 TRP A N 1
ATOM 3038 C CA . TRP A 1 393 ? 29.286 -24.425 -52.417 1.00 93.25 393 TRP A CA 1
ATOM 3039 C C . TRP A 1 393 ? 29.188 -24.129 -53.922 1.00 93.25 393 TRP A C 1
ATOM 3041 O O . TRP A 1 393 ? 28.213 -23.524 -54.369 1.00 93.25 393 TRP A O 1
ATOM 3051 N N . TYR A 1 394 ? 30.164 -24.572 -54.727 1.00 92.69 394 TYR A N 1
ATOM 3052 C CA . TYR A 1 394 ? 30.132 -24.501 -56.195 1.00 92.69 394 TYR A CA 1
ATOM 3053 C C . TYR A 1 394 ? 30.343 -25.875 -56.838 1.00 92.69 394 TYR A C 1
ATOM 3055 O O . TYR A 1 394 ? 31.213 -26.630 -56.411 1.00 92.69 394 TYR A O 1
ATOM 3063 N N . ASP A 1 395 ? 29.601 -26.150 -57.912 1.00 91.12 395 ASP A N 1
ATOM 3064 C CA . ASP A 1 395 ? 29.833 -27.253 -58.854 1.00 91.12 395 ASP A CA 1
ATOM 3065 C C . ASP A 1 395 ? 29.974 -26.680 -60.275 1.00 91.12 395 ASP A C 1
ATOM 3067 O O . ASP A 1 395 ? 28.998 -26.509 -61.021 1.00 91.12 395 ASP A O 1
ATOM 3071 N N . THR A 1 396 ? 31.200 -26.313 -60.665 1.00 90.25 396 THR A N 1
ATOM 3072 C CA . THR A 1 396 ? 31.423 -25.619 -61.942 1.00 90.25 396 THR A CA 1
ATOM 3073 C C . THR A 1 396 ? 31.083 -26.492 -63.157 1.00 90.25 396 THR A C 1
ATOM 3075 O O . THR A 1 396 ? 30.689 -25.952 -64.204 1.00 90.25 396 THR A O 1
ATOM 3078 N N . ASP A 1 397 ? 31.250 -27.815 -63.070 1.00 87.62 397 ASP A N 1
ATOM 3079 C CA . ASP A 1 397 ? 31.072 -28.727 -64.206 1.00 87.62 397 ASP A CA 1
ATOM 3080 C C . ASP A 1 397 ? 29.798 -29.597 -64.149 1.00 87.62 397 ASP A C 1
ATOM 3082 O O . ASP A 1 397 ? 29.398 -30.173 -65.174 1.00 87.62 397 ASP A O 1
ATOM 3086 N N . GLY A 1 398 ? 29.070 -29.536 -63.034 1.00 88.69 398 GLY A N 1
ATOM 3087 C CA . GLY A 1 398 ? 27.747 -30.113 -62.831 1.00 88.69 398 GLY A CA 1
ATOM 3088 C C . GLY A 1 398 ? 27.767 -31.626 -62.628 1.00 88.69 398 GLY A C 1
ATOM 3089 O O . GLY A 1 398 ? 26.780 -32.291 -62.983 1.00 88.69 398 GLY A O 1
ATOM 3090 N N . ASP A 1 399 ? 28.888 -32.193 -62.179 1.00 88.19 399 ASP A N 1
ATOM 3091 C CA . ASP A 1 399 ? 29.065 -33.636 -62.018 1.00 88.19 399 ASP A CA 1
ATOM 3092 C C . ASP A 1 399 ? 28.618 -34.172 -60.643 1.00 88.19 399 ASP A C 1
ATOM 3094 O O . ASP A 1 399 ? 28.475 -35.393 -60.471 1.00 88.19 399 ASP A O 1
ATOM 3098 N N . GLY A 1 400 ? 28.262 -33.266 -59.726 1.00 88.12 400 GLY A N 1
ATOM 3099 C CA . GLY A 1 400 ? 27.777 -33.560 -58.385 1.00 88.12 400 GLY A CA 1
ATOM 3100 C C . GLY A 1 400 ? 28.868 -33.660 -57.319 1.00 88.12 400 GLY A C 1
ATOM 3101 O O . GLY A 1 400 ? 28.554 -34.132 -56.223 1.00 88.12 400 GLY A O 1
ATOM 3102 N N . PHE A 1 401 ? 30.104 -33.250 -57.614 1.00 90.00 401 PHE A N 1
ATOM 3103 C CA . PHE A 1 401 ? 31.197 -33.075 -56.657 1.00 90.00 401 PHE A CA 1
ATOM 3104 C C . PHE A 1 401 ? 31.605 -31.598 -56.604 1.00 90.00 401 PHE A C 1
ATOM 3106 O O . PHE A 1 401 ? 31.674 -30.935 -57.630 1.00 90.00 401 PHE A O 1
ATOM 3113 N N . GLY A 1 402 ? 31.827 -31.058 -55.406 1.00 91.00 402 GLY A N 1
ATOM 3114 C CA . GLY A 1 402 ? 32.075 -29.623 -55.264 1.00 91.00 402 GLY A CA 1
ATOM 3115 C C . GLY A 1 402 ? 33.521 -29.220 -55.552 1.00 91.00 402 GLY A C 1
ATOM 3116 O O . GLY A 1 402 ? 34.453 -30.002 -55.358 1.00 91.00 402 GLY A O 1
ATOM 3117 N N . ASP A 1 403 ? 33.717 -27.985 -56.005 1.00 91.75 403 ASP A N 1
ATOM 3118 C CA . ASP A 1 403 ? 35.003 -27.454 -56.475 1.00 91.75 403 ASP A CA 1
ATOM 3119 C C . ASP A 1 403 ? 36.059 -27.316 -55.348 1.00 91.75 403 ASP A C 1
ATOM 3121 O O . ASP A 1 403 ? 37.274 -27.225 -55.595 1.00 91.75 403 ASP A O 1
ATOM 3125 N N . GLU A 1 404 ? 35.639 -27.296 -54.081 1.00 92.19 404 GLU A N 1
ATOM 3126 C CA . GLU A 1 404 ? 36.523 -27.154 -52.933 1.00 92.19 404 GLU A CA 1
ATOM 3127 C C . GLU A 1 404 ? 37.258 -28.469 -52.625 1.00 92.19 404 GLU A C 1
ATOM 3129 O O . GLU A 1 404 ? 36.810 -29.325 -51.863 1.00 92.19 404 GLU A O 1
ATOM 3134 N N . LEU A 1 405 ? 38.475 -28.594 -53.165 1.00 90.25 405 LEU A N 1
ATOM 3135 C CA . LEU A 1 405 ? 39.363 -29.760 -53.001 1.00 90.25 405 LEU A CA 1
ATOM 3136 C C . LEU A 1 405 ? 39.587 -30.225 -51.551 1.00 90.25 405 LEU A C 1
ATOM 3138 O O . LEU A 1 405 ? 39.801 -31.411 -51.306 1.00 90.25 405 LEU A O 1
ATOM 3142 N N . ASP A 1 406 ? 39.622 -29.290 -50.599 1.00 89.88 406 ASP A N 1
ATOM 3143 C CA . ASP A 1 406 ? 39.841 -29.596 -49.179 1.00 89.88 406 ASP A CA 1
ATOM 3144 C C . ASP A 1 406 ? 38.531 -29.979 -48.447 1.00 89.88 406 ASP A C 1
ATOM 3146 O O . ASP A 1 406 ? 38.575 -30.339 -47.264 1.00 89.88 406 ASP A O 1
ATOM 3150 N N . GLY A 1 407 ? 37.383 -29.902 -49.130 1.00 87.88 407 GLY A N 1
ATOM 3151 C CA . GLY A 1 407 ? 36.054 -30.234 -48.624 1.00 87.88 407 GLY A CA 1
ATOM 3152 C C . GLY A 1 407 ? 35.663 -31.707 -48.784 1.00 87.88 407 GLY A C 1
ATOM 3153 O O . GLY A 1 407 ? 36.434 -32.556 -49.244 1.00 87.88 407 GLY A O 1
ATOM 3154 N N . PHE A 1 408 ? 34.454 -32.049 -48.339 1.00 89.56 408 PHE A N 1
ATOM 3155 C CA . PHE A 1 408 ? 33.893 -33.391 -48.460 1.00 89.56 408 PHE A CA 1
ATOM 3156 C C . PHE A 1 408 ? 33.648 -33.717 -49.934 1.00 89.56 408 PHE A C 1
ATOM 3158 O O . PHE A 1 408 ? 33.011 -32.945 -50.637 1.00 89.56 408 PHE A O 1
ATOM 3165 N N . GLU A 1 409 ? 34.195 -34.847 -50.390 1.00 89.19 409 GLU A N 1
ATOM 3166 C CA . GLU A 1 409 ? 34.092 -35.310 -51.782 1.00 89.19 409 GLU A CA 1
ATOM 3167 C C . GLU A 1 409 ? 34.439 -34.223 -52.827 1.00 89.19 409 GLU A C 1
ATOM 3169 O O . GLU A 1 409 ? 33.821 -34.167 -53.880 1.00 89.19 409 GLU A O 1
ATOM 3174 N N . GLY A 1 410 ? 35.442 -33.377 -52.546 1.00 87.75 410 GLY A N 1
ATOM 3175 C CA . GLY A 1 410 ? 35.871 -32.324 -53.473 1.00 87.75 410 GLY A CA 1
ATOM 3176 C C . GLY A 1 410 ? 36.411 -32.860 -54.805 1.00 87.75 410 GLY A C 1
ATOM 3177 O O . GLY A 1 410 ? 37.125 -33.871 -54.837 1.00 87.75 410 GLY A O 1
ATOM 3178 N N . ASP A 1 411 ? 36.089 -32.170 -55.896 1.00 85.50 411 ASP A N 1
ATOM 3179 C CA . ASP A 1 411 ? 36.408 -32.572 -57.259 1.00 85.50 411 ASP A CA 1
ATOM 3180 C C . ASP A 1 411 ? 37.901 -32.387 -57.584 1.00 85.50 411 ASP A C 1
ATOM 3182 O O . ASP A 1 411 ? 38.456 -31.287 -57.636 1.00 85.50 411 ASP A O 1
ATOM 3186 N N . GLU A 1 412 ? 38.582 -33.504 -57.856 1.00 80.75 412 GLU A N 1
ATOM 3187 C CA . GLU A 1 412 ? 39.986 -33.518 -58.270 1.00 80.75 412 GLU A CA 1
ATOM 3188 C C . GLU A 1 412 ? 40.193 -33.027 -59.725 1.00 80.75 412 GLU A C 1
ATOM 3190 O O . GLU A 1 412 ? 41.346 -32.849 -60.148 1.00 80.75 412 GLU A O 1
ATOM 3195 N N . LEU A 1 413 ? 39.120 -32.833 -60.508 1.00 75.12 413 LEU A N 1
ATOM 3196 C CA . LEU A 1 413 ? 39.133 -32.587 -61.953 1.00 75.12 413 LEU A CA 1
ATOM 3197 C C . LEU A 1 413 ? 38.159 -31.480 -62.416 1.00 75.12 413 LEU A C 1
ATOM 3199 O O . LEU A 1 413 ? 37.411 -31.703 -63.364 1.00 75.12 413 LEU A O 1
ATOM 3203 N N . MET A 1 414 ? 38.349 -30.248 -61.922 1.00 65.56 414 MET A N 1
ATOM 3204 C CA . MET A 1 414 ? 37.583 -29.025 -62.277 1.00 65.56 414 MET A CA 1
ATOM 3205 C C . MET A 1 414 ? 37.527 -28.622 -63.782 1.00 65.56 414 MET A C 1
ATOM 3207 O O . MET A 1 414 ? 37.140 -27.506 -64.136 1.00 65.56 414 MET A O 1
ATOM 3211 N N . GLU A 1 415 ? 37.982 -29.466 -64.713 1.00 57.94 415 GLU A N 1
ATOM 3212 C CA . GLU A 1 415 ? 37.882 -29.240 -66.155 1.00 57.94 415 GLU A CA 1
ATOM 3213 C C . GLU A 1 415 ? 37.545 -30.551 -66.907 1.00 57.94 415 GLU A C 1
ATOM 3215 O O . GLU A 1 415 ? 38.413 -31.233 -67.455 1.00 57.94 415 GLU A O 1
ATOM 3220 N N . TRP A 1 416 ? 36.244 -30.842 -67.001 1.00 60.09 416 TRP A N 1
ATOM 3221 C CA . TRP A 1 416 ? 35.570 -31.650 -68.031 1.00 60.09 416 TRP A CA 1
ATOM 3222 C C . TRP A 1 416 ? 35.927 -33.143 -68.074 1.00 60.09 416 TRP A C 1
ATOM 3224 O O . TRP A 1 416 ? 36.791 -33.577 -68.849 1.00 60.09 416 TRP A O 1
ATOM 3234 N N . ALA A 1 417 ? 35.090 -33.969 -67.445 1.00 49.06 417 ALA A N 1
ATOM 3235 C CA . ALA A 1 417 ? 35.008 -35.396 -67.758 1.00 49.06 417 ALA A CA 1
ATOM 3236 C C . ALA A 1 417 ? 33.597 -35.836 -68.197 1.00 49.06 417 ALA A C 1
ATOM 3238 O O . ALA A 1 417 ? 32.953 -36.670 -67.568 1.00 49.06 417 ALA A O 1
ATOM 3239 N N . VAL A 1 418 ? 33.151 -35.389 -69.380 1.00 49.09 418 VAL A N 1
ATOM 3240 C CA . VAL A 1 418 ? 32.172 -36.188 -70.142 1.00 49.09 418 VAL A CA 1
ATOM 3241 C C . VAL A 1 418 ? 32.876 -37.473 -70.587 1.00 49.09 418 VAL A C 1
ATOM 3243 O O . VAL A 1 418 ? 33.716 -37.436 -71.491 1.00 49.09 418 VAL A O 1
ATOM 3246 N N . LEU A 1 419 ? 32.543 -38.602 -69.956 1.00 45.78 419 LEU A N 1
ATOM 3247 C CA . LEU A 1 419 ? 32.919 -39.941 -70.431 1.00 45.78 419 LEU A CA 1
ATOM 3248 C C . LEU A 1 419 ? 32.062 -40.401 -71.618 1.00 45.78 419 LEU A C 1
ATOM 3250 O O . LEU A 1 419 ? 30.815 -40.316 -71.535 1.00 45.78 419 LEU A O 1
#

Secondary structure (DSSP, 8-state):
-PPPEEEEEEE-TTT-EEEEEEEESSPSTTSPPPEEEEEEEEEE-SSPPPEEE-TT--EEEEEEETTTTEEEEEEE---SS-SSS-TTT-SSTTSTT----SSSSS-BS-TTSTTB-SSTTS-----BSSTTS--SS-SSB-TTT-TTTTS-----SSSTTS--SS-SSSPB--SS-TTSBTTTT-TT----SS-SS-----STT-S--TT-TTSPPPPS-TT-TT----SSSSSSB--TT-TTTB-SSTTS-----SSSTTS--SSSSSPPPSBSTTSSS-B-GGGT--S-TT-TT----SSSSS-BS---TT-SSB-SSTT-TTEEE-SS-SSS-SEE-TT--SS-STT----SSTTS-----BSSTTS--SS-SSB-TTS-SSTT-TT----SS-SSS-S-TTSTT--S--S----

pLDDT: mean 88.62, std 9.49, range [41.09, 97.31]

Radius of gyration: 48.34 Å; chains: 1; bounding box: 111×64×124 Å

Sequence (419 aa):
ELDDHYVLLTSEPTSNLLTWNSLSKHQINGQAAPWMSMTFGDISTGNYIDADIDSNGTVILSIWDTINNDVDLLRLYPDQDRDLIFDLLDSLPTLGNQWNDSDGDNYGDNNLGPSFDSCPTVSGPSSFFEMGCSDYDSDGYSDSVDECSDQVGTSWIDRQGCIDVDQDGWSDNDGSYYLGDEFSTNWKQSKDTDNDGYGDNYGPDCCSTWLEPSAPKGDLFPFNPSQYQDYDGDGWGDNDSDPISGDNCPWDWGSSWRDRFGCLDSDGDGASNPSDIGTFLEWNESRGADAWENDSTQWVDTDGDGFGDNSSEGATNPDYFPNYIAAADDGDFDGYPDKWTTFYNGTNGAGLVLDGCADLWGNSTMPYPGCPDADGDGWMDSQDDFPLEKTQWYDTDGDGFGDELDGFEGDELMEWAVL